Protein AF-A0A1Y4U693-F1 (afdb_monomer_lite)

Sequence (388 aa):
MEKKRFAIISALFRLSKIIGRSRKLAESLASGKVEDEAGNKDICKSIRREMKTVPALLNEVREYIAEHDDKELAHQFVRLHGDAKRLHGLCSAYLQDLGKEALYAGIVYTSIEVISQYFFPDGNEQEKVRPMTRIEATDCIDAIRTAIRKCTAKTDVNKGKEYIGEEAYALLADMDKDKIEAVKEYITNANDKDLARLLTEDFAKAVHLSMVFQDGNTKTQLAGIKMFHIALSMGYVKRNILHEDATESEVKTIPTPMAGFTATDTVQGGAFSTTAQVPVLRLYQFLTTFTVQSGPDKGKPVLDGNAVPDKDFIRAVMRADYSTAYQNCVKGKMRCVITQLSKAYFKEWKEYRTAAARSIGLTAESLAKYNVEKPFISRLKELLPMIK

Radius of gyration: 25.88 Å; chains: 1; bounding box: 64×49×75 Å

pLDDT: mean 82.59, std 17.25, range [22.33, 97.12]

Structure (mmCIF, N/CA/C/O backbone):
data_AF-A0A1Y4U693-F1
#
_entry.id   AF-A0A1Y4U693-F1
#
loop_
_atom_site.group_PDB
_atom_site.id
_atom_site.type_symbol
_atom_site.label_atom_id
_atom_site.label_alt_id
_atom_site.label_comp_id
_atom_site.label_asym_id
_atom_site.label_entity_id
_atom_site.label_seq_id
_atom_site.pdbx_PDB_ins_code
_atom_site.Cartn_x
_atom_site.Cartn_y
_atom_site.Cartn_z
_atom_site.occupancy
_atom_site.B_iso_or_equiv
_atom_site.auth_seq_id
_atom_site.auth_comp_id
_atom_site.auth_asym_id
_atom_site.auth_atom_id
_atom_site.pdbx_PDB_model_num
ATOM 1 N N . MET A 1 1 ? 12.457 13.881 12.908 1.00 54.97 1 MET A N 1
ATOM 2 C CA . MET A 1 1 ? 11.631 13.470 11.750 1.00 54.97 1 MET A CA 1
ATOM 3 C C . MET A 1 1 ? 11.953 14.282 10.490 1.00 54.97 1 MET A C 1
ATOM 5 O O . MET A 1 1 ? 12.216 13.684 9.455 1.00 54.97 1 MET A O 1
ATOM 9 N N . GLU A 1 2 ? 12.049 15.615 10.577 1.00 59.62 2 GLU A N 1
ATOM 10 C CA . GLU A 1 2 ? 12.254 16.511 9.418 1.00 59.62 2 GLU A CA 1
ATOM 11 C C . GLU A 1 2 ? 13.514 16.231 8.578 1.00 59.62 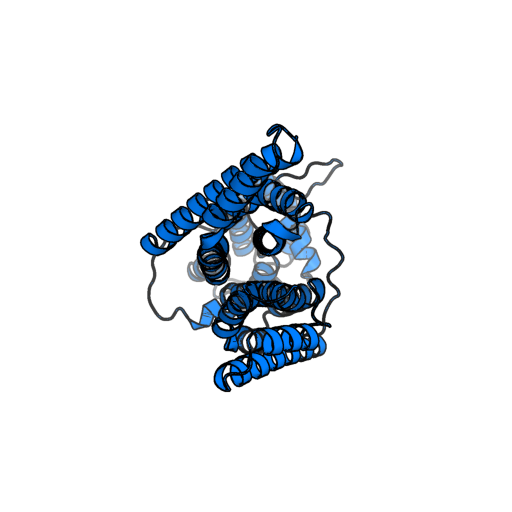2 GLU A C 1
ATOM 13 O O . GLU A 1 2 ? 13.428 16.210 7.355 1.00 59.62 2 GLU A O 1
ATOM 18 N N . LYS A 1 3 ? 14.668 15.932 9.199 1.00 64.44 3 LYS A N 1
ATOM 19 C CA . LYS A 1 3 ? 15.910 15.617 8.456 1.00 64.44 3 LYS A CA 1
ATOM 20 C C . LYS A 1 3 ? 15.797 14.349 7.602 1.00 64.44 3 LYS A C 1
ATOM 22 O O . LYS A 1 3 ? 16.288 14.332 6.478 1.00 64.44 3 LYS A O 1
ATOM 27 N N . LYS A 1 4 ? 15.135 13.307 8.123 1.00 81.06 4 LYS A N 1
ATOM 28 C CA . LYS A 1 4 ? 14.880 12.066 7.374 1.00 81.06 4 LYS A CA 1
ATOM 29 C C . LYS A 1 4 ? 13.901 12.336 6.231 1.00 81.06 4 LYS A C 1
ATOM 31 O O . LYS A 1 4 ? 14.229 12.044 5.091 1.00 81.06 4 LYS A O 1
ATOM 36 N N . ARG A 1 5 ? 12.773 13.004 6.506 1.00 82.12 5 ARG A N 1
ATOM 37 C CA . ARG A 1 5 ? 11.789 13.386 5.478 1.00 82.12 5 ARG A CA 1
ATOM 38 C C . ARG A 1 5 ? 12.416 14.195 4.337 1.00 82.12 5 ARG A C 1
ATOM 40 O O . ARG A 1 5 ? 12.174 13.907 3.172 1.00 82.12 5 ARG A O 1
ATOM 47 N N . PHE A 1 6 ? 13.266 15.171 4.658 1.00 83.25 6 PHE A N 1
ATOM 48 C CA . PHE A 1 6 ? 13.965 15.988 3.663 1.00 83.25 6 PHE A CA 1
ATOM 49 C C . PHE A 1 6 ? 14.908 15.168 2.767 1.00 83.25 6 PHE A C 1
ATOM 51 O O . PHE A 1 6 ? 14.958 15.386 1.552 1.00 83.25 6 PHE A O 1
ATOM 58 N N . ALA A 1 7 ? 15.636 14.207 3.345 1.00 86.31 7 ALA A N 1
ATOM 59 C CA . ALA A 1 7 ? 16.478 13.293 2.577 1.00 86.31 7 ALA A CA 1
ATOM 60 C C . ALA A 1 7 ? 15.641 12.457 1.596 1.00 86.31 7 ALA A C 1
ATOM 62 O O . ALA A 1 7 ? 16.003 12.351 0.427 1.00 86.31 7 ALA A O 1
ATOM 63 N N . ILE A 1 8 ? 14.474 11.972 2.030 1.00 91.88 8 ILE A N 1
ATOM 64 C CA . ILE A 1 8 ? 13.559 11.199 1.181 1.00 91.88 8 ILE A CA 1
ATOM 65 C C . ILE A 1 8 ? 12.937 12.050 0.069 1.00 91.88 8 ILE A C 1
ATOM 67 O O . ILE A 1 8 ? 12.882 11.610 -1.077 1.00 91.88 8 ILE A O 1
ATOM 71 N N . ILE A 1 9 ? 12.541 13.295 0.349 1.00 85.12 9 ILE A N 1
ATOM 72 C CA . ILE A 1 9 ? 12.090 14.237 -0.692 1.00 85.12 9 ILE A CA 1
ATOM 73 C C . ILE A 1 9 ? 13.203 14.456 -1.728 1.00 85.12 9 ILE A C 1
ATOM 75 O O . ILE A 1 9 ? 12.956 14.451 -2.935 1.00 85.12 9 ILE A O 1
ATOM 79 N N . SER A 1 10 ? 14.452 14.594 -1.273 1.00 89.12 10 SER A N 1
ATOM 80 C CA . SER A 1 10 ? 15.609 14.715 -2.165 1.00 89.12 10 SER A CA 1
ATOM 81 C C . SER A 1 10 ? 15.834 13.448 -2.998 1.00 89.12 10 SER A C 1
ATOM 83 O O . SER A 1 10 ? 16.148 13.550 -4.187 1.00 89.12 10 SER A O 1
ATOM 85 N N . ALA A 1 11 ? 15.652 12.262 -2.409 1.00 90.81 11 ALA A N 1
ATOM 86 C CA . ALA A 1 11 ? 15.726 10.985 -3.114 1.00 90.81 11 ALA A CA 1
ATOM 87 C C . ALA A 1 11 ? 14.636 10.875 -4.191 1.00 90.81 11 ALA A C 1
ATOM 89 O O . ALA A 1 11 ? 14.941 10.564 -5.344 1.00 90.81 11 ALA A O 1
ATOM 90 N N . LEU A 1 12 ? 13.394 11.245 -3.862 1.00 91.75 12 LEU A N 1
ATOM 91 C CA . LEU A 1 12 ? 12.275 11.280 -4.802 1.00 91.75 12 LEU A CA 1
ATOM 92 C C . LEU A 1 12 ? 12.524 12.261 -5.959 1.00 91.75 12 LEU A C 1
ATOM 94 O O . LEU A 1 12 ? 12.271 11.936 -7.120 1.00 91.75 12 LEU A O 1
ATOM 98 N N . PHE A 1 13 ? 13.074 13.444 -5.677 1.00 90.94 13 PHE A N 1
ATOM 99 C CA . PHE A 1 13 ? 13.422 14.414 -6.717 1.00 90.94 13 PHE A CA 1
ATOM 100 C C . PHE A 1 13 ? 14.516 13.886 -7.659 1.00 90.94 13 PHE A C 1
ATOM 102 O O . PHE A 1 13 ? 14.436 14.054 -8.879 1.00 90.94 13 PHE A O 1
ATOM 109 N N . ARG A 1 14 ? 15.531 13.199 -7.116 1.00 93.12 14 ARG A N 1
ATOM 110 C CA . ARG A 1 14 ? 16.562 12.525 -7.923 1.00 93.12 14 ARG A CA 1
ATOM 111 C C . ARG A 1 14 ? 15.956 11.423 -8.787 1.00 93.12 14 ARG A C 1
ATOM 113 O O . ARG A 1 14 ? 16.266 11.369 -9.975 1.00 93.12 14 ARG A O 1
ATOM 120 N N . LEU A 1 15 ? 15.069 10.607 -8.219 1.00 95.06 15 LEU A N 1
ATOM 121 C CA . LEU A 1 15 ? 14.358 9.551 -8.936 1.00 95.06 15 LEU A CA 1
ATOM 122 C C . LEU A 1 15 ? 13.554 10.131 -10.109 1.00 95.06 15 LEU A C 1
ATOM 124 O O . LEU A 1 15 ? 13.732 9.699 -11.244 1.00 95.06 15 LEU A O 1
ATOM 128 N N . SER A 1 16 ? 12.761 11.177 -9.861 1.00 94.06 16 SER A N 1
ATOM 129 C CA . SER A 1 16 ? 12.014 11.915 -10.890 1.00 94.06 16 SER A CA 1
ATOM 130 C C . SER A 1 16 ? 12.912 12.381 -12.040 1.00 94.06 16 SER A C 1
ATOM 132 O O . SER A 1 16 ? 12.628 12.135 -13.214 1.00 94.06 16 SER A O 1
ATOM 134 N N . LYS A 1 17 ? 14.055 12.994 -11.711 1.00 94.81 17 LYS A N 1
ATOM 135 C CA . LYS A 1 17 ? 15.012 13.500 -12.700 1.00 94.81 17 LYS A CA 1
ATOM 136 C C . LYS A 1 17 ? 15.619 12.383 -13.552 1.00 94.81 17 LYS A C 1
ATOM 138 O O . LYS A 1 17 ? 15.736 12.555 -14.766 1.00 94.81 17 LYS A O 1
ATOM 143 N N . ILE A 1 18 ? 15.998 11.265 -12.931 1.00 96.81 18 ILE A N 1
ATOM 144 C CA . ILE A 1 18 ? 16.565 10.098 -13.621 1.00 96.81 18 ILE A CA 1
ATOM 145 C C . ILE A 1 18 ? 15.533 9.492 -14.571 1.00 96.81 18 ILE A C 1
ATOM 147 O O . ILE A 1 18 ? 15.843 9.277 -15.744 1.00 96.81 18 ILE A O 1
ATOM 151 N N . ILE A 1 19 ? 14.302 9.275 -14.098 1.00 96.00 19 ILE A N 1
ATOM 152 C CA . ILE A 1 19 ? 13.211 8.728 -14.912 1.00 96.00 19 ILE A CA 1
ATOM 153 C C . ILE A 1 19 ? 12.910 9.660 -16.089 1.00 96.00 19 ILE A C 1
ATOM 155 O O . ILE A 1 19 ? 12.917 9.217 -17.234 1.00 96.00 19 ILE A O 1
ATOM 159 N N . GLY A 1 20 ? 12.748 10.963 -15.848 1.00 95.25 20 GLY A N 1
ATOM 160 C CA . GLY A 1 20 ? 12.456 11.935 -16.903 1.00 95.25 20 GLY A CA 1
ATOM 161 C C . GLY A 1 20 ? 13.563 12.047 -17.960 1.00 95.25 20 GLY A C 1
ATOM 162 O O . GLY A 1 20 ? 13.273 12.116 -19.156 1.00 95.25 20 GLY A O 1
ATOM 163 N N . ARG A 1 21 ? 14.841 12.034 -17.553 1.00 95.38 21 ARG A N 1
ATOM 164 C CA . ARG A 1 21 ? 15.987 12.035 -18.484 1.00 95.38 21 ARG A CA 1
ATOM 165 C C . ARG A 1 21 ? 16.062 10.749 -19.296 1.00 95.38 21 ARG A C 1
ATOM 167 O O . ARG A 1 21 ? 16.160 10.813 -20.518 1.00 95.38 21 ARG A O 1
ATOM 174 N N . SER A 1 22 ? 15.966 9.606 -18.625 1.00 96.81 22 SER A N 1
ATOM 175 C CA . SER A 1 22 ? 16.016 8.288 -19.263 1.00 96.81 22 SER A CA 1
ATOM 176 C C . SER A 1 22 ? 14.866 8.116 -20.252 1.00 96.81 22 SER A C 1
ATOM 178 O O . SER A 1 22 ? 15.074 7.621 -21.353 1.00 96.81 22 SER A O 1
ATOM 180 N N . ARG A 1 23 ? 13.673 8.629 -19.920 1.00 96.38 23 ARG A N 1
ATOM 181 C CA . ARG A 1 23 ? 12.505 8.644 -20.811 1.00 96.38 23 ARG A CA 1
ATOM 182 C C . ARG A 1 23 ? 12.769 9.450 -22.081 1.00 96.38 23 ARG A C 1
ATOM 184 O O . ARG A 1 23 ? 12.508 8.948 -23.164 1.00 96.38 23 ARG A O 1
ATOM 191 N N . LYS A 1 24 ? 13.332 10.660 -21.976 1.00 95.00 24 LYS A N 1
ATOM 192 C CA . LYS A 1 24 ? 13.693 11.489 -23.148 1.00 95.00 24 LYS A CA 1
ATOM 193 C C . LYS A 1 24 ? 14.762 10.837 -24.033 1.00 95.00 24 LYS A C 1
ATOM 195 O O . LYS A 1 24 ? 14.704 10.944 -25.258 1.00 95.00 24 LYS A O 1
ATOM 200 N N . LEU A 1 25 ? 15.727 10.153 -23.420 1.00 94.62 25 LEU A N 1
ATOM 201 C CA . LEU A 1 25 ? 16.739 9.380 -24.141 1.00 94.62 25 LEU A CA 1
ATOM 202 C C . LEU A 1 25 ? 16.099 8.197 -24.882 1.00 94.62 25 LEU A C 1
ATOM 204 O O . LEU A 1 25 ? 16.325 8.030 -26.076 1.00 94.62 25 LEU A O 1
ATOM 208 N N . ALA A 1 26 ? 15.233 7.440 -24.209 1.00 94.19 26 ALA A N 1
ATOM 209 C CA . ALA A 1 26 ? 14.528 6.307 -24.802 1.00 94.19 26 ALA A CA 1
ATOM 210 C C . ALA A 1 26 ? 13.528 6.733 -25.901 1.00 94.19 26 ALA A C 1
ATOM 212 O O . ALA A 1 26 ? 13.355 6.028 -26.888 1.00 94.19 26 ALA A O 1
ATOM 213 N N . GLU A 1 27 ? 12.909 7.913 -25.787 1.00 94.25 27 GLU A N 1
ATOM 214 C CA . GLU A 1 27 ? 12.102 8.520 -26.859 1.00 94.25 27 GLU A CA 1
ATOM 215 C C . GLU A 1 27 ? 12.943 8.848 -28.099 1.00 94.25 27 GLU A C 1
ATOM 217 O O . GLU A 1 27 ? 12.506 8.627 -29.228 1.00 94.25 27 GLU A O 1
ATOM 222 N N . SER A 1 28 ? 14.148 9.387 -27.900 1.00 90.56 28 SER A N 1
ATOM 223 C CA . SER A 1 28 ? 15.077 9.683 -28.999 1.00 90.56 28 SER A CA 1
ATOM 224 C C . SER A 1 28 ? 15.500 8.404 -29.721 1.00 90.56 28 SER A C 1
ATOM 226 O O . SER A 1 28 ? 15.516 8.381 -30.949 1.00 90.56 28 SER A O 1
ATOM 228 N N . LEU A 1 29 ? 15.742 7.335 -28.956 1.00 89.69 29 LEU A N 1
ATOM 229 C CA . LEU A 1 29 ? 16.038 6.001 -29.478 1.00 89.69 29 LEU A CA 1
ATOM 230 C C . LEU A 1 29 ? 14.866 5.444 -30.305 1.00 89.69 29 LEU A C 1
ATOM 232 O O . LEU A 1 29 ? 15.053 5.035 -31.446 1.00 89.69 29 LEU A O 1
ATOM 236 N N . ALA A 1 30 ? 13.645 5.503 -29.767 1.00 87.69 30 ALA A N 1
ATOM 237 C CA . ALA A 1 30 ? 12.448 4.986 -30.434 1.00 87.69 30 ALA A CA 1
ATOM 238 C C . ALA A 1 30 ? 12.025 5.798 -31.672 1.00 87.69 30 ALA A C 1
ATOM 240 O O . ALA A 1 30 ? 11.389 5.262 -32.573 1.00 87.69 30 ALA A O 1
ATOM 241 N N . SER A 1 31 ? 12.356 7.091 -31.723 1.00 85.69 31 SER A N 1
ATOM 242 C CA . SER A 1 31 ? 12.034 7.960 -32.864 1.00 85.69 31 SER A CA 1
ATOM 243 C C . SER A 1 31 ? 13.036 7.870 -34.017 1.00 85.69 31 SER A C 1
ATOM 245 O O . SER A 1 31 ? 12.830 8.538 -35.026 1.00 85.69 31 SER A O 1
ATOM 247 N N . GLY A 1 32 ? 14.110 7.079 -33.886 1.00 74.69 32 GLY A N 1
ATOM 248 C CA . GLY A 1 32 ? 15.120 6.928 -34.937 1.00 74.69 32 GLY A CA 1
ATOM 249 C C . GLY A 1 32 ? 15.868 8.225 -35.257 1.00 74.69 32 GLY A C 1
ATOM 250 O O . GLY A 1 32 ? 16.419 8.364 -36.340 1.00 74.69 32 GLY A O 1
ATOM 251 N N . LYS A 1 33 ? 15.890 9.193 -34.328 1.00 64.56 33 LYS A N 1
ATOM 252 C CA . LYS A 1 33 ? 16.568 10.491 -34.513 1.00 64.56 33 LYS A CA 1
ATOM 253 C C . LYS A 1 33 ? 18.092 10.386 -34.624 1.00 64.56 33 LYS A C 1
ATOM 255 O O . LYS A 1 33 ? 18.747 11.390 -34.883 1.00 64.56 33 LYS A O 1
ATOM 260 N N . VAL A 1 34 ? 18.644 9.205 -34.374 1.00 63.66 34 VAL A N 1
ATOM 261 C CA . VAL A 1 34 ? 20.060 8.896 -34.521 1.00 63.66 34 VAL A CA 1
ATOM 262 C C . VAL A 1 34 ? 20.195 7.937 -35.695 1.00 63.66 34 VAL A C 1
ATOM 264 O O . VAL A 1 34 ? 19.651 6.835 -35.664 1.00 63.66 34 VAL A O 1
ATOM 267 N N . GLU A 1 35 ? 20.869 8.401 -36.745 1.00 62.22 35 GLU A N 1
ATOM 268 C CA . GLU A 1 35 ? 20.932 7.731 -38.049 1.00 62.22 35 GLU A CA 1
ATOM 269 C C . GLU A 1 35 ? 21.903 6.533 -38.074 1.00 62.22 35 GLU A C 1
ATOM 271 O O . GLU A 1 35 ? 21.897 5.774 -39.041 1.00 62.22 35 GLU A O 1
ATOM 276 N N . ASP A 1 36 ? 22.703 6.318 -37.018 1.00 75.06 36 ASP A N 1
ATOM 277 C CA . ASP A 1 36 ? 23.692 5.238 -36.941 1.00 75.06 36 ASP A CA 1
ATOM 278 C C . ASP A 1 36 ? 23.555 4.309 -35.710 1.00 75.06 36 ASP A C 1
ATOM 280 O O . ASP A 1 36 ? 23.060 4.655 -34.633 1.00 75.06 36 ASP A O 1
ATOM 284 N N . GLU A 1 37 ? 24.009 3.063 -35.877 1.00 77.75 37 GLU A N 1
ATOM 285 C CA . GLU A 1 37 ? 23.965 2.013 -34.848 1.00 77.75 37 GLU A CA 1
ATOM 286 C C . GLU A 1 37 ? 24.843 2.354 -33.625 1.00 77.75 37 GLU A C 1
ATOM 288 O O . GLU A 1 37 ? 24.545 1.970 -32.488 1.00 77.75 37 GLU A O 1
ATOM 293 N N . ALA A 1 38 ? 25.910 3.132 -33.839 1.00 80.25 38 ALA A N 1
ATOM 294 C CA . ALA A 1 38 ? 26.826 3.576 -32.795 1.00 80.25 38 ALA A CA 1
ATOM 295 C C . ALA A 1 38 ? 26.152 4.543 -31.809 1.00 80.25 38 ALA A C 1
ATOM 297 O O . ALA A 1 38 ? 26.258 4.355 -30.591 1.00 80.25 38 ALA A O 1
ATOM 298 N N . GLY A 1 39 ? 25.405 5.529 -32.307 1.00 82.50 39 GLY A N 1
ATOM 299 C CA . GLY A 1 39 ? 24.717 6.494 -31.465 1.00 82.50 39 GLY A CA 1
ATOM 300 C C . GLY A 1 39 ? 23.533 5.882 -30.704 1.00 82.50 39 GLY A C 1
ATOM 301 O O . GLY A 1 39 ? 23.329 6.215 -29.533 1.00 82.50 39 GLY A O 1
ATOM 302 N N . ASN A 1 40 ? 22.827 4.901 -31.279 1.00 86.00 40 ASN A N 1
ATOM 303 C CA . ASN A 1 40 ? 21.817 4.119 -30.546 1.00 86.00 40 ASN A CA 1
ATOM 304 C C . ASN A 1 40 ? 22.435 3.379 -29.349 1.00 86.00 40 ASN A C 1
ATOM 306 O O . ASN A 1 40 ? 21.917 3.425 -28.228 1.00 86.00 40 ASN A O 1
ATOM 310 N N . LYS A 1 41 ? 23.608 2.769 -29.548 1.00 88.56 41 LYS A N 1
ATOM 311 C CA . LYS A 1 41 ? 24.351 2.087 -28.482 1.00 88.56 41 LYS A CA 1
ATOM 312 C C . LYS A 1 41 ? 24.815 3.049 -27.385 1.00 88.56 41 LYS A C 1
ATOM 314 O O . LYS A 1 41 ? 24.830 2.678 -26.205 1.00 88.56 41 LYS A O 1
ATOM 319 N N . ASP A 1 42 ? 25.176 4.279 -27.738 1.00 90.94 42 ASP A N 1
ATOM 320 C CA . ASP A 1 42 ? 25.581 5.313 -26.781 1.00 90.94 42 ASP A CA 1
ATOM 321 C C . ASP A 1 42 ? 24.403 5.889 -25.985 1.00 90.94 42 ASP A C 1
ATOM 323 O O . ASP A 1 42 ? 24.534 6.121 -24.774 1.00 90.94 42 ASP A O 1
ATOM 327 N N . ILE A 1 43 ? 23.223 6.010 -26.601 1.00 92.38 43 ILE A N 1
ATOM 328 C CA . ILE A 1 43 ? 21.979 6.297 -25.878 1.00 92.38 43 ILE A CA 1
ATOM 329 C C . ILE A 1 43 ? 21.702 5.189 -24.857 1.00 92.38 43 ILE A C 1
ATOM 331 O O . ILE A 1 43 ? 21.517 5.486 -23.672 1.00 92.38 43 ILE A O 1
ATOM 335 N N . CYS A 1 44 ? 21.768 3.915 -25.259 1.00 93.81 44 CYS A N 1
ATOM 336 C CA . CYS A 1 44 ? 21.570 2.791 -24.342 1.00 93.81 44 CYS A CA 1
ATOM 337 C C . CYS A 1 44 ? 22.583 2.802 -23.184 1.00 93.81 44 CYS A C 1
ATOM 339 O O . CYS A 1 44 ? 22.218 2.584 -22.029 1.00 93.81 44 CYS A O 1
ATOM 341 N N . LYS A 1 45 ? 23.867 3.100 -23.435 1.00 94.69 45 LYS A N 1
ATOM 342 C CA . LYS A 1 45 ? 24.870 3.272 -22.358 1.00 94.69 45 LYS A CA 1
ATOM 343 C C . LYS A 1 45 ? 24.504 4.407 -21.400 1.00 94.69 45 LYS A C 1
ATOM 345 O O . LYS A 1 45 ? 24.712 4.268 -20.195 1.00 94.69 45 LYS A O 1
ATOM 350 N N . SER A 1 46 ? 23.987 5.515 -21.919 1.00 94.81 46 SER A N 1
ATOM 351 C CA . SER A 1 46 ? 23.603 6.679 -21.115 1.00 94.81 46 SER A CA 1
ATOM 352 C C . SER A 1 46 ? 22.414 6.365 -20.208 1.00 94.81 46 SER A C 1
ATOM 354 O O . SER A 1 46 ? 22.474 6.656 -19.014 1.00 94.81 46 SER A O 1
ATOM 356 N N . ILE A 1 47 ? 21.394 5.676 -20.734 1.00 95.69 47 ILE A N 1
ATOM 357 C CA . ILE A 1 47 ? 20.239 5.206 -19.954 1.00 95.69 47 ILE A CA 1
ATOM 358 C C . ILE A 1 47 ? 20.700 4.269 -18.827 1.00 95.69 47 ILE A C 1
ATOM 360 O O . ILE A 1 47 ? 20.375 4.507 -17.665 1.00 95.69 47 ILE A O 1
ATOM 364 N N . ARG A 1 48 ? 21.539 3.267 -19.133 1.00 95.69 48 ARG A N 1
ATOM 365 C CA . ARG A 1 48 ? 22.097 2.341 -18.125 1.00 95.69 48 ARG A CA 1
ATOM 366 C C . ARG A 1 48 ? 22.833 3.062 -16.993 1.00 95.69 48 ARG A C 1
ATOM 368 O O . ARG A 1 48 ? 22.713 2.696 -15.826 1.00 95.69 48 ARG A O 1
ATOM 375 N N . ARG A 1 49 ? 23.614 4.096 -17.325 1.00 94.50 49 ARG A N 1
ATOM 376 C CA . ARG A 1 49 ? 24.359 4.892 -16.335 1.00 94.50 49 ARG A CA 1
ATOM 377 C C . ARG A 1 49 ? 23.431 5.700 -15.434 1.00 94.50 49 ARG A C 1
ATOM 379 O O . ARG A 1 49 ? 23.621 5.675 -14.222 1.00 94.50 49 ARG A O 1
ATOM 386 N N . GLU A 1 50 ? 22.450 6.388 -16.014 1.00 93.31 50 GLU A N 1
ATOM 387 C CA . GLU A 1 50 ? 21.477 7.199 -15.270 1.00 93.31 50 GLU A CA 1
ATOM 388 C C . GLU A 1 50 ? 20.616 6.323 -14.347 1.00 93.31 50 GLU A C 1
ATOM 390 O O . GLU A 1 50 ? 20.434 6.645 -13.175 1.00 93.31 50 GLU A O 1
ATOM 395 N N . MET A 1 51 ? 20.143 5.170 -14.832 1.00 94.88 51 MET A N 1
ATOM 396 C CA . MET A 1 51 ? 19.222 4.309 -14.082 1.00 94.88 51 MET A CA 1
ATOM 397 C C . MET A 1 51 ? 19.886 3.441 -13.004 1.00 94.88 51 MET A C 1
ATOM 399 O O . MET A 1 51 ? 19.184 2.831 -12.199 1.00 94.88 51 MET A O 1
ATOM 403 N N . LYS A 1 52 ? 21.223 3.412 -12.921 1.00 93.12 52 LYS A N 1
ATOM 404 C CA . LYS A 1 52 ? 21.973 2.568 -11.973 1.00 93.12 52 LYS A CA 1
ATOM 405 C C . LYS A 1 52 ? 21.568 2.777 -10.507 1.00 93.12 52 LYS A C 1
ATOM 407 O O . LYS A 1 52 ? 21.642 1.842 -9.717 1.00 93.12 52 LYS A O 1
ATOM 412 N N . THR A 1 53 ? 21.174 3.992 -10.130 1.00 92.88 53 THR A N 1
ATOM 413 C CA . THR A 1 53 ? 20.821 4.346 -8.744 1.00 92.88 53 THR A CA 1
ATOM 414 C C . THR A 1 53 ? 19.328 4.229 -8.436 1.00 92.88 53 THR A C 1
ATOM 416 O O . THR A 1 53 ? 18.941 4.407 -7.282 1.00 92.88 53 THR A O 1
ATOM 419 N N . VAL A 1 54 ? 18.489 3.907 -9.429 1.00 93.94 54 VAL A N 1
ATOM 420 C CA . VAL A 1 54 ? 17.028 3.815 -9.270 1.00 93.94 54 VAL A CA 1
ATOM 421 C C . VAL A 1 54 ? 16.616 2.845 -8.158 1.00 93.94 54 VAL A C 1
ATOM 423 O O . VAL A 1 54 ? 15.822 3.272 -7.321 1.00 93.94 54 VAL A O 1
ATOM 426 N N . PRO A 1 55 ? 17.154 1.609 -8.065 1.00 90.69 55 PRO A N 1
ATOM 427 C CA . PRO A 1 55 ? 16.738 0.672 -7.018 1.00 90.69 55 PRO A CA 1
ATOM 428 C C . PRO A 1 55 ? 16.982 1.205 -5.601 1.00 90.69 55 PRO A C 1
ATOM 430 O O . PRO A 1 55 ? 16.102 1.147 -4.748 1.00 90.69 55 PRO A O 1
ATOM 433 N N . ALA A 1 56 ? 18.153 1.802 -5.358 1.00 90.94 56 ALA A N 1
ATOM 434 C CA . ALA A 1 56 ? 18.497 2.356 -4.049 1.00 90.94 56 ALA A CA 1
ATOM 435 C C . ALA A 1 56 ? 17.577 3.526 -3.662 1.00 90.94 56 ALA A C 1
ATOM 437 O O . ALA A 1 56 ? 17.023 3.538 -2.566 1.00 90.94 56 ALA A O 1
ATOM 438 N N . LEU A 1 57 ? 17.352 4.468 -4.587 1.00 93.44 57 LEU A N 1
ATOM 439 C CA . LEU A 1 57 ? 16.456 5.607 -4.358 1.00 93.44 57 LEU A CA 1
ATOM 440 C C . LEU A 1 57 ? 15.009 5.159 -4.126 1.00 93.44 57 LEU A C 1
ATOM 442 O O . LEU A 1 57 ? 14.307 5.726 -3.292 1.00 93.44 57 LEU A O 1
ATOM 446 N N . LEU A 1 58 ? 14.559 4.140 -4.860 1.00 92.69 58 LEU A N 1
ATOM 447 C CA . LEU A 1 58 ? 13.225 3.581 -4.697 1.00 92.69 58 LEU A CA 1
ATOM 448 C C . LEU A 1 58 ? 13.052 2.922 -3.326 1.00 92.69 58 LEU A C 1
ATOM 450 O O . LEU A 1 58 ? 12.008 3.104 -2.704 1.00 92.69 58 LEU A O 1
ATOM 454 N N . ASN A 1 59 ? 14.062 2.196 -2.842 1.00 91.06 59 ASN A N 1
ATOM 455 C CA . ASN A 1 59 ? 14.037 1.571 -1.520 1.00 91.06 59 ASN A CA 1
ATOM 456 C C . ASN A 1 59 ? 13.874 2.604 -0.405 1.00 91.06 59 ASN A C 1
ATOM 458 O O . ASN A 1 59 ? 12.985 2.440 0.427 1.00 91.06 59 ASN A O 1
ATOM 462 N N . GLU A 1 60 ? 14.651 3.690 -0.441 1.00 90.25 60 GLU A N 1
ATOM 463 C CA . GLU A 1 60 ? 14.542 4.784 0.534 1.00 90.25 60 GLU A CA 1
ATOM 464 C C . GLU A 1 60 ? 13.114 5.360 0.582 1.00 90.25 60 GLU A C 1
ATOM 466 O O . GLU A 1 60 ? 12.539 5.552 1.655 1.00 90.25 60 GLU A O 1
ATOM 471 N N . VAL A 1 61 ? 12.506 5.593 -0.588 1.00 91.88 61 VAL A N 1
ATOM 472 C CA . VAL A 1 61 ? 11.135 6.117 -0.689 1.00 91.88 61 VAL A CA 1
ATOM 473 C C . VAL A 1 61 ? 10.103 5.099 -0.189 1.00 91.88 61 VAL A C 1
ATOM 475 O O . VAL A 1 61 ? 9.217 5.463 0.585 1.00 91.88 61 VAL A O 1
ATOM 478 N N . ARG A 1 62 ? 10.211 3.826 -0.595 1.00 91.50 62 ARG A N 1
ATOM 479 C CA . ARG A 1 62 ? 9.303 2.740 -0.182 1.00 91.50 62 ARG A CA 1
ATOM 480 C C . ARG A 1 62 ? 9.309 2.535 1.328 1.00 91.50 62 ARG A C 1
ATOM 482 O O . ARG A 1 62 ? 8.239 2.469 1.928 1.00 91.50 62 ARG A O 1
ATOM 489 N N . GLU A 1 63 ? 10.496 2.452 1.925 1.00 89.81 63 GLU A N 1
ATOM 490 C CA . GLU A 1 63 ? 10.682 2.283 3.369 1.00 89.81 63 GLU A CA 1
ATOM 491 C C . GLU A 1 63 ? 9.972 3.389 4.139 1.00 89.81 63 GLU A C 1
ATOM 493 O O . GLU A 1 63 ? 9.128 3.130 4.999 1.00 89.81 63 GLU A O 1
ATOM 498 N N . TYR A 1 64 ? 10.267 4.633 3.759 1.00 90.62 64 TYR A N 1
ATOM 499 C CA . TYR A 1 64 ? 9.724 5.796 4.430 1.00 90.62 64 TYR A CA 1
ATOM 500 C C . TYR A 1 64 ? 8.201 5.848 4.330 1.00 90.62 64 TYR A C 1
ATOM 502 O O . TYR A 1 64 ? 7.535 6.076 5.339 1.00 90.62 64 TYR A O 1
ATOM 510 N N . ILE A 1 65 ? 7.644 5.604 3.139 1.00 89.62 65 ILE A N 1
ATOM 511 C CA . ILE A 1 65 ? 6.195 5.611 2.915 1.00 89.62 65 ILE A CA 1
ATOM 512 C C . ILE A 1 65 ? 5.500 4.516 3.736 1.00 89.62 65 ILE A C 1
ATOM 514 O O . ILE A 1 65 ? 4.480 4.799 4.369 1.00 89.62 65 ILE A O 1
ATOM 518 N N . ALA A 1 66 ? 6.050 3.298 3.774 1.00 87.12 66 ALA A N 1
ATOM 519 C CA . ALA A 1 66 ? 5.466 2.200 4.546 1.00 87.12 66 ALA A CA 1
ATOM 520 C C . ALA A 1 66 ? 5.447 2.485 6.052 1.00 87.12 66 ALA A C 1
ATOM 522 O O . ALA A 1 66 ? 4.449 2.219 6.731 1.00 87.12 66 ALA A O 1
ATOM 523 N N . GLU A 1 67 ? 6.525 3.076 6.562 1.00 85.06 67 GLU A N 1
ATOM 524 C CA . GLU A 1 67 ? 6.667 3.396 7.978 1.00 85.06 67 GLU A CA 1
ATOM 525 C C . GLU A 1 67 ? 5.834 4.623 8.397 1.00 85.06 67 GLU A C 1
ATOM 527 O O . GLU A 1 67 ? 5.179 4.584 9.440 1.00 85.06 67 GLU A O 1
ATOM 532 N N . HIS A 1 68 ? 5.800 5.687 7.586 1.00 84.06 68 HIS A N 1
ATOM 533 C CA . HIS A 1 68 ? 5.321 7.009 8.020 1.00 84.06 68 HIS A CA 1
ATOM 534 C C . HIS A 1 68 ? 3.944 7.425 7.484 1.00 84.06 68 HIS A C 1
ATOM 536 O O . HIS A 1 68 ? 3.419 8.435 7.946 1.00 84.06 68 HIS A O 1
ATOM 542 N N . ASP A 1 69 ? 3.346 6.693 6.537 1.00 83.38 69 ASP A N 1
ATOM 543 C CA . ASP A 1 69 ? 2.040 7.049 5.946 1.00 83.38 69 ASP A CA 1
ATOM 544 C C . ASP A 1 69 ? 1.994 8.454 5.306 1.00 83.38 69 ASP A C 1
ATOM 546 O O . ASP A 1 69 ? 0.956 9.119 5.298 1.00 83.38 69 ASP A O 1
ATOM 550 N N . ASP A 1 70 ? 3.126 8.948 4.796 1.00 85.69 70 ASP A N 1
ATOM 551 C CA . ASP A 1 70 ? 3.238 10.319 4.286 1.00 85.69 70 ASP A CA 1
ATOM 552 C C . ASP A 1 70 ? 2.472 10.493 2.964 1.00 85.69 70 ASP A C 1
ATOM 554 O O . ASP A 1 70 ? 3.001 10.277 1.870 1.00 85.69 70 ASP A O 1
ATOM 558 N N . LYS A 1 71 ? 1.206 10.911 3.075 1.00 86.38 71 LYS A N 1
ATOM 559 C CA . LYS A 1 71 ? 0.294 11.127 1.941 1.00 86.38 71 LYS A CA 1
ATOM 560 C C . LYS A 1 71 ? 0.791 12.178 0.952 1.00 86.38 71 LYS A C 1
ATOM 562 O O . LYS A 1 71 ? 0.513 12.072 -0.240 1.00 86.38 71 LYS A O 1
ATOM 567 N N . GLU A 1 72 ? 1.483 13.211 1.427 1.00 86.12 72 GLU A N 1
ATOM 568 C CA . GLU A 1 72 ? 1.981 14.282 0.561 1.00 86.12 72 GLU A CA 1
ATOM 569 C C . GLU A 1 72 ? 3.137 13.763 -0.299 1.00 86.12 72 GLU A C 1
ATOM 571 O O . GLU A 1 72 ? 3.142 13.945 -1.519 1.00 86.12 72 GLU A O 1
ATOM 576 N N . LEU A 1 73 ? 4.079 13.050 0.323 1.00 87.25 73 LEU A N 1
ATOM 577 C CA . LEU A 1 73 ? 5.166 12.392 -0.389 1.00 87.25 73 LEU A CA 1
ATOM 578 C C . LEU A 1 73 ? 4.632 11.318 -1.348 1.00 87.25 73 LEU A C 1
ATOM 580 O O . LEU A 1 73 ? 5.073 11.253 -2.496 1.00 87.25 73 LEU A O 1
ATOM 584 N N . ALA A 1 74 ? 3.649 10.522 -0.916 1.00 89.88 74 ALA A N 1
ATOM 585 C CA . ALA A 1 74 ? 2.979 9.544 -1.767 1.00 89.88 74 ALA A CA 1
A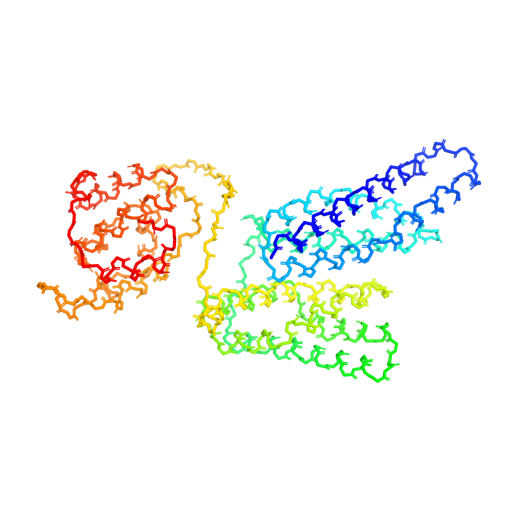TOM 586 C C . ALA A 1 74 ? 2.352 10.217 -2.997 1.00 89.88 74 ALA A C 1
ATOM 588 O O . ALA A 1 74 ? 2.589 9.774 -4.117 1.00 89.88 74 ALA A O 1
ATOM 589 N N . HIS A 1 75 ? 1.640 11.336 -2.827 1.00 88.38 75 HIS A N 1
ATOM 590 C CA . HIS A 1 75 ? 1.066 12.087 -3.946 1.00 88.38 75 HIS A CA 1
ATOM 591 C C . HIS A 1 75 ? 2.140 12.572 -4.932 1.00 88.38 75 HIS A C 1
ATOM 593 O O . HIS A 1 75 ? 1.960 12.481 -6.147 1.00 88.38 75 HIS A O 1
ATOM 599 N N . GLN A 1 76 ? 3.277 13.067 -4.432 1.00 88.44 76 GLN A N 1
ATOM 600 C CA . GLN A 1 76 ? 4.401 13.462 -5.287 1.00 88.44 76 GLN A CA 1
ATOM 601 C C . GLN A 1 76 ? 4.987 12.269 -6.046 1.00 88.44 76 GLN A C 1
ATOM 603 O O . GLN A 1 76 ? 5.323 12.402 -7.223 1.00 88.44 76 GLN A O 1
ATOM 608 N N . PHE A 1 77 ? 5.077 11.103 -5.404 1.00 92.19 77 PHE A N 1
ATOM 609 C CA . PHE A 1 77 ? 5.579 9.897 -6.047 1.00 92.19 77 PHE A CA 1
ATOM 610 C C . PHE A 1 77 ? 4.625 9.388 -7.135 1.00 92.19 77 PHE A C 1
ATOM 612 O O . PHE A 1 77 ? 5.071 9.049 -8.232 1.00 92.19 77 PHE A O 1
ATOM 619 N N . VAL A 1 78 ? 3.313 9.459 -6.892 1.00 92.81 78 VAL A N 1
ATOM 620 C CA . VAL A 1 78 ? 2.271 9.082 -7.860 1.00 92.81 78 VAL A CA 1
ATOM 621 C C . VAL A 1 78 ? 2.346 9.881 -9.161 1.00 92.81 78 VAL A C 1
ATOM 623 O O . VAL A 1 78 ? 2.101 9.336 -10.237 1.00 92.81 78 VAL A O 1
ATOM 626 N N . ARG A 1 79 ? 2.788 11.143 -9.116 1.00 90.12 79 ARG A N 1
ATOM 627 C CA . ARG A 1 79 ? 2.980 11.965 -10.326 1.00 90.12 79 ARG A CA 1
ATOM 628 C C . ARG A 1 79 ? 4.013 11.396 -11.302 1.00 90.12 79 ARG A C 1
ATOM 630 O O . ARG A 1 79 ? 3.981 11.754 -12.475 1.00 90.12 79 ARG A O 1
ATOM 637 N N . LEU A 1 80 ? 4.901 10.505 -10.854 1.00 93.75 80 LEU A N 1
ATOM 638 C CA . LEU A 1 80 ? 5.880 9.838 -11.718 1.00 93.75 80 LEU A CA 1
ATOM 639 C C . LEU A 1 80 ? 5.299 8.654 -12.497 1.00 93.75 80 LEU A C 1
ATOM 641 O O . LEU A 1 80 ? 5.989 8.126 -13.369 1.00 93.75 80 LEU A O 1
ATOM 645 N N . HIS A 1 81 ? 4.054 8.244 -12.223 1.00 95.06 81 HIS A N 1
ATOM 646 C CA . HIS A 1 81 ? 3.436 7.055 -12.812 1.00 95.06 81 HIS A CA 1
ATOM 647 C C . HIS A 1 81 ? 3.538 7.035 -14.344 1.00 95.06 81 HIS A C 1
ATOM 649 O O . HIS A 1 81 ? 4.072 6.087 -14.919 1.00 95.06 81 HIS A O 1
ATOM 655 N N . GLY A 1 82 ? 3.067 8.098 -15.007 1.00 94.19 82 GLY A N 1
ATOM 656 C CA . GLY A 1 82 ? 3.034 8.166 -16.471 1.00 94.19 82 GLY A CA 1
ATOM 657 C C . GLY A 1 82 ? 4.427 8.101 -17.099 1.00 94.19 82 GLY A C 1
ATOM 658 O O . GLY A 1 82 ? 4.634 7.386 -18.081 1.00 94.19 82 GLY A O 1
ATOM 659 N N . ASP A 1 83 ? 5.400 8.789 -16.500 1.00 95.75 83 ASP A N 1
ATOM 660 C CA . ASP A 1 83 ? 6.778 8.804 -16.989 1.00 95.75 83 ASP A CA 1
ATOM 661 C C . ASP A 1 83 ? 7.469 7.453 -16.800 1.00 95.75 83 ASP A C 1
ATOM 663 O O . ASP A 1 83 ? 8.118 6.969 -17.729 1.00 95.75 83 ASP A O 1
ATOM 667 N N . ALA A 1 84 ? 7.296 6.820 -15.637 1.00 96.56 84 ALA A N 1
ATOM 668 C CA . ALA A 1 84 ? 7.868 5.512 -15.340 1.00 96.56 84 ALA A CA 1
ATOM 669 C C . ALA A 1 84 ? 7.247 4.405 -16.206 1.00 96.56 84 ALA A C 1
ATOM 671 O O . ALA A 1 84 ? 7.976 3.607 -16.795 1.00 96.56 84 ALA A O 1
ATOM 672 N N . LYS A 1 85 ? 5.915 4.397 -16.359 1.00 96.94 85 LYS A N 1
ATOM 673 C CA . LYS A 1 85 ? 5.194 3.436 -17.207 1.00 96.94 85 LYS A CA 1
ATOM 674 C C . LYS A 1 85 ? 5.603 3.563 -18.671 1.00 96.94 85 LYS A C 1
ATOM 676 O O . LYS A 1 85 ? 5.859 2.564 -19.342 1.00 96.94 85 LYS A O 1
ATOM 681 N N . ARG A 1 86 ? 5.733 4.796 -19.167 1.00 96.50 86 ARG A N 1
ATOM 682 C CA . ARG A 1 86 ? 6.171 5.040 -20.544 1.00 96.50 86 ARG A CA 1
ATOM 683 C C . ARG A 1 86 ? 7.640 4.682 -20.759 1.00 96.50 86 ARG A C 1
ATOM 685 O O . ARG A 1 86 ? 7.961 4.085 -21.781 1.00 96.50 86 ARG A O 1
ATOM 692 N N . LEU A 1 87 ? 8.519 4.994 -19.804 1.00 97.12 87 LEU A N 1
ATOM 693 C CA . LEU A 1 87 ? 9.922 4.569 -19.843 1.00 97.12 87 LEU A CA 1
ATOM 694 C C . LEU A 1 87 ? 10.045 3.041 -19.863 1.00 97.12 87 LEU A C 1
ATOM 696 O O . LEU A 1 87 ? 10.811 2.514 -20.662 1.00 97.12 87 LEU A O 1
ATOM 700 N N . HIS A 1 88 ? 9.266 2.332 -19.042 1.00 96.19 88 HIS A N 1
ATOM 701 C CA . HIS A 1 88 ? 9.227 0.872 -19.059 1.00 96.19 88 HIS A CA 1
ATOM 702 C C . HIS A 1 88 ? 8.861 0.331 -20.445 1.00 96.19 88 HIS A C 1
ATOM 704 O O . HIS A 1 88 ? 9.574 -0.527 -20.960 1.00 96.19 88 HIS A O 1
ATOM 710 N N . GLY A 1 89 ? 7.802 0.858 -21.070 1.00 95.88 89 GLY A N 1
ATOM 711 C CA . GLY A 1 89 ? 7.399 0.450 -22.419 1.00 95.88 89 GLY A CA 1
ATOM 712 C C . GLY A 1 89 ? 8.493 0.691 -23.464 1.00 95.88 89 GLY A C 1
ATOM 713 O O . GLY A 1 89 ? 8.787 -0.197 -24.258 1.00 95.88 89 GLY A O 1
ATOM 714 N N . LEU A 1 90 ? 9.150 1.856 -23.417 1.00 95.81 90 LEU A N 1
ATOM 715 C CA . LEU A 1 90 ? 10.246 2.187 -24.331 1.00 95.81 90 LEU A CA 1
ATOM 716 C C . LEU A 1 90 ? 11.458 1.267 -24.132 1.00 95.81 90 LEU A C 1
ATOM 718 O O . LEU A 1 90 ? 11.949 0.703 -25.101 1.00 95.81 90 LEU A O 1
ATOM 722 N N . CYS A 1 91 ? 11.918 1.057 -22.896 1.00 95.06 91 CYS A N 1
ATOM 723 C CA . CYS A 1 91 ? 13.039 0.152 -22.620 1.00 95.06 91 CYS A CA 1
ATOM 724 C C . CYS A 1 91 ? 12.704 -1.309 -22.963 1.00 95.06 91 CYS A C 1
ATOM 726 O O . CYS A 1 91 ? 13.576 -2.046 -23.418 1.00 95.06 91 CYS A O 1
ATOM 728 N N . SER A 1 92 ? 11.444 -1.724 -22.793 1.00 93.69 92 SER A N 1
ATOM 729 C CA . SER A 1 92 ? 10.984 -3.079 -23.131 1.00 93.69 92 SER A CA 1
ATOM 730 C C . SER A 1 92 ? 11.006 -3.365 -24.634 1.00 93.69 92 SER A C 1
ATOM 732 O O . SER A 1 92 ? 11.051 -4.524 -25.026 1.00 93.69 92 SER A O 1
ATOM 734 N N . ALA A 1 93 ? 11.025 -2.343 -25.491 1.00 92.38 93 ALA A N 1
ATOM 735 C CA . ALA A 1 93 ? 11.248 -2.537 -26.923 1.00 92.38 93 ALA A CA 1
ATOM 736 C C . ALA A 1 93 ? 12.712 -2.907 -27.254 1.00 92.38 93 ALA A C 1
ATOM 738 O O . ALA A 1 93 ? 12.983 -3.424 -28.333 1.00 92.38 93 ALA A O 1
ATOM 739 N N . TYR A 1 94 ? 13.648 -2.693 -26.319 1.00 90.94 94 TYR A N 1
ATOM 740 C CA . TYR A 1 94 ? 15.091 -2.899 -26.492 1.00 90.94 94 TYR A CA 1
ATOM 741 C C . TYR A 1 94 ? 15.665 -3.838 -25.418 1.00 90.94 94 TYR A C 1
ATOM 743 O O . TYR A 1 94 ? 16.707 -3.556 -24.827 1.00 90.94 94 TYR A O 1
ATOM 751 N N . LEU A 1 95 ? 15.002 -4.968 -25.138 1.00 88.44 95 LEU A N 1
ATOM 752 C CA . LEU A 1 95 ? 15.381 -5.876 -24.037 1.00 88.44 95 LEU A CA 1
ATOM 753 C C . LEU A 1 95 ? 16.831 -6.377 -24.091 1.00 88.44 95 LEU A C 1
ATOM 755 O O . LEU A 1 95 ? 17.416 -6.620 -23.037 1.00 88.44 95 LEU A O 1
ATOM 759 N N . GLN A 1 96 ? 17.414 -6.514 -25.287 1.00 88.75 96 GLN A N 1
ATOM 760 C CA . GLN A 1 96 ? 18.808 -6.944 -25.442 1.00 88.75 96 GLN A CA 1
ATOM 761 C C . GLN A 1 96 ? 19.802 -5.947 -24.820 1.00 88.75 96 GLN A C 1
ATOM 763 O O . GLN A 1 96 ? 20.797 -6.370 -24.235 1.00 88.75 96 GLN A O 1
ATOM 768 N N . ASP A 1 97 ? 19.507 -4.645 -24.877 1.00 90.50 97 ASP A N 1
ATOM 769 C CA . ASP A 1 97 ? 20.393 -3.583 -24.381 1.00 90.50 97 ASP A CA 1
ATOM 770 C C . ASP A 1 97 ? 19.926 -2.948 -23.064 1.00 90.50 97 ASP A C 1
ATOM 772 O O . ASP A 1 97 ? 20.756 -2.464 -22.289 1.00 90.50 97 ASP A O 1
ATOM 776 N N . LEU A 1 98 ? 18.609 -2.931 -22.824 1.00 93.75 98 LEU A N 1
ATOM 777 C CA . LEU A 1 98 ? 17.936 -2.194 -21.747 1.00 93.75 98 LEU A CA 1
ATOM 778 C C . LEU A 1 98 ? 17.053 -3.085 -20.861 1.00 93.75 98 LEU A C 1
ATOM 780 O O . LEU A 1 98 ? 16.149 -2.593 -20.185 1.00 93.75 98 LEU A O 1
ATOM 784 N N . GLY A 1 99 ? 17.283 -4.401 -20.843 1.00 90.94 99 GLY A N 1
ATOM 785 C CA . GLY A 1 99 ? 16.466 -5.337 -20.064 1.00 90.94 99 GLY A CA 1
ATOM 786 C C . GLY A 1 99 ? 16.403 -5.005 -18.567 1.00 90.94 99 GLY A C 1
ATOM 787 O O . GLY A 1 99 ? 15.323 -5.016 -17.980 1.00 90.94 99 GLY A O 1
ATOM 788 N N . LYS A 1 100 ? 17.528 -4.632 -17.939 1.00 90.44 100 LYS A N 1
ATOM 789 C CA . LYS A 1 100 ? 17.553 -4.245 -16.512 1.00 90.44 100 LYS A CA 1
ATOM 790 C C . LYS A 1 100 ? 16.822 -2.930 -16.267 1.00 90.44 100 LYS A C 1
ATOM 792 O O . LYS A 1 100 ? 16.127 -2.773 -15.273 1.00 90.44 100 LYS A O 1
ATOM 797 N N . GLU A 1 101 ? 16.947 -1.999 -17.194 1.00 94.25 101 GLU A N 1
ATOM 798 C CA . GLU A 1 101 ? 16.358 -0.668 -17.140 1.00 94.25 101 GLU A CA 1
ATOM 799 C C . GLU A 1 101 ? 14.840 -0.736 -17.327 1.00 94.25 101 GLU A C 1
ATOM 801 O O . GLU A 1 101 ? 14.098 -0.057 -16.615 1.00 94.25 101 GLU A O 1
ATOM 806 N N . ALA A 1 102 ? 14.370 -1.615 -18.217 1.00 92.94 102 ALA A N 1
ATOM 807 C CA . ALA A 1 102 ? 12.961 -1.964 -18.345 1.00 92.94 102 ALA A CA 1
ATOM 808 C C . ALA A 1 102 ? 12.418 -2.521 -17.024 1.00 92.94 102 ALA A C 1
ATOM 810 O O . ALA A 1 102 ? 11.354 -2.089 -16.577 1.00 92.94 102 ALA A O 1
ATOM 811 N N . LEU A 1 103 ? 13.165 -3.412 -16.366 1.00 89.38 103 LEU A N 1
ATOM 812 C CA . LEU A 1 103 ? 12.789 -3.954 -15.0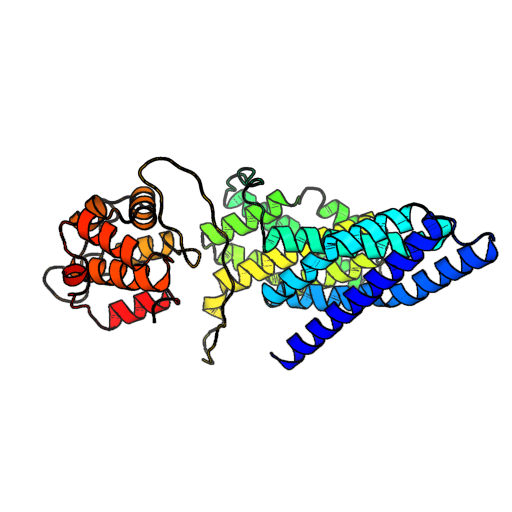60 1.00 89.38 103 LEU A CA 1
ATOM 813 C C . LEU A 1 103 ? 12.757 -2.868 -13.973 1.00 89.38 103 LEU A C 1
ATOM 815 O O . LEU A 1 103 ? 11.768 -2.765 -13.256 1.00 89.38 103 LEU A O 1
ATOM 819 N N . TYR A 1 104 ? 13.770 -2.003 -13.879 1.00 92.50 104 TYR A N 1
ATOM 820 C CA . TYR A 1 104 ? 13.795 -0.912 -12.896 1.00 92.50 104 TYR A CA 1
ATOM 821 C C . TYR A 1 104 ? 12.628 0.061 -13.078 1.00 92.50 104 TYR A C 1
ATOM 823 O O . TYR A 1 104 ? 11.948 0.390 -12.107 1.00 92.50 104 TYR A O 1
ATOM 831 N N . ALA A 1 105 ? 12.351 0.493 -14.312 1.00 93.62 105 ALA A N 1
ATOM 832 C CA . ALA A 1 105 ? 11.177 1.316 -14.600 1.00 93.62 105 ALA A CA 1
ATOM 833 C C . ALA A 1 105 ? 9.875 0.572 -14.258 1.00 93.62 105 ALA A C 1
ATOM 835 O O . ALA A 1 105 ? 8.953 1.175 -13.706 1.00 93.62 105 ALA A O 1
ATOM 836 N N . GLY A 1 106 ? 9.845 -0.739 -14.521 1.00 91.81 106 GLY A N 1
ATOM 837 C CA . GLY A 1 106 ? 8.778 -1.666 -14.153 1.00 91.81 106 GLY A CA 1
ATOM 838 C C . GLY A 1 106 ? 8.444 -1.650 -12.669 1.00 91.81 106 GLY A C 1
ATOM 839 O O . GLY A 1 106 ? 7.308 -1.399 -12.265 1.00 91.81 106 GLY A O 1
ATOM 840 N N . ILE A 1 107 ? 9.465 -1.858 -11.843 1.00 91.50 107 ILE A N 1
ATOM 841 C CA . ILE A 1 107 ? 9.347 -1.855 -10.388 1.00 91.50 107 ILE A CA 1
ATOM 842 C C . ILE A 1 107 ? 8.903 -0.477 -9.889 1.00 91.50 107 ILE A C 1
ATOM 844 O O . ILE A 1 107 ? 8.079 -0.411 -8.982 1.00 91.50 107 ILE A O 1
ATOM 848 N N . VAL A 1 108 ? 9.400 0.619 -10.475 1.00 93.75 108 VAL A N 1
ATOM 849 C CA . VAL A 1 108 ? 8.988 1.979 -10.090 1.00 93.75 108 VAL A CA 1
ATOM 850 C C . VAL A 1 108 ? 7.494 2.192 -10.331 1.00 93.75 108 VAL A C 1
ATOM 852 O O . VAL A 1 108 ? 6.799 2.573 -9.391 1.00 93.75 108 VAL A O 1
ATOM 855 N N . TYR A 1 109 ? 6.973 1.944 -11.541 1.00 93.50 109 TYR A N 1
ATOM 856 C CA . TYR A 1 109 ? 5.558 2.240 -11.806 1.00 93.50 109 TYR A CA 1
ATOM 857 C C . TYR A 1 109 ? 4.613 1.280 -11.074 1.00 93.50 109 TYR A C 1
ATOM 859 O O . TYR A 1 109 ? 3.602 1.737 -10.554 1.00 93.50 109 TYR A O 1
ATOM 867 N N . THR A 1 110 ? 4.959 -0.004 -10.933 1.00 92.44 110 THR A N 1
ATOM 868 C CA . THR A 1 110 ? 4.156 -0.951 -10.131 1.00 92.44 110 THR A CA 1
ATOM 869 C C . THR A 1 110 ? 4.173 -0.587 -8.646 1.00 92.44 110 THR A C 1
ATOM 871 O O . THR A 1 110 ? 3.163 -0.697 -7.957 1.00 92.44 110 THR A O 1
ATOM 874 N N . SER A 1 111 ? 5.294 -0.055 -8.144 1.00 93.06 111 SER A N 1
ATOM 875 C CA . SER A 1 111 ? 5.348 0.557 -6.814 1.00 93.06 111 SER A CA 1
ATOM 876 C C . SER A 1 111 ? 4.340 1.674 -6.644 1.00 93.06 111 SER A C 1
ATOM 878 O O . SER A 1 111 ? 3.718 1.800 -5.591 1.00 93.06 111 SER A O 1
ATOM 880 N N . ILE A 1 112 ? 4.275 2.530 -7.662 1.00 94.19 112 ILE A N 1
ATOM 881 C CA . ILE A 1 112 ? 3.410 3.690 -7.678 1.00 94.19 112 ILE A CA 1
ATOM 882 C C . ILE A 1 112 ? 1.960 3.228 -7.736 1.00 94.19 112 ILE A C 1
ATOM 884 O O . ILE A 1 112 ? 1.162 3.769 -6.993 1.00 94.19 112 ILE A O 1
ATOM 888 N N . GLU A 1 113 ? 1.627 2.205 -8.523 1.00 91.88 113 GLU A N 1
ATOM 889 C CA . GLU A 1 113 ? 0.283 1.617 -8.560 1.00 91.88 113 GLU A CA 1
ATOM 890 C C . GLU A 1 113 ? -0.140 1.093 -7.177 1.00 91.88 113 GLU A C 1
ATOM 892 O O . GLU A 1 113 ? -1.225 1.432 -6.709 1.00 91.88 113 GLU A O 1
ATOM 897 N N . VAL A 1 114 ? 0.736 0.368 -6.470 1.00 91.19 114 VAL A N 1
ATOM 898 C CA . VAL A 1 114 ? 0.463 -0.106 -5.099 1.00 91.19 114 VAL A CA 1
ATOM 899 C C . VAL A 1 114 ? 0.249 1.063 -4.125 1.00 91.19 114 VAL A C 1
ATOM 901 O O . VAL A 1 114 ? -0.692 1.053 -3.334 1.00 91.19 114 VAL A O 1
ATOM 904 N N . ILE A 1 115 ? 1.090 2.101 -4.188 1.00 90.81 115 ILE A N 1
ATOM 905 C CA . ILE A 1 115 ? 0.968 3.304 -3.341 1.00 90.81 115 ILE A CA 1
ATOM 906 C C . ILE A 1 115 ? -0.295 4.091 -3.688 1.00 90.81 115 ILE A C 1
ATOM 908 O O . ILE A 1 115 ? -1.000 4.541 -2.787 1.00 90.81 115 ILE A O 1
ATOM 912 N N . SER A 1 116 ? -0.595 4.242 -4.976 1.00 87.56 116 SER A N 1
ATOM 913 C CA . SER A 1 116 ? -1.808 4.881 -5.472 1.00 87.56 116 SER A CA 1
ATOM 914 C C . SER A 1 116 ? -3.035 4.193 -4.913 1.00 87.56 116 SER A C 1
ATOM 916 O O . SER A 1 116 ? -3.874 4.857 -4.330 1.00 87.56 116 SER A O 1
ATOM 918 N N . GLN A 1 117 ? -3.108 2.870 -5.012 1.00 84.12 117 GLN A N 1
ATOM 919 C CA . GLN A 1 117 ? -4.244 2.105 -4.504 1.00 84.12 117 GLN A CA 1
ATOM 920 C C . GLN A 1 117 ? -4.385 2.229 -2.985 1.00 84.12 117 GLN A C 1
ATOM 922 O O . GLN A 1 117 ? -5.492 2.377 -2.479 1.00 84.12 117 GLN A O 1
ATOM 927 N N . TYR A 1 118 ? -3.269 2.219 -2.256 1.00 85.31 118 TYR A N 1
ATOM 928 C CA . TYR A 1 118 ? -3.285 2.329 -0.802 1.00 85.31 118 TYR A CA 1
ATOM 929 C C . TYR A 1 118 ? -3.697 3.733 -0.303 1.00 85.31 118 TYR A C 1
ATOM 931 O O . TYR A 1 118 ? -4.468 3.841 0.650 1.00 85.31 118 TYR A O 1
ATOM 939 N N . PHE A 1 119 ? -3.201 4.818 -0.915 1.00 81.56 119 PHE A N 1
ATOM 940 C CA . PHE A 1 119 ? -3.459 6.197 -0.454 1.00 81.56 119 PHE A CA 1
ATOM 941 C C . PHE A 1 119 ? -4.609 6.907 -1.172 1.00 81.56 119 PHE A C 1
ATOM 943 O O . PHE A 1 119 ? -5.224 7.812 -0.601 1.00 81.56 119 PHE A O 1
ATOM 950 N N . PHE A 1 120 ? -4.854 6.538 -2.425 1.00 83.88 120 PHE A N 1
ATOM 951 C CA . PHE A 1 120 ? -5.765 7.188 -3.365 1.00 83.88 120 PHE A CA 1
ATOM 952 C C . PHE A 1 120 ? -6.617 6.135 -4.105 1.00 83.88 120 PHE A C 1
ATOM 954 O O . PHE A 1 120 ? -6.580 6.089 -5.334 1.00 83.88 120 PHE A O 1
ATOM 961 N N . PRO A 1 121 ? -7.353 5.260 -3.391 1.00 74.25 121 PRO A N 1
ATOM 962 C CA . PRO A 1 121 ? -8.196 4.262 -4.039 1.00 74.25 121 PRO A CA 1
ATOM 963 C C . PRO A 1 121 ? -9.251 4.952 -4.912 1.00 74.25 121 PRO A C 1
ATOM 965 O O . PRO A 1 121 ? -9.953 5.859 -4.451 1.00 74.25 121 PRO A O 1
ATOM 968 N N . ASP A 1 122 ? -9.364 4.526 -6.170 1.00 63.00 122 ASP A N 1
ATOM 969 C CA . ASP A 1 122 ? -10.394 5.024 -7.074 1.00 63.00 122 ASP A CA 1
ATOM 970 C C . ASP A 1 122 ? -11.766 4.578 -6.557 1.00 63.00 122 ASP A C 1
ATOM 972 O O . ASP A 1 122 ? -12.045 3.389 -6.417 1.00 63.00 122 ASP A O 1
ATOM 976 N N . GLY A 1 123 ? -12.657 5.537 -6.287 1.00 49.91 123 GLY A N 1
ATOM 977 C CA . GLY A 1 123 ? -14.000 5.262 -5.754 1.00 49.91 123 GLY A CA 1
ATOM 978 C C . GLY A 1 123 ? -14.886 4.392 -6.660 1.00 49.91 123 GLY A C 1
ATOM 979 O O . GLY A 1 123 ? -15.931 3.929 -6.214 1.00 49.91 123 GLY A O 1
ATOM 980 N N . ASN A 1 124 ? -14.458 4.150 -7.904 1.00 41.94 124 ASN A N 1
ATOM 981 C CA . ASN A 1 124 ? -15.129 3.298 -8.887 1.00 41.94 124 ASN A CA 1
ATOM 982 C C . ASN A 1 124 ? -14.623 1.840 -8.882 1.00 41.94 124 ASN A C 1
ATOM 984 O O . ASN A 1 124 ? -15.301 0.977 -9.430 1.00 41.94 124 ASN A O 1
ATOM 988 N N . GLU A 1 125 ? -13.474 1.557 -8.253 1.00 42.78 125 GLU A N 1
ATOM 989 C CA . GLU A 1 125 ? -12.903 0.209 -8.073 1.00 42.78 125 GLU A CA 1
ATOM 990 C C . GLU A 1 125 ? -13.161 -0.338 -6.659 1.00 42.78 125 GLU A C 1
ATOM 992 O O . GLU A 1 125 ? -12.423 -1.184 -6.159 1.00 42.78 125 GLU A O 1
ATOM 997 N N . GLN A 1 126 ? -14.234 0.104 -5.994 1.00 44.12 126 GLN A N 1
ATOM 998 C CA . GLN A 1 126 ? -14.801 -0.676 -4.893 1.00 44.12 126 GLN A CA 1
ATOM 999 C C . GLN A 1 126 ? -15.505 -1.909 -5.474 1.00 44.12 126 GLN A C 1
ATOM 1001 O O . GLN A 1 126 ? -16.727 -2.059 -5.389 1.00 44.12 126 GLN A O 1
ATOM 1006 N N . GLU A 1 127 ? -14.728 -2.830 -6.050 1.00 46.12 127 GLU A N 1
ATOM 1007 C CA . GLU A 1 127 ? -15.097 -4.232 -5.925 1.00 46.12 127 GLU A CA 1
ATOM 1008 C C . GLU A 1 127 ? -15.352 -4.459 -4.438 1.00 46.12 127 GLU A C 1
ATOM 1010 O O . GLU A 1 127 ? -14.534 -4.092 -3.595 1.00 46.12 127 GLU A O 1
ATOM 1015 N N . LYS A 1 128 ? -16.550 -4.950 -4.107 1.00 51.81 128 LYS A N 1
ATOM 1016 C CA . LYS A 1 128 ? -16.919 -5.306 -2.738 1.00 51.81 128 LYS A CA 1
ATOM 1017 C C . LYS A 1 128 ? -15.829 -6.227 -2.205 1.00 51.81 128 LYS A C 1
ATOM 1019 O O . LYS A 1 128 ? -15.864 -7.420 -2.510 1.00 51.81 128 LYS A O 1
ATOM 1024 N N . VAL A 1 129 ? -14.889 -5.682 -1.433 1.00 57.06 129 VAL A N 1
ATOM 1025 C CA . VAL A 1 129 ? -13.872 -6.471 -0.748 1.00 57.06 129 VAL A CA 1
ATOM 1026 C C . VAL A 1 129 ? -14.644 -7.539 0.008 1.00 57.06 129 VAL A C 1
ATOM 1028 O O . VAL A 1 129 ? -15.563 -7.238 0.779 1.00 57.06 129 VAL A O 1
ATOM 1031 N N . ARG A 1 130 ? -14.391 -8.801 -0.352 1.00 67.56 130 ARG A N 1
ATOM 1032 C CA . ARG A 1 130 ? -15.173 -9.923 0.159 1.00 67.56 130 ARG A CA 1
ATOM 1033 C C . ARG A 1 130 ? -15.105 -9.859 1.686 1.00 67.56 130 ARG A C 1
ATOM 1035 O O . ARG A 1 130 ? -13.996 -9.865 2.220 1.00 67.56 130 ARG A O 1
ATOM 1042 N N . PRO A 1 131 ? -16.250 -9.818 2.390 1.00 71.62 131 PRO A N 1
ATOM 1043 C CA . PRO A 1 131 ? -16.233 -9.840 3.841 1.00 71.62 131 PRO A CA 1
ATOM 1044 C C . PRO A 1 131 ? -15.504 -11.105 4.292 1.00 71.62 131 PRO A C 1
ATOM 1046 O O . PRO A 1 131 ? -15.890 -12.217 3.927 1.00 71.62 131 PRO A O 1
ATOM 1049 N N . MET A 1 132 ? -14.416 -10.905 5.029 1.00 86.81 132 MET A N 1
ATOM 1050 C CA . MET A 1 132 ? -13.550 -11.964 5.526 1.00 86.81 132 MET A CA 1
ATOM 1051 C C . MET A 1 132 ? -13.936 -12.291 6.968 1.00 86.81 132 MET A C 1
ATOM 1053 O O . MET A 1 132 ? -14.224 -11.401 7.770 1.00 86.81 132 MET A O 1
ATOM 1057 N N . THR A 1 133 ? -13.980 -13.573 7.305 1.00 89.88 133 THR A N 1
ATOM 1058 C CA . THR A 1 133 ? -14.169 -14.039 8.681 1.00 89.88 133 THR A CA 1
ATOM 1059 C C . THR A 1 133 ? -12.860 -13.959 9.464 1.00 89.88 133 THR A C 1
ATOM 1061 O O . THR A 1 133 ? -11.772 -13.915 8.892 1.00 89.88 133 THR A O 1
ATOM 1064 N N . ARG A 1 134 ? -12.943 -14.016 10.798 1.00 89.62 134 ARG A N 1
ATOM 1065 C CA . ARG A 1 134 ? -11.749 -14.060 11.657 1.00 89.62 134 ARG A CA 1
ATOM 1066 C C . ARG A 1 134 ? -10.809 -15.218 11.319 1.00 89.62 134 ARG A C 1
ATOM 1068 O O . ARG A 1 134 ? -9.595 -15.056 11.379 1.00 89.62 134 ARG A O 1
ATOM 1075 N N . ILE A 1 135 ? -11.381 -16.380 10.996 1.00 93.00 135 ILE A N 1
ATOM 1076 C CA . ILE A 1 135 ? -10.639 -17.604 10.670 1.00 93.00 135 ILE A CA 1
ATOM 1077 C C . ILE A 1 135 ? -9.895 -17.414 9.347 1.00 93.00 135 ILE A C 1
ATOM 1079 O O . ILE A 1 135 ? -8.680 -17.555 9.322 1.00 93.00 135 ILE A O 1
ATOM 1083 N N . GLU A 1 136 ? -10.586 -16.967 8.294 1.00 93.56 136 GLU A N 1
ATOM 1084 C CA . GLU A 1 136 ? -9.955 -16.667 6.999 1.00 93.56 136 GLU A CA 1
ATOM 1085 C C . GLU A 1 136 ? -8.846 -15.606 7.132 1.00 93.56 136 GLU A C 1
ATOM 1087 O O . GLU A 1 136 ? -7.785 -15.741 6.522 1.00 93.56 136 GLU A O 1
ATOM 1092 N N . ALA A 1 137 ? -9.055 -14.573 7.959 1.00 94.62 137 ALA A N 1
ATOM 1093 C CA . ALA A 1 137 ? -8.032 -13.564 8.234 1.00 94.62 137 ALA A CA 1
ATOM 1094 C C . ALA A 1 137 ? -6.811 -14.164 8.947 1.00 94.62 137 ALA A C 1
ATOM 1096 O O . ALA A 1 137 ? -5.678 -13.811 8.625 1.00 94.62 137 ALA A O 1
ATOM 1097 N N . THR A 1 138 ? -7.033 -15.094 9.879 1.00 95.75 138 THR A N 1
ATOM 1098 C CA . THR A 1 138 ? -5.963 -15.787 10.612 1.00 95.75 138 THR A CA 1
ATOM 1099 C C . THR A 1 138 ? -5.142 -16.659 9.662 1.00 95.75 138 THR A C 1
ATOM 1101 O O . THR A 1 138 ? -3.921 -16.526 9.633 1.00 95.75 138 THR A O 1
ATOM 1104 N N . ASP A 1 139 ? -5.798 -17.446 8.805 1.00 95.31 139 ASP A N 1
ATOM 1105 C CA . ASP A 1 139 ? -5.134 -18.291 7.805 1.00 95.31 139 ASP A CA 1
ATOM 1106 C C . ASP A 1 139 ? -4.277 -17.459 6.834 1.00 95.31 139 ASP A C 1
ATOM 1108 O O . ASP A 1 139 ? -3.141 -17.822 6.513 1.00 95.31 139 ASP A O 1
ATOM 1112 N N . CYS A 1 140 ? -4.783 -16.299 6.399 1.00 95.88 140 CYS A N 1
ATOM 1113 C CA . CYS A 1 140 ? -4.025 -15.380 5.548 1.00 95.88 140 CYS A CA 1
ATOM 1114 C C . CYS A 1 140 ? -2.795 -14.810 6.271 1.00 95.88 140 CYS A C 1
ATOM 1116 O O . CYS A 1 140 ? -1.710 -14.738 5.687 1.00 95.88 140 CYS A O 1
ATOM 1118 N N . ILE A 1 141 ? -2.939 -14.412 7.539 1.00 96.69 141 ILE A N 1
ATOM 1119 C CA . ILE A 1 141 ? -1.820 -13.915 8.351 1.00 96.69 141 ILE A CA 1
ATOM 1120 C C . ILE A 1 141 ? -0.768 -15.014 8.536 1.00 96.69 141 ILE A C 1
ATOM 1122 O O . ILE A 1 141 ? 0.425 -14.745 8.386 1.00 96.69 141 ILE A O 1
ATOM 1126 N N . ASP A 1 142 ? -1.180 -16.253 8.793 1.00 95.81 142 ASP A N 1
ATOM 1127 C CA . ASP A 1 142 ? -0.263 -17.381 8.953 1.00 95.81 142 ASP A CA 1
ATOM 1128 C C . ASP A 1 142 ? 0.471 -17.729 7.652 1.00 95.81 142 ASP A C 1
ATOM 1130 O O . ASP A 1 142 ? 1.673 -18.026 7.686 1.00 95.81 142 ASP A O 1
ATOM 1134 N N . ALA A 1 143 ? -0.189 -17.613 6.495 1.00 95.69 143 ALA A N 1
ATOM 1135 C CA . ALA A 1 143 ? 0.458 -17.742 5.190 1.00 95.69 143 ALA A CA 1
ATOM 1136 C C . ALA A 1 143 ? 1.524 -16.652 4.975 1.00 95.69 143 ALA A C 1
ATOM 1138 O O . ALA A 1 143 ? 2.666 -16.965 4.620 1.00 95.69 143 ALA A O 1
ATOM 1139 N N . ILE A 1 144 ? 1.192 -15.386 5.266 1.00 96.50 144 ILE A N 1
ATOM 1140 C CA . ILE A 1 144 ? 2.127 -14.250 5.185 1.00 96.50 144 ILE A CA 1
ATOM 1141 C C . ILE A 1 144 ? 3.333 -14.473 6.107 1.00 96.50 144 ILE A C 1
ATOM 1143 O O . ILE A 1 144 ? 4.482 -14.380 5.666 1.00 96.50 144 ILE A O 1
ATOM 1147 N N . ARG A 1 145 ? 3.098 -14.809 7.379 1.00 95.88 145 ARG A N 1
ATOM 1148 C CA . ARG A 1 145 ? 4.164 -15.037 8.369 1.00 95.88 145 ARG A CA 1
ATOM 1149 C C . ARG A 1 145 ? 5.034 -16.228 7.993 1.00 95.88 145 ARG A C 1
ATOM 1151 O O . ARG A 1 145 ? 6.258 -16.158 8.092 1.00 95.88 145 ARG A O 1
ATOM 1158 N N . THR A 1 146 ? 4.434 -17.307 7.491 1.00 94.62 146 THR A N 1
ATOM 1159 C CA . THR A 1 146 ? 5.172 -18.472 6.988 1.00 94.62 146 THR A CA 1
ATOM 1160 C C . THR A 1 146 ? 6.073 -18.094 5.818 1.00 94.62 146 THR A C 1
ATOM 1162 O O . THR A 1 146 ? 7.235 -18.516 5.790 1.00 94.62 146 THR A O 1
ATOM 1165 N N . ALA A 1 147 ? 5.570 -17.287 4.878 1.00 94.25 147 ALA A N 1
ATOM 1166 C CA . ALA A 1 147 ? 6.356 -16.783 3.760 1.00 94.25 147 ALA A CA 1
ATOM 1167 C C . ALA A 1 147 ? 7.548 -15.953 4.251 1.00 94.25 147 ALA A C 1
ATOM 1169 O O . ALA A 1 147 ? 8.685 -16.260 3.889 1.00 94.25 147 ALA A O 1
ATOM 1170 N N . ILE A 1 148 ? 7.318 -14.983 5.142 1.00 94.81 148 ILE A N 1
ATOM 1171 C CA . ILE A 1 148 ? 8.384 -14.145 5.706 1.00 94.81 148 ILE A CA 1
ATOM 1172 C C . ILE A 1 148 ? 9.423 -15.004 6.433 1.00 94.81 148 ILE A C 1
ATOM 1174 O O . ILE A 1 148 ? 10.608 -14.923 6.114 1.00 94.81 148 ILE A O 1
ATOM 1178 N N . ARG A 1 149 ? 8.997 -15.899 7.335 1.00 92.62 149 ARG A N 1
ATOM 1179 C CA . ARG A 1 149 ? 9.900 -16.770 8.104 1.00 92.62 149 ARG A CA 1
ATOM 1180 C C . ARG A 1 149 ? 10.776 -17.638 7.204 1.00 92.62 149 ARG A C 1
ATOM 1182 O O . ARG A 1 149 ? 11.981 -17.725 7.432 1.00 92.62 149 ARG A O 1
ATOM 1189 N N . LYS A 1 150 ? 10.187 -18.291 6.194 1.00 90.38 150 LYS A N 1
ATOM 1190 C CA . LYS A 1 150 ? 10.935 -19.143 5.252 1.00 90.38 150 LYS A CA 1
ATOM 1191 C C . LYS A 1 150 ? 11.932 -18.333 4.432 1.00 90.38 150 LYS A C 1
ATOM 1193 O O . LYS A 1 150 ? 13.057 -18.791 4.247 1.00 90.38 150 LYS A O 1
ATOM 1198 N N . CYS A 1 151 ? 11.537 -17.145 3.976 1.00 89.56 151 CYS A N 1
ATOM 1199 C CA . CYS A 1 151 ? 12.417 -16.273 3.211 1.00 89.56 151 CYS A CA 1
ATOM 1200 C C . CYS A 1 151 ? 13.590 -15.792 4.067 1.00 89.56 151 CYS A C 1
ATOM 1202 O O . CYS A 1 151 ? 14.733 -15.972 3.667 1.00 89.56 151 CYS A O 1
ATOM 1204 N N . THR A 1 152 ? 13.329 -15.275 5.272 1.00 87.00 152 THR A N 1
ATOM 1205 C CA . THR A 1 152 ? 14.375 -14.796 6.189 1.00 87.00 152 THR A CA 1
ATOM 1206 C C . THR A 1 152 ? 15.361 -15.903 6.559 1.00 87.00 152 THR A C 1
ATOM 1208 O O . THR A 1 152 ? 16.561 -15.720 6.383 1.00 87.00 152 THR A O 1
ATOM 1211 N N . ALA A 1 153 ? 14.875 -17.085 6.956 1.00 82.56 153 ALA A N 1
ATOM 1212 C CA . ALA A 1 153 ? 15.746 -18.200 7.332 1.00 82.56 153 ALA A CA 1
ATOM 1213 C C . ALA A 1 153 ? 16.649 -18.677 6.180 1.00 82.56 153 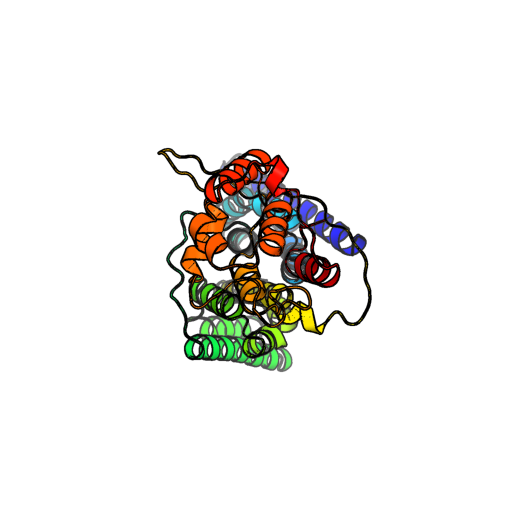ALA A C 1
ATOM 1215 O O . ALA A 1 153 ? 17.737 -19.192 6.412 1.00 82.56 153 ALA A O 1
ATOM 1216 N N . LYS A 1 154 ? 16.208 -18.536 4.925 1.00 74.81 154 LYS A N 1
ATOM 1217 C CA . LYS A 1 154 ? 16.997 -18.934 3.750 1.00 74.81 154 LYS A CA 1
ATOM 1218 C C . LYS A 1 154 ? 17.993 -17.868 3.311 1.00 74.81 154 LYS A C 1
ATOM 1220 O O . LYS A 1 154 ? 19.023 -18.239 2.746 1.00 74.81 154 LYS A O 1
ATOM 1225 N N . THR A 1 155 ? 17.723 -16.598 3.606 1.00 62.41 155 THR A N 1
ATOM 1226 C CA . THR A 1 155 ? 18.694 -15.508 3.441 1.00 62.41 155 THR A CA 1
ATOM 1227 C C . THR A 1 155 ? 19.913 -15.733 4.338 1.00 62.41 155 THR A C 1
ATOM 1229 O O . THR A 1 155 ? 21.037 -15.540 3.884 1.00 62.41 155 THR A O 1
ATOM 1232 N N . ASP A 1 156 ? 19.709 -16.256 5.551 1.00 62.38 156 ASP A N 1
ATOM 1233 C CA . ASP A 1 156 ? 20.788 -16.547 6.509 1.00 62.38 156 ASP A CA 1
ATOM 1234 C C . ASP A 1 156 ? 21.652 -17.761 6.106 1.00 62.38 156 ASP A C 1
ATOM 1236 O O . ASP A 1 156 ? 22.815 -17.868 6.490 1.00 62.38 156 ASP A O 1
ATOM 1240 N N . VAL A 1 157 ? 21.111 -18.672 5.288 1.00 64.50 157 VAL A N 1
ATOM 1241 C CA . VAL A 1 157 ? 21.786 -19.909 4.836 1.00 64.50 157 VAL A CA 1
ATOM 1242 C C . VAL A 1 157 ? 22.564 -19.695 3.521 1.00 64.50 157 VAL A C 1
ATOM 1244 O O . VAL A 1 157 ? 22.996 -20.653 2.885 1.00 64.50 157 VAL A O 1
ATOM 1247 N N . ASN A 1 158 ? 22.768 -18.442 3.086 1.00 62.00 158 ASN A N 1
ATOM 1248 C CA . ASN A 1 158 ? 23.463 -18.091 1.836 1.00 62.00 158 ASN A CA 1
ATOM 1249 C C . ASN A 1 158 ? 22.885 -18.781 0.581 1.00 62.00 158 ASN A C 1
ATOM 1251 O O . ASN A 1 158 ? 23.601 -19.063 -0.383 1.00 62.00 158 ASN A O 1
ATOM 1255 N N . LYS A 1 159 ? 21.571 -19.049 0.551 1.00 65.81 159 LYS A N 1
ATOM 1256 C CA . LYS A 1 159 ? 20.908 -19.446 -0.700 1.00 65.81 159 LYS A CA 1
ATOM 1257 C C . LYS A 1 159 ? 20.818 -18.232 -1.630 1.00 65.81 159 LYS A C 1
ATOM 1259 O O . LYS A 1 159 ? 20.641 -17.105 -1.175 1.00 65.81 159 LYS A O 1
ATOM 1264 N N . GLY A 1 160 ? 20.951 -18.449 -2.940 1.00 75.06 160 GLY A N 1
ATOM 1265 C CA . GLY A 1 160 ? 20.902 -17.362 -3.923 1.00 75.06 160 GLY A CA 1
ATOM 1266 C C . GLY A 1 160 ? 19.594 -16.564 -3.835 1.00 75.06 160 GLY A C 1
ATOM 1267 O O . GLY A 1 160 ? 18.521 -17.152 -3.706 1.00 75.06 160 GLY A O 1
ATOM 1268 N N . LYS A 1 161 ? 19.680 -15.228 -3.930 1.00 75.06 161 LYS A N 1
ATOM 1269 C CA . LYS A 1 161 ? 18.526 -14.308 -3.820 1.00 75.06 161 LYS A CA 1
ATOM 1270 C C . LYS A 1 161 ? 17.377 -14.666 -4.772 1.00 75.06 161 LYS A C 1
ATOM 1272 O O . LYS A 1 161 ? 16.219 -14.515 -4.401 1.00 75.06 161 LYS A O 1
ATOM 1277 N N . GLU A 1 162 ? 17.695 -15.176 -5.961 1.00 80.06 162 GLU A N 1
ATOM 1278 C CA . GLU A 1 162 ? 16.711 -15.621 -6.957 1.00 80.06 162 GLU A CA 1
ATOM 1279 C C . GLU A 1 162 ? 15.903 -16.831 -6.477 1.00 80.06 162 GLU A C 1
ATOM 1281 O O . GLU A 1 162 ? 14.681 -16.819 -6.559 1.00 80.06 162 GLU A O 1
ATOM 1286 N N . TYR A 1 163 ? 16.557 -17.839 -5.889 1.00 83.31 163 TYR A N 1
ATOM 1287 C CA . TYR A 1 163 ? 15.868 -19.011 -5.336 1.00 83.31 163 TYR A CA 1
ATOM 1288 C C . TYR A 1 163 ? 14.902 -18.615 -4.212 1.00 83.31 163 TYR A C 1
ATOM 1290 O O . TYR A 1 163 ? 13.773 -19.098 -4.152 1.00 83.31 163 TYR A O 1
ATOM 1298 N N . ILE A 1 164 ? 15.335 -17.705 -3.334 1.00 84.25 164 ILE A N 1
ATOM 1299 C CA . ILE A 1 164 ? 14.502 -17.195 -2.239 1.00 84.25 164 ILE A CA 1
ATOM 1300 C C . ILE A 1 164 ? 13.319 -16.394 -2.801 1.00 84.25 164 ILE A C 1
ATOM 1302 O O . ILE A 1 164 ? 12.194 -16.553 -2.334 1.00 84.25 164 ILE A O 1
ATOM 1306 N N . GLY A 1 165 ? 13.555 -15.568 -3.823 1.00 84.06 165 GLY A N 1
ATOM 1307 C CA . GLY A 1 165 ? 12.519 -14.787 -4.495 1.00 84.06 165 GLY A CA 1
ATOM 1308 C C . GLY A 1 165 ? 11.468 -15.640 -5.204 1.00 84.06 165 GLY A C 1
ATOM 1309 O O . GLY A 1 165 ? 10.277 -15.359 -5.101 1.00 84.06 165 GLY A O 1
ATOM 1310 N N . GLU A 1 166 ? 11.878 -16.708 -5.887 1.00 87.12 166 GLU A N 1
ATOM 1311 C CA . GLU A 1 166 ? 10.954 -17.645 -6.536 1.00 87.12 166 GLU A CA 1
ATOM 1312 C C . GLU A 1 166 ? 10.122 -18.440 -5.534 1.00 87.12 166 GLU A C 1
ATOM 1314 O O . GLU A 1 166 ? 8.931 -18.668 -5.751 1.00 87.12 166 GLU A O 1
ATOM 1319 N N . GLU A 1 167 ? 10.718 -18.827 -4.410 1.00 88.81 167 GLU A N 1
ATOM 1320 C CA . GLU A 1 167 ? 9.971 -19.464 -3.336 1.00 88.81 167 GLU A CA 1
ATOM 1321 C C . GLU A 1 167 ? 8.993 -18.492 -2.672 1.00 88.81 167 GLU A C 1
ATOM 1323 O O . GLU A 1 167 ? 7.850 -18.867 -2.418 1.00 88.81 167 GLU A O 1
ATOM 1328 N N . ALA A 1 168 ? 9.398 -17.241 -2.435 1.00 89.75 168 ALA A N 1
ATOM 1329 C CA . ALA A 1 168 ? 8.502 -16.199 -1.942 1.00 89.75 168 ALA A CA 1
ATOM 1330 C C . ALA A 1 168 ? 7.318 -15.997 -2.895 1.00 89.75 168 ALA A C 1
ATOM 1332 O O . ALA A 1 168 ? 6.172 -15.919 -2.454 1.00 89.75 168 ALA A O 1
ATOM 1333 N N . TYR A 1 169 ? 7.589 -15.971 -4.202 1.00 90.06 169 TYR A N 1
ATOM 1334 C CA . TYR A 1 169 ? 6.566 -15.886 -5.239 1.00 90.06 169 TYR A CA 1
ATOM 1335 C C . TYR A 1 169 ? 5.581 -17.060 -5.166 1.00 90.06 169 TYR A C 1
ATOM 1337 O O . TYR A 1 169 ? 4.374 -16.842 -5.229 1.00 90.06 169 TYR A O 1
ATOM 1345 N N . ALA A 1 170 ? 6.077 -18.287 -4.979 1.00 92.62 170 ALA A N 1
ATOM 1346 C CA . ALA A 1 170 ? 5.238 -19.476 -4.844 1.00 92.62 170 ALA A CA 1
ATOM 1347 C C . ALA A 1 170 ? 4.410 -19.473 -3.545 1.00 92.62 170 ALA A C 1
ATOM 1349 O O . ALA A 1 170 ? 3.218 -19.757 -3.577 1.00 92.62 170 ALA A O 1
ATOM 1350 N N . LEU A 1 171 ? 5.016 -19.112 -2.408 1.00 93.12 171 LEU A N 1
ATOM 1351 C CA . LEU A 1 171 ? 4.335 -19.048 -1.107 1.00 93.12 171 LEU A CA 1
ATOM 1352 C C . LEU A 1 171 ? 3.263 -17.950 -1.054 1.00 93.12 171 LEU A C 1
ATOM 1354 O O . LEU A 1 171 ? 2.300 -18.076 -0.306 1.00 93.12 171 LEU A O 1
ATOM 1358 N N . LEU A 1 172 ? 3.426 -16.885 -1.843 1.00 92.44 172 LEU A N 1
ATOM 1359 C CA . LEU A 1 172 ? 2.485 -15.767 -1.948 1.00 92.44 172 LEU A CA 1
ATOM 1360 C C . LEU A 1 172 ? 1.617 -15.834 -3.215 1.00 92.44 172 LEU A C 1
ATOM 1362 O O . LEU A 1 172 ? 0.993 -14.832 -3.576 1.00 92.44 172 LEU A O 1
ATOM 1366 N N . ALA A 1 173 ? 1.572 -16.974 -3.913 1.00 91.12 173 ALA A N 1
ATOM 1367 C CA . ALA A 1 173 ? 0.788 -17.119 -5.139 1.00 91.12 173 ALA A CA 1
ATOM 1368 C C . ALA A 1 173 ? -0.694 -16.804 -4.880 1.00 91.12 173 ALA A C 1
ATOM 1370 O O . ALA A 1 173 ? -1.260 -15.943 -5.555 1.00 91.12 173 ALA A O 1
ATOM 1371 N N . ASP A 1 174 ? -1.243 -17.382 -3.810 1.00 88.62 174 ASP A N 1
ATOM 1372 C CA . ASP A 1 174 ? -2.637 -17.210 -3.394 1.00 88.62 174 ASP A CA 1
ATOM 1373 C C . ASP A 1 174 ? -2.914 -15.884 -2.678 1.00 88.62 174 ASP A C 1
ATOM 1375 O O . ASP A 1 174 ? -4.072 -15.599 -2.387 1.00 88.62 174 ASP A O 1
ATOM 1379 N N . MET A 1 175 ? -1.888 -15.080 -2.381 1.00 91.19 175 MET A N 1
ATOM 1380 C CA . MET A 1 175 ? -2.019 -13.764 -1.746 1.00 91.19 175 MET A CA 1
ATOM 1381 C C . MET A 1 175 ? -2.081 -12.680 -2.821 1.00 91.19 175 MET A C 1
ATOM 1383 O O . MET A 1 175 ? -1.071 -12.061 -3.175 1.00 91.19 175 MET A O 1
ATOM 1387 N N . ASP A 1 176 ? -3.253 -12.503 -3.419 1.00 88.19 176 ASP A N 1
ATOM 1388 C CA . ASP A 1 176 ? -3.528 -11.376 -4.307 1.00 88.19 176 ASP A CA 1
ATOM 1389 C C . ASP A 1 176 ? -3.722 -10.065 -3.523 1.00 88.19 176 ASP A C 1
ATOM 1391 O O . ASP A 1 176 ? -3.672 -10.012 -2.290 1.00 88.19 176 ASP A O 1
ATOM 1395 N N . LYS A 1 177 ? -3.874 -8.976 -4.276 1.00 86.25 177 LYS A N 1
ATOM 1396 C CA . LYS A 1 177 ? -4.092 -7.637 -3.734 1.00 86.25 177 LYS A CA 1
ATOM 1397 C C . LYS A 1 177 ? -5.346 -7.596 -2.853 1.00 86.25 177 LYS A C 1
ATOM 1399 O O . LYS A 1 177 ? -5.287 -7.033 -1.763 1.00 86.25 177 LYS A O 1
ATOM 1404 N N . ASP A 1 178 ? -6.433 -8.213 -3.298 1.00 87.12 178 ASP A N 1
ATOM 1405 C CA . ASP A 1 178 ? -7.745 -8.092 -2.663 1.00 87.12 178 ASP A CA 1
ATOM 1406 C C . ASP A 1 178 ? -7.805 -8.857 -1.344 1.00 87.12 178 ASP A C 1
ATOM 1408 O O . ASP A 1 178 ? -8.405 -8.384 -0.385 1.00 87.12 178 ASP A O 1
ATOM 1412 N N . LYS A 1 179 ? -7.107 -9.992 -1.233 1.00 91.25 179 LYS A N 1
ATOM 1413 C CA . LYS A 1 179 ? -6.936 -10.708 0.037 1.00 91.25 179 LYS A CA 1
ATOM 1414 C C . LYS A 1 179 ? -6.089 -9.929 1.032 1.00 91.25 179 LYS A C 1
ATOM 1416 O O . LYS A 1 179 ? -6.432 -9.896 2.211 1.00 91.25 179 LYS A O 1
ATOM 1421 N N . ILE A 1 180 ? -4.998 -9.300 0.586 1.00 92.12 180 ILE A N 1
ATOM 1422 C CA . ILE A 1 180 ? -4.174 -8.445 1.459 1.00 92.12 180 ILE A CA 1
ATOM 1423 C C . ILE A 1 180 ? -5.018 -7.277 1.991 1.00 92.12 180 ILE A C 1
ATOM 1425 O O . ILE A 1 180 ? -4.960 -6.968 3.184 1.00 92.12 180 ILE A O 1
ATOM 1429 N N . GLU A 1 181 ? -5.829 -6.667 1.125 1.00 88.19 181 GLU A N 1
ATOM 1430 C CA . GLU A 1 181 ? -6.744 -5.590 1.499 1.00 88.19 181 GLU A CA 1
ATOM 1431 C C . GLU A 1 181 ? -7.850 -6.083 2.441 1.00 88.19 181 GLU A C 1
ATOM 1433 O O . GLU A 1 181 ? -8.074 -5.474 3.482 1.00 88.19 181 GLU A O 1
ATOM 1438 N N . ALA A 1 182 ? -8.465 -7.235 2.162 1.00 89.56 182 ALA A N 1
ATOM 1439 C CA . ALA A 1 182 ? -9.505 -7.833 2.998 1.00 89.56 182 ALA A CA 1
ATOM 1440 C C . ALA A 1 182 ? -9.016 -8.156 4.417 1.00 89.56 182 ALA A C 1
ATOM 1442 O O . ALA A 1 182 ? -9.741 -7.922 5.382 1.00 89.56 182 ALA A O 1
ATOM 1443 N N . VAL A 1 183 ? -7.776 -8.640 4.571 1.00 93.69 183 VAL A N 1
ATOM 1444 C CA . VAL A 1 183 ? -7.160 -8.848 5.894 1.00 93.69 183 VAL A CA 1
ATOM 1445 C C . VAL A 1 183 ? -6.997 -7.513 6.623 1.00 93.69 183 VAL A C 1
ATOM 1447 O O . VAL A 1 183 ? -7.367 -7.398 7.794 1.00 93.69 183 VAL A O 1
ATOM 1450 N N . LYS A 1 184 ? -6.470 -6.488 5.938 1.00 91.00 184 LYS A N 1
ATOM 1451 C CA . LYS A 1 184 ? -6.296 -5.141 6.502 1.00 91.00 184 LYS A CA 1
ATOM 1452 C C . LYS A 1 184 ? -7.638 -4.554 6.944 1.00 91.00 184 LYS A C 1
ATOM 1454 O O . LYS A 1 184 ? -7.743 -4.052 8.066 1.00 91.00 184 LYS A O 1
ATOM 1459 N N . GLU A 1 185 ? -8.655 -4.632 6.090 1.00 87.25 185 GLU A N 1
ATOM 1460 C CA . GLU A 1 185 ? -10.010 -4.167 6.378 1.00 87.25 185 GLU A CA 1
ATOM 1461 C C . GLU A 1 185 ? -10.641 -4.943 7.529 1.00 87.25 185 GLU A C 1
ATOM 1463 O O . GLU A 1 185 ? -11.188 -4.319 8.434 1.00 87.25 185 GLU A O 1
ATOM 1468 N N . TYR A 1 186 ? -10.528 -6.275 7.552 1.00 89.12 186 TYR A N 1
ATOM 1469 C CA . TYR A 1 186 ? -11.053 -7.097 8.641 1.00 89.12 186 TYR A CA 1
ATOM 1470 C C . TYR A 1 186 ? -10.480 -6.659 9.990 1.00 89.12 186 TYR A C 1
ATOM 1472 O O . TYR A 1 186 ? -11.239 -6.304 10.891 1.00 89.12 186 TYR A O 1
ATOM 1480 N N . ILE A 1 187 ? -9.147 -6.626 10.115 1.00 88.06 187 ILE A N 1
ATOM 1481 C CA . ILE A 1 187 ? -8.469 -6.252 11.364 1.00 88.06 187 ILE A CA 1
ATOM 1482 C C . ILE A 1 187 ? -8.878 -4.841 11.788 1.00 88.06 187 ILE A C 1
ATOM 1484 O O . ILE A 1 187 ? -9.156 -4.599 12.962 1.00 88.06 187 ILE A O 1
ATOM 1488 N N . THR A 1 188 ? -8.944 -3.914 10.829 1.00 84.50 188 THR A N 1
ATOM 1489 C CA . THR A 1 188 ? -9.279 -2.513 11.099 1.00 84.50 188 THR A CA 1
ATOM 1490 C C . THR A 1 188 ? -10.730 -2.347 11.544 1.00 84.50 188 THR A C 1
ATOM 1492 O O . THR A 1 188 ? -10.999 -1.644 12.517 1.00 84.50 188 THR A O 1
ATOM 1495 N N . ASN A 1 189 ? -11.665 -3.011 10.863 1.00 79.44 189 ASN A N 1
ATOM 1496 C CA . ASN A 1 189 ? -13.099 -2.924 11.134 1.00 79.44 189 ASN A CA 1
ATOM 1497 C C . ASN A 1 189 ? -13.483 -3.652 12.427 1.00 79.44 189 ASN A C 1
ATOM 1499 O O . ASN A 1 189 ? -14.298 -3.146 13.196 1.00 79.44 189 ASN A O 1
ATOM 1503 N N . ALA A 1 190 ? -12.886 -4.819 12.681 1.00 80.50 190 ALA A N 1
ATOM 1504 C CA . ALA A 1 190 ? -13.094 -5.586 13.907 1.00 80.50 190 ALA A CA 1
ATOM 1505 C C . ALA A 1 190 ? -12.315 -5.019 15.105 1.00 80.50 190 ALA A C 1
ATOM 1507 O O . ALA A 1 190 ? -12.604 -5.388 16.242 1.00 80.50 190 ALA A O 1
ATOM 1508 N N . ASN A 1 191 ? -11.337 -4.137 14.862 1.00 81.81 191 ASN A N 1
ATOM 1509 C CA . ASN A 1 191 ? -10.375 -3.672 15.860 1.00 81.81 191 ASN A CA 1
ATOM 1510 C C . ASN A 1 191 ? -9.687 -4.846 16.590 1.00 81.81 191 ASN A C 1
ATOM 1512 O O . ASN A 1 191 ? -9.492 -4.815 17.807 1.00 81.81 191 ASN A O 1
ATOM 1516 N N . ASP A 1 192 ? -9.361 -5.911 15.848 1.00 87.56 192 ASP A N 1
ATOM 1517 C CA . ASP A 1 192 ? -8.792 -7.144 16.402 1.00 87.56 192 ASP A CA 1
ATOM 1518 C C . ASP A 1 192 ? -7.311 -6.926 16.747 1.00 87.56 192 ASP A C 1
ATOM 1520 O O . ASP A 1 192 ? -6.424 -7.043 15.897 1.00 87.56 192 ASP A O 1
ATOM 1524 N N . LYS A 1 193 ? -7.042 -6.564 18.008 1.00 91.50 193 LYS A N 1
ATOM 1525 C CA . LYS A 1 193 ? -5.685 -6.275 18.499 1.00 91.50 193 LYS A CA 1
ATOM 1526 C C . LYS A 1 193 ? -4.762 -7.493 18.444 1.00 91.50 193 LYS A C 1
ATOM 1528 O O . LYS A 1 193 ? -3.559 -7.320 18.254 1.00 91.50 193 LYS A O 1
ATOM 1533 N N . ASP A 1 194 ? -5.298 -8.702 18.578 1.00 93.75 194 ASP A N 1
ATOM 1534 C CA . ASP A 1 194 ? -4.491 -9.921 18.566 1.00 93.75 194 ASP A CA 1
ATOM 1535 C C . ASP A 1 194 ? -3.996 -10.216 17.152 1.00 93.75 194 ASP A C 1
ATOM 1537 O O . ASP A 1 194 ? -2.793 -10.383 16.940 1.00 93.75 194 ASP A O 1
ATOM 1541 N N . LEU A 1 195 ? -4.892 -10.175 16.162 1.00 95.19 195 LEU A N 1
ATOM 1542 C CA . LEU A 1 195 ? -4.506 -10.324 14.759 1.00 95.19 195 LEU A CA 1
ATOM 1543 C C . LEU A 1 195 ? -3.664 -9.148 14.261 1.00 95.19 195 LEU A C 1
ATOM 1545 O O . LEU A 1 195 ? -2.757 -9.349 13.455 1.00 95.19 195 LEU A O 1
ATOM 1549 N N . ALA A 1 196 ? -3.897 -7.935 14.767 1.00 93.69 196 ALA A N 1
ATOM 1550 C CA . ALA A 1 196 ? -3.046 -6.790 14.468 1.00 93.69 196 ALA A CA 1
ATOM 1551 C C . ALA A 1 196 ? -1.602 -7.009 14.944 1.00 93.69 196 ALA A C 1
ATOM 1553 O O . ALA A 1 196 ? -0.663 -6.764 14.181 1.00 93.69 196 ALA A O 1
ATOM 1554 N N . ARG A 1 197 ? -1.397 -7.500 16.176 1.00 94.56 197 ARG A N 1
ATOM 1555 C CA . ARG A 1 197 ? -0.055 -7.853 16.676 1.00 94.56 197 ARG A CA 1
ATOM 1556 C C . ARG A 1 197 ? 0.558 -8.977 15.850 1.00 94.56 197 ARG A C 1
ATOM 1558 O O . ARG A 1 197 ? 1.702 -8.851 15.425 1.00 94.56 197 ARG A O 1
ATOM 1565 N N . LEU A 1 198 ? -0.223 -10.016 15.559 1.00 95.62 198 LEU A N 1
ATOM 1566 C CA . LEU A 1 198 ? 0.221 -11.171 14.781 1.00 95.62 198 LEU A CA 1
ATOM 1567 C C . LEU A 1 198 ? 0.702 -10.773 13.379 1.00 95.62 198 LEU A C 1
ATOM 1569 O O . LEU A 1 198 ? 1.783 -11.172 12.954 1.00 95.62 198 LEU A O 1
ATOM 1573 N N . LEU A 1 199 ? -0.080 -9.954 12.672 1.00 95.88 199 LEU A N 1
ATOM 1574 C CA . LEU A 1 199 ? 0.247 -9.485 11.328 1.00 95.88 1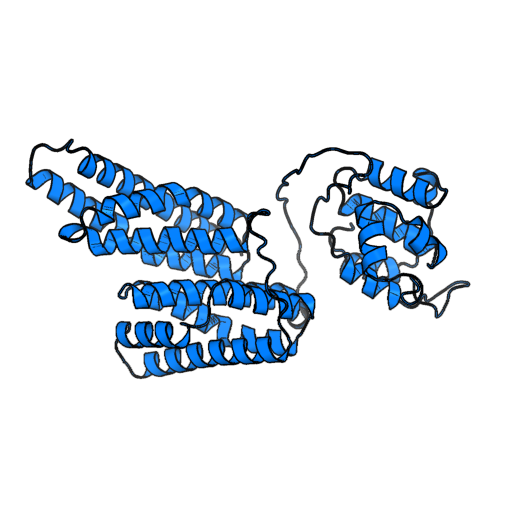99 LEU A CA 1
ATOM 1575 C C . LEU A 1 199 ? 1.494 -8.590 11.321 1.00 95.88 199 LEU A C 1
ATOM 1577 O O . LEU A 1 199 ? 2.289 -8.655 10.389 1.00 95.88 199 LEU A O 1
ATOM 1581 N N . THR A 1 200 ? 1.661 -7.732 12.328 1.00 94.81 200 THR A N 1
ATOM 1582 C CA . THR A 1 200 ? 2.676 -6.662 12.307 1.00 94.81 200 THR A CA 1
ATOM 1583 C C . THR A 1 200 ? 4.002 -7.030 12.972 1.00 94.81 200 THR A C 1
ATOM 1585 O O . THR A 1 200 ? 4.961 -6.262 12.858 1.00 94.81 200 THR A O 1
ATOM 1588 N N . GLU A 1 201 ? 4.087 -8.202 13.608 1.00 93.50 201 GLU A N 1
ATOM 1589 C CA . GLU A 1 201 ? 5.280 -8.711 14.301 1.00 93.50 201 GLU A CA 1
ATOM 1590 C C . GLU A 1 201 ? 6.536 -8.675 13.414 1.00 93.50 201 GLU A C 1
ATOM 1592 O O . GLU A 1 201 ? 7.591 -8.191 13.825 1.00 93.50 201 GLU A O 1
ATOM 1597 N N . ASP A 1 202 ? 6.401 -9.102 12.157 1.00 92.81 202 ASP A N 1
ATOM 1598 C CA . ASP A 1 202 ? 7.505 -9.210 11.201 1.00 92.81 202 ASP A CA 1
ATOM 1599 C C . ASP A 1 202 ? 7.586 -8.029 10.209 1.00 92.81 202 ASP A C 1
ATOM 1601 O O . ASP A 1 202 ? 8.205 -8.141 9.147 1.00 92.81 202 ASP A O 1
ATOM 1605 N N . PHE A 1 203 ? 7.012 -6.867 10.550 1.00 93.50 203 PHE A N 1
ATOM 1606 C CA . PHE A 1 203 ? 6.956 -5.688 9.668 1.00 93.50 203 PHE A CA 1
ATOM 1607 C C . PHE A 1 203 ? 8.315 -5.308 9.056 1.00 93.50 203 PHE A C 1
ATOM 1609 O O . PHE A 1 203 ? 8.431 -5.159 7.840 1.00 93.50 203 PHE A O 1
ATOM 1616 N N . ALA A 1 204 ? 9.369 -5.205 9.873 1.00 91.25 204 ALA A N 1
ATOM 1617 C CA . ALA A 1 204 ? 10.701 -4.832 9.388 1.00 91.25 204 ALA A CA 1
ATOM 1618 C C . ALA A 1 204 ? 11.277 -5.862 8.397 1.00 91.25 204 ALA A C 1
ATOM 1620 O O . ALA A 1 204 ? 11.950 -5.496 7.432 1.00 91.25 204 ALA A O 1
ATOM 1621 N N . LYS A 1 205 ? 10.972 -7.153 8.591 1.00 93.62 205 LYS A N 1
ATOM 1622 C CA . LYS A 1 205 ? 11.394 -8.224 7.678 1.00 93.62 205 LYS A CA 1
ATOM 1623 C C . LYS A 1 205 ? 10.633 -8.149 6.358 1.00 93.62 205 LYS A C 1
ATOM 1625 O O . LYS A 1 205 ? 11.251 -8.307 5.310 1.00 93.62 205 LYS A O 1
ATOM 1630 N N . ALA A 1 206 ? 9.329 -7.862 6.391 1.00 94.06 206 ALA A N 1
ATOM 1631 C CA . ALA A 1 206 ? 8.533 -7.655 5.181 1.00 94.06 206 ALA A CA 1
ATOM 1632 C C . ALA A 1 206 ? 9.066 -6.472 4.354 1.00 94.06 206 ALA A C 1
ATOM 1634 O O . ALA A 1 206 ? 9.302 -6.613 3.152 1.00 94.06 206 ALA A O 1
ATOM 1635 N N . VAL A 1 207 ? 9.357 -5.338 5.005 1.00 91.19 207 VAL A N 1
ATOM 1636 C CA . VAL A 1 207 ? 9.986 -4.174 4.360 1.00 91.19 207 VAL A CA 1
ATOM 1637 C C . VAL A 1 207 ? 11.317 -4.569 3.715 1.00 91.19 207 VAL A C 1
ATOM 1639 O O . VAL A 1 207 ? 11.508 -4.332 2.524 1.00 91.19 207 VAL A O 1
ATOM 1642 N N . HIS A 1 208 ? 12.202 -5.248 4.448 1.00 90.19 208 HIS A N 1
ATOM 1643 C CA . HIS A 1 208 ? 13.495 -5.687 3.921 1.00 90.19 208 HIS A CA 1
ATOM 1644 C C . HIS A 1 208 ? 13.363 -6.640 2.720 1.00 90.19 208 HIS A C 1
ATOM 1646 O O . HIS A 1 208 ? 13.995 -6.431 1.683 1.00 90.19 208 HIS A O 1
ATOM 1652 N N . LEU A 1 209 ? 12.506 -7.661 2.813 1.00 90.56 209 LEU A N 1
ATOM 1653 C CA . LEU A 1 209 ? 12.274 -8.624 1.731 1.00 90.56 209 LEU A CA 1
ATOM 1654 C C . LEU A 1 209 ? 11.709 -7.947 0.472 1.00 90.56 209 LEU A C 1
ATOM 1656 O O . LEU A 1 209 ? 12.103 -8.294 -0.641 1.00 90.56 209 LEU A O 1
ATOM 1660 N N . SER A 1 210 ? 10.869 -6.919 0.633 1.00 90.38 210 SER A N 1
ATOM 1661 C CA . SER A 1 210 ? 10.363 -6.120 -0.492 1.00 90.38 210 SER A CA 1
ATOM 1662 C C . SER A 1 210 ? 11.459 -5.383 -1.279 1.00 90.38 210 SER A C 1
ATOM 1664 O O . SER A 1 210 ? 11.276 -5.043 -2.452 1.00 90.38 210 SER A O 1
ATOM 1666 N N . MET A 1 211 ? 12.614 -5.148 -0.650 1.00 87.44 211 MET A N 1
ATOM 1667 C CA . MET A 1 211 ? 13.787 -4.523 -1.262 1.00 87.44 211 MET A CA 1
ATOM 1668 C C . MET A 1 211 ? 14.724 -5.563 -1.868 1.00 87.44 211 MET A C 1
ATOM 1670 O O . MET A 1 211 ? 15.139 -5.414 -3.014 1.00 87.44 211 MET A O 1
ATOM 1674 N N . VAL A 1 212 ? 15.018 -6.640 -1.130 1.00 84.31 212 VAL A N 1
ATOM 1675 C CA . VAL A 1 212 ? 15.932 -7.712 -1.566 1.00 84.31 212 VAL A CA 1
ATOM 1676 C C . VAL A 1 212 ? 15.498 -8.320 -2.896 1.00 84.31 212 VAL A C 1
ATOM 1678 O O . VAL A 1 212 ? 16.337 -8.658 -3.731 1.00 84.31 212 VAL A O 1
ATOM 1681 N N . PHE A 1 213 ? 14.192 -8.439 -3.107 1.00 82.44 213 PHE A N 1
ATOM 1682 C CA . PHE A 1 213 ? 13.638 -9.065 -4.296 1.00 82.44 213 PHE A CA 1
ATOM 1683 C C . PHE A 1 213 ? 13.580 -8.157 -5.539 1.00 82.44 213 PHE A C 1
ATOM 1685 O O . PHE A 1 213 ? 13.216 -8.624 -6.616 1.00 82.44 213 PHE A O 1
ATOM 1692 N N . GLN A 1 214 ? 13.971 -6.882 -5.449 1.00 72.50 214 GLN A N 1
ATOM 1693 C CA . GLN A 1 214 ? 13.974 -5.984 -6.616 1.00 72.50 214 GLN A CA 1
ATOM 1694 C C . GLN A 1 214 ? 15.093 -6.297 -7.617 1.00 72.50 214 GLN A C 1
ATOM 1696 O O . GLN A 1 214 ? 14.932 -6.065 -8.813 1.00 72.50 214 GLN A O 1
ATOM 1701 N N . ASP A 1 215 ? 16.200 -6.875 -7.156 1.00 69.81 215 ASP A N 1
ATOM 1702 C CA . ASP A 1 215 ? 17.376 -7.137 -7.997 1.00 69.81 215 ASP A CA 1
ATOM 1703 C C . ASP A 1 215 ? 17.321 -8.492 -8.734 1.00 69.81 215 ASP A C 1
ATOM 1705 O O . ASP A 1 215 ? 18.279 -8.861 -9.411 1.00 69.81 215 ASP A O 1
ATOM 1709 N N . GLY A 1 216 ? 16.235 -9.259 -8.577 1.00 75.75 216 GLY A N 1
ATOM 1710 C CA . GLY A 1 216 ? 16.090 -10.599 -9.154 1.00 75.75 216 GLY A CA 1
ATOM 1711 C C . GLY A 1 216 ? 15.342 -10.638 -10.491 1.00 75.75 216 GLY A C 1
ATOM 1712 O O . GLY A 1 216 ? 15.035 -9.615 -11.100 1.00 75.75 216 GLY A O 1
ATOM 1713 N N . ASN A 1 217 ? 15.022 -11.852 -10.942 1.00 82.62 217 ASN A N 1
ATOM 1714 C CA . ASN A 1 217 ? 14.198 -12.088 -12.130 1.00 82.62 217 ASN A CA 1
ATOM 1715 C C . ASN A 1 217 ? 12.741 -11.601 -11.944 1.00 82.62 217 ASN A C 1
ATOM 1717 O O . ASN A 1 217 ? 12.335 -11.201 -10.853 1.00 82.62 217 ASN A O 1
ATOM 1721 N N . THR A 1 218 ? 11.917 -11.677 -12.993 1.00 84.06 218 THR A N 1
ATOM 1722 C CA . THR A 1 218 ? 10.522 -11.194 -12.969 1.00 84.06 218 THR A CA 1
ATOM 1723 C C . THR A 1 218 ? 9.699 -11.755 -11.802 1.00 84.06 218 THR A C 1
ATOM 1725 O O . THR A 1 218 ? 8.980 -11.004 -11.148 1.00 84.06 218 THR A O 1
ATOM 1728 N N . LYS A 1 219 ? 9.821 -13.055 -11.493 1.00 88.88 219 LYS A N 1
ATOM 1729 C CA . LYS A 1 219 ? 9.105 -13.683 -10.364 1.00 88.88 219 LYS A CA 1
ATOM 1730 C C . LYS A 1 219 ? 9.554 -13.110 -9.026 1.00 88.88 219 LYS A C 1
ATOM 1732 O O . LYS A 1 219 ? 8.721 -12.784 -8.185 1.00 88.88 219 LYS A O 1
ATOM 1737 N N . THR A 1 220 ? 10.864 -12.950 -8.864 1.00 87.75 220 THR A N 1
ATOM 1738 C CA . THR A 1 220 ? 11.460 -12.354 -7.670 1.00 87.75 220 THR A CA 1
ATOM 1739 C C . THR A 1 220 ? 10.925 -10.934 -7.485 1.00 87.75 220 THR A C 1
ATOM 1741 O O . THR A 1 220 ? 10.358 -10.620 -6.445 1.00 87.75 220 THR A O 1
ATOM 1744 N N . GLN A 1 221 ? 10.940 -10.107 -8.529 1.00 84.88 221 GLN A N 1
ATOM 1745 C CA . GLN A 1 221 ? 10.418 -8.741 -8.456 1.00 84.88 221 GLN A CA 1
ATOM 1746 C C . GLN A 1 221 ? 8.926 -8.682 -8.111 1.00 84.88 221 GLN A C 1
ATOM 1748 O O . GLN A 1 221 ? 8.532 -7.871 -7.273 1.00 84.88 221 GLN A O 1
ATOM 1753 N N . LEU A 1 222 ? 8.102 -9.567 -8.685 1.00 88.19 222 LEU A N 1
ATOM 1754 C CA . LEU A 1 222 ? 6.684 -9.683 -8.328 1.00 88.19 222 LEU A CA 1
ATOM 1755 C C . LEU A 1 222 ? 6.495 -10.048 -6.850 1.00 88.19 222 LEU A C 1
ATOM 1757 O O . LEU A 1 222 ? 5.639 -9.463 -6.187 1.00 88.19 222 LEU A O 1
ATOM 1761 N N . ALA A 1 223 ? 7.315 -10.955 -6.310 1.00 91.44 223 ALA A N 1
ATOM 1762 C CA . ALA A 1 223 ? 7.321 -11.240 -4.877 1.00 91.44 223 ALA A CA 1
ATOM 1763 C C . ALA A 1 223 ? 7.700 -9.997 -4.057 1.00 91.44 223 ALA A C 1
ATOM 1765 O O . ALA A 1 223 ? 7.068 -9.723 -3.041 1.00 91.44 223 ALA A O 1
ATOM 1766 N N . GLY A 1 224 ? 8.669 -9.203 -4.525 1.00 91.69 224 GLY A N 1
ATOM 1767 C CA . GLY A 1 224 ? 9.041 -7.925 -3.915 1.00 91.69 224 GLY A CA 1
ATOM 1768 C C . GLY A 1 224 ? 7.890 -6.916 -3.871 1.00 91.69 224 GLY A C 1
ATOM 1769 O O . GLY A 1 224 ? 7.649 -6.313 -2.828 1.00 91.69 224 GLY A O 1
ATOM 1770 N N . ILE A 1 225 ? 7.136 -6.771 -4.966 1.00 91.75 225 ILE A N 1
ATOM 1771 C CA . ILE A 1 225 ? 5.945 -5.905 -5.030 1.00 91.75 225 ILE A CA 1
ATOM 1772 C C . ILE A 1 225 ? 4.843 -6.399 -4.088 1.00 91.75 225 ILE A C 1
ATOM 1774 O O . ILE A 1 225 ? 4.291 -5.603 -3.328 1.00 91.75 225 ILE A O 1
ATOM 1778 N N . LYS A 1 226 ? 4.549 -7.706 -4.078 1.00 92.94 226 LYS A N 1
ATOM 1779 C CA . LYS A 1 226 ? 3.571 -8.283 -3.141 1.00 92.94 226 LYS A CA 1
ATOM 1780 C C . LYS A 1 226 ? 3.989 -8.064 -1.686 1.00 92.94 226 LYS A C 1
ATOM 1782 O O . LYS A 1 226 ? 3.172 -7.651 -0.869 1.00 92.94 226 LYS A O 1
ATOM 1787 N N . MET A 1 227 ? 5.266 -8.271 -1.372 1.00 94.62 227 MET A N 1
ATOM 1788 C CA . MET A 1 227 ? 5.806 -8.041 -0.033 1.00 94.62 227 MET A CA 1
ATOM 1789 C C . MET A 1 227 ? 5.740 -6.562 0.365 1.00 94.62 227 MET A C 1
ATOM 1791 O O . MET A 1 227 ? 5.452 -6.246 1.516 1.00 94.62 227 MET A O 1
ATOM 1795 N N . PHE A 1 228 ? 5.950 -5.650 -0.588 1.00 94.25 228 PHE A N 1
ATOM 1796 C CA . PHE A 1 228 ? 5.771 -4.219 -0.362 1.00 94.25 228 PHE A CA 1
ATOM 1797 C C . PHE A 1 228 ? 4.310 -3.876 -0.035 1.00 94.25 228 PHE A C 1
ATOM 1799 O O . PHE A 1 228 ? 4.059 -3.134 0.910 1.00 94.25 228 PHE A O 1
ATOM 1806 N N . HIS A 1 229 ? 3.342 -4.461 -0.749 1.00 94.12 229 HIS A N 1
ATOM 1807 C CA . HIS A 1 229 ? 1.922 -4.276 -0.442 1.00 94.12 229 HIS A CA 1
ATOM 1808 C C . HIS A 1 229 ? 1.569 -4.795 0.965 1.00 94.12 229 HIS A C 1
ATOM 1810 O O . HIS A 1 229 ? 0.943 -4.081 1.746 1.00 94.12 229 HIS A O 1
ATOM 1816 N N . ILE A 1 230 ? 2.058 -5.985 1.333 1.00 95.62 230 ILE A N 1
ATOM 1817 C CA . ILE A 1 230 ? 1.928 -6.529 2.695 1.00 95.62 230 ILE A CA 1
ATOM 1818 C C . ILE A 1 230 ? 2.520 -5.559 3.726 1.00 95.62 230 ILE A C 1
ATOM 1820 O O . ILE A 1 230 ? 1.880 -5.277 4.738 1.00 95.62 230 ILE A O 1
ATOM 1824 N N . ALA A 1 231 ? 3.712 -5.012 3.468 1.00 95.19 231 ALA A N 1
ATOM 1825 C CA . ALA A 1 231 ? 4.358 -4.062 4.365 1.00 95.19 231 ALA A CA 1
ATOM 1826 C C . ALA A 1 231 ? 3.534 -2.772 4.540 1.00 95.19 231 ALA A C 1
ATOM 1828 O O . ALA A 1 231 ? 3.387 -2.308 5.668 1.00 95.19 231 ALA A O 1
ATOM 1829 N N . LEU A 1 232 ? 2.937 -2.220 3.475 1.00 93.69 232 LEU A N 1
ATOM 1830 C CA . LEU A 1 232 ? 2.024 -1.072 3.593 1.00 93.69 232 LEU A CA 1
ATOM 1831 C C . LEU A 1 232 ? 0.823 -1.395 4.493 1.00 93.69 232 LEU A C 1
ATOM 1833 O O . LEU A 1 232 ? 0.508 -0.620 5.399 1.00 93.69 232 LEU A O 1
ATOM 1837 N N . SER A 1 233 ? 0.194 -2.557 4.298 1.00 93.00 233 SER A N 1
ATOM 1838 C CA . SER A 1 233 ? -0.939 -3.009 5.115 1.00 93.00 233 SER A CA 1
ATOM 1839 C C . SER A 1 233 ? -0.553 -3.233 6.579 1.00 93.00 233 SER A C 1
ATOM 1841 O O . SER A 1 233 ? -1.270 -2.798 7.479 1.00 93.00 233 SER A O 1
ATOM 1843 N N . MET A 1 234 ? 0.611 -3.833 6.839 1.00 94.94 234 MET A N 1
ATOM 1844 C CA . MET A 1 234 ? 1.167 -3.969 8.189 1.00 94.94 234 MET A CA 1
ATOM 1845 C C . MET A 1 234 ? 1.413 -2.601 8.836 1.00 94.94 234 MET A C 1
ATOM 1847 O O . MET A 1 234 ? 1.013 -2.379 9.978 1.00 94.94 234 MET A O 1
ATOM 1851 N N . GLY A 1 235 ? 2.036 -1.667 8.110 1.00 90.38 235 GLY A N 1
ATOM 1852 C CA . GLY A 1 235 ? 2.270 -0.303 8.583 1.00 90.38 235 GLY A CA 1
ATOM 1853 C C . GLY A 1 235 ? 0.962 0.393 8.960 1.00 90.38 235 GLY A C 1
ATOM 1854 O O . GLY A 1 235 ? 0.867 0.987 10.035 1.00 90.38 235 GLY A O 1
ATOM 1855 N N . TYR A 1 236 ? -0.071 0.256 8.121 1.00 89.50 236 TYR A N 1
ATOM 1856 C CA . TYR A 1 236 ? -1.407 0.784 8.391 1.00 89.50 236 TYR A CA 1
ATOM 1857 C C . TYR A 1 236 ? -2.002 0.216 9.675 1.00 89.50 236 TYR A C 1
ATOM 1859 O O . TYR A 1 236 ? -2.393 0.978 10.559 1.00 89.50 236 TYR A O 1
ATOM 1867 N N . VAL A 1 237 ? -2.056 -1.111 9.794 1.00 90.38 237 VAL A N 1
ATOM 1868 C CA . VAL A 1 237 ? -2.637 -1.796 10.956 1.00 90.38 237 VAL A CA 1
ATOM 1869 C C . VAL A 1 237 ? -1.889 -1.415 12.230 1.00 90.38 237 VAL A C 1
ATOM 1871 O O . VAL A 1 237 ? -2.508 -1.043 13.228 1.00 90.38 237 VAL A O 1
ATOM 1874 N N . LYS A 1 238 ? -0.553 -1.403 12.183 1.00 90.06 238 LYS A N 1
ATOM 1875 C CA . LYS A 1 238 ? 0.291 -1.001 13.311 1.00 90.06 238 LYS A CA 1
ATOM 1876 C C . LYS A 1 238 ? -0.037 0.418 13.783 1.00 90.06 238 LYS A C 1
ATOM 1878 O O . LYS A 1 238 ? -0.226 0.639 14.975 1.00 90.06 238 LYS A O 1
ATOM 1883 N N . ARG A 1 239 ? -0.157 1.372 12.855 1.00 84.44 239 ARG A N 1
ATOM 1884 C CA . ARG A 1 239 ? -0.436 2.787 13.158 1.00 84.44 239 ARG A CA 1
ATOM 1885 C C . ARG A 1 239 ? -1.879 3.071 13.575 1.00 84.44 239 ARG A C 1
ATOM 1887 O O . ARG A 1 239 ? -2.105 4.032 14.297 1.00 84.44 239 ARG A O 1
ATOM 1894 N N . ASN A 1 240 ? -2.853 2.289 13.116 1.00 82.12 240 ASN A N 1
ATOM 1895 C CA . ASN A 1 240 ? -4.272 2.590 13.349 1.00 82.12 240 ASN A CA 1
ATOM 1896 C C . ASN A 1 240 ? -4.915 1.749 14.461 1.00 82.12 240 ASN A C 1
ATOM 1898 O O . ASN A 1 240 ? -5.929 2.179 15.011 1.00 82.12 240 ASN A O 1
ATOM 1902 N N . ILE A 1 241 ? -4.341 0.583 14.787 1.00 84.94 241 ILE A N 1
ATOM 1903 C CA . ILE A 1 241 ? -4.890 -0.376 15.765 1.00 84.94 241 ILE A CA 1
ATOM 1904 C C . ILE A 1 241 ? -3.972 -0.542 16.978 1.00 84.94 241 ILE A C 1
ATOM 1906 O O . ILE A 1 241 ? -4.452 -0.596 18.107 1.00 84.94 241 ILE A O 1
ATOM 1910 N N . LEU A 1 242 ? -2.651 -0.582 16.767 1.00 82.19 242 LEU A N 1
ATOM 1911 C CA . LEU A 1 242 ? -1.674 -0.809 17.843 1.00 82.19 242 LEU A CA 1
ATOM 1912 C C . LEU A 1 242 ? -1.060 0.475 18.415 1.00 82.19 242 LEU A C 1
ATOM 1914 O O . LEU A 1 242 ? -0.298 0.413 19.374 1.00 82.19 242 LEU A O 1
ATOM 1918 N N . HIS A 1 243 ? -1.392 1.644 17.863 1.00 65.69 243 HIS A N 1
ATOM 1919 C CA . HIS A 1 243 ? -0.843 2.930 18.310 1.00 65.69 243 HIS A CA 1
ATOM 1920 C C . HIS A 1 243 ? -1.213 3.275 19.765 1.00 65.69 243 HIS A C 1
ATOM 1922 O O . HIS A 1 243 ? -0.521 4.071 20.393 1.00 65.69 243 HIS A O 1
ATOM 1928 N N . GLU A 1 244 ? -2.248 2.652 20.335 1.00 48.62 244 GLU A N 1
ATOM 1929 C CA . GLU A 1 244 ? -2.588 2.815 21.756 1.00 48.62 244 GLU A CA 1
ATOM 1930 C C . GLU A 1 244 ? -1.530 2.230 22.710 1.00 48.62 244 GLU A C 1
ATOM 1932 O O . GLU A 1 244 ? -1.375 2.753 23.809 1.00 48.62 244 GLU A O 1
ATOM 1937 N N . ASP A 1 245 ? -0.759 1.215 22.299 1.00 45.16 245 ASP A N 1
ATOM 1938 C CA . ASP A 1 245 ? 0.199 0.536 23.190 1.00 45.16 245 ASP A CA 1
ATOM 1939 C C . ASP A 1 245 ? 1.575 1.243 23.245 1.00 45.16 245 ASP A C 1
ATOM 1941 O O . ASP A 1 245 ? 2.415 0.899 24.073 1.00 45.16 245 ASP A O 1
ATOM 1945 N N . ALA A 1 246 ? 1.831 2.227 22.371 1.00 36.12 246 ALA A N 1
ATOM 1946 C CA . ALA A 1 246 ? 3.134 2.898 22.252 1.00 36.12 246 ALA A CA 1
ATOM 1947 C C . ALA A 1 246 ? 3.203 4.279 22.929 1.00 36.12 246 ALA A C 1
ATOM 1949 O O . ALA A 1 246 ? 4.290 4.831 23.079 1.00 36.12 246 ALA A O 1
ATOM 1950 N N . THR A 1 247 ? 2.068 4.853 23.332 1.00 34.84 247 THR A N 1
ATOM 1951 C CA . THR A 1 247 ? 1.991 6.196 23.929 1.00 34.84 247 THR A CA 1
ATOM 1952 C C . THR A 1 247 ? 1.788 6.154 25.443 1.00 34.84 247 THR A C 1
ATOM 1954 O O . THR A 1 247 ? 0.906 6.819 25.978 1.00 34.84 247 THR A O 1
ATOM 1957 N N . GLU A 1 248 ? 2.647 5.429 26.155 1.00 30.72 248 GLU A N 1
ATOM 1958 C CA . GLU A 1 248 ? 3.196 5.988 27.390 1.00 30.72 248 GLU A CA 1
ATOM 1959 C C . GLU A 1 248 ? 4.517 6.665 27.015 1.00 30.72 248 GLU A C 1
ATOM 1961 O O . GLU A 1 248 ? 5.503 6.010 26.696 1.00 30.72 248 GLU A O 1
ATOM 1966 N N . SER A 1 249 ? 4.500 7.996 27.061 1.00 32.22 249 SER A N 1
ATOM 1967 C CA . SER A 1 249 ? 5.618 8.932 26.898 1.00 32.22 249 SER A CA 1
ATOM 1968 C C . SER A 1 249 ? 5.678 9.724 25.578 1.00 32.22 249 SER A C 1
ATOM 1970 O O . SER A 1 249 ? 5.807 9.205 24.475 1.00 32.22 249 SER A O 1
ATOM 1972 N N . GLU A 1 250 ? 5.633 11.041 25.794 1.00 27.73 250 GLU A N 1
ATOM 1973 C CA . GLU A 1 250 ? 5.953 12.178 24.922 1.00 27.73 250 GLU A CA 1
ATOM 1974 C C . GLU A 1 250 ? 4.918 12.685 23.897 1.00 27.73 250 GLU A C 1
ATOM 1976 O O . GLU A 1 250 ? 4.896 12.386 22.707 1.00 27.73 250 GLU A O 1
ATOM 1981 N N . VAL A 1 251 ? 4.128 13.637 24.404 1.00 35.50 251 VAL A N 1
ATOM 1982 C CA . VAL A 1 251 ? 3.409 14.693 23.683 1.00 35.50 251 VAL A CA 1
ATOM 1983 C C . VAL A 1 251 ? 4.368 15.562 22.853 1.00 35.50 251 VAL A C 1
ATOM 1985 O O . VAL A 1 251 ? 5.295 16.142 23.419 1.00 35.50 251 VAL A O 1
ATOM 1988 N N . LYS A 1 252 ? 4.057 15.785 21.562 1.00 26.86 252 LYS A N 1
ATOM 1989 C CA . LYS A 1 252 ? 4.122 17.108 20.887 1.00 26.86 252 LYS A CA 1
ATOM 1990 C C . LYS A 1 252 ? 3.499 17.096 19.472 1.00 26.86 252 LYS A C 1
ATOM 1992 O O . LYS A 1 252 ? 3.895 16.341 18.597 1.00 26.86 252 LYS A O 1
ATOM 1997 N N . THR A 1 253 ? 2.526 17.997 19.311 1.00 27.70 253 THR A N 1
ATOM 1998 C CA . THR A 1 253 ? 1.833 18.563 18.122 1.00 27.70 253 THR A CA 1
ATOM 1999 C C . THR A 1 253 ? 2.728 18.796 16.885 1.00 27.70 253 THR A C 1
ATOM 2001 O O . THR A 1 253 ? 3.914 19.046 17.062 1.00 27.70 253 THR A O 1
ATOM 2004 N N . ILE A 1 254 ? 2.265 18.798 15.617 1.00 29.50 254 ILE A N 1
ATOM 2005 C CA . ILE A 1 254 ? 1.224 19.618 14.930 1.00 29.50 254 ILE A CA 1
ATOM 2006 C C . ILE A 1 254 ? 0.834 18.929 13.581 1.00 29.50 254 ILE A C 1
ATOM 2008 O O . ILE A 1 254 ? 1.747 18.432 12.925 1.00 29.50 254 ILE A O 1
ATOM 2012 N N . PRO A 1 255 ? -0.428 18.968 13.079 1.00 27.34 255 PRO A N 1
ATOM 2013 C CA . PRO A 1 255 ? -0.744 18.634 11.682 1.00 27.34 255 PRO A CA 1
ATOM 2014 C C . PRO A 1 255 ? -1.138 19.848 10.812 1.00 27.34 255 PRO A C 1
ATOM 2016 O O . PRO A 1 255 ? -1.879 20.742 11.230 1.00 27.34 255 PRO A O 1
ATOM 2019 N N . THR A 1 256 ? -0.663 19.826 9.565 1.00 26.34 256 THR A N 1
ATOM 2020 C CA . THR A 1 256 ? -0.888 20.794 8.470 1.00 26.34 256 THR A CA 1
ATOM 2021 C C . THR A 1 256 ? -1.679 20.083 7.343 1.00 26.34 256 THR A C 1
ATOM 2023 O O . THR A 1 256 ? -1.603 18.858 7.246 1.00 26.34 256 THR A O 1
ATOM 2026 N N . PRO A 1 257 ? -2.521 20.788 6.557 1.00 34.03 257 PRO A N 1
ATOM 2027 C CA . PRO A 1 257 ? -3.766 20.245 6.003 1.00 34.03 257 PRO A CA 1
ATOM 2028 C C . PRO A 1 257 ? -3.638 19.697 4.572 1.00 34.03 257 PRO A C 1
ATOM 2030 O O . PRO A 1 257 ? -2.871 20.222 3.772 1.00 34.03 257 PRO A O 1
ATOM 2033 N N . MET A 1 258 ? -4.462 18.701 4.221 1.00 26.14 258 MET A N 1
ATOM 2034 C CA . MET A 1 258 ? -4.582 18.163 2.856 1.00 26.14 258 MET A CA 1
ATOM 2035 C C . MET A 1 258 ? -6.049 18.115 2.395 1.00 26.14 258 MET A C 1
ATOM 2037 O O . MET A 1 258 ? -6.928 17.628 3.104 1.00 26.14 258 MET A O 1
ATOM 2041 N N . ALA A 1 259 ? -6.272 18.659 1.196 1.00 28.56 259 ALA A N 1
ATOM 2042 C CA . ALA A 1 259 ? -7.500 18.668 0.394 1.00 28.56 259 ALA A CA 1
ATOM 2043 C C . ALA A 1 259 ? -7.883 17.243 -0.077 1.00 28.56 259 ALA A C 1
ATOM 2045 O O . ALA A 1 259 ? -7.007 16.401 -0.214 1.00 28.56 259 ALA A O 1
ATOM 2046 N N . GLY A 1 260 ? -9.126 16.848 -0.369 1.00 26.59 260 GLY A N 1
ATOM 2047 C CA . GLY A 1 260 ? -10.371 17.575 -0.595 1.00 26.59 260 GLY A CA 1
ATOM 2048 C C . GLY A 1 260 ? -10.896 17.289 -2.010 1.00 26.59 260 GLY A C 1
ATOM 2049 O O . GLY A 1 260 ? -10.678 18.117 -2.883 1.00 26.59 260 GLY A O 1
ATOM 2050 N N . PHE A 1 261 ? -11.598 16.168 -2.232 1.00 24.61 261 PHE A N 1
ATOM 2051 C CA . PHE A 1 261 ? -12.342 15.906 -3.479 1.00 24.61 261 PHE A CA 1
ATOM 2052 C C . PHE A 1 261 ? -13.859 15.880 -3.245 1.00 24.61 261 PHE A C 1
ATOM 2054 O O . PHE A 1 261 ? -14.339 15.554 -2.158 1.00 24.61 261 PHE A O 1
ATOM 2061 N N . THR A 1 262 ? -14.576 16.346 -4.260 1.00 32.75 262 THR A N 1
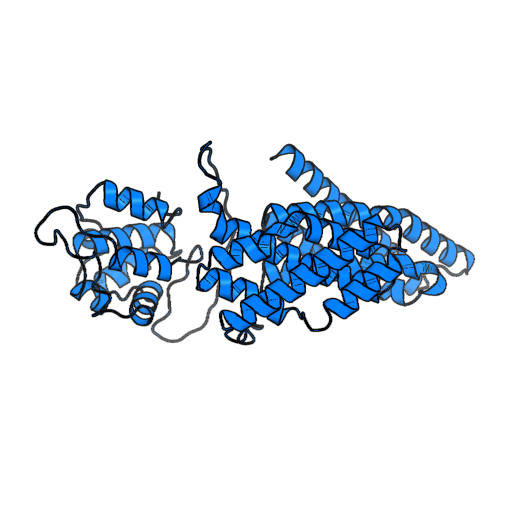ATOM 2062 C CA . THR A 1 262 ? -16.020 16.584 -4.372 1.00 32.75 262 THR A CA 1
ATOM 2063 C C . THR A 1 262 ? -16.690 15.459 -5.153 1.00 32.75 262 THR A C 1
ATOM 2065 O O . THR A 1 262 ? -16.113 14.990 -6.130 1.00 32.75 262 THR A O 1
ATOM 2068 N N . ALA A 1 263 ? -17.928 15.110 -4.803 1.00 26.98 263 ALA A N 1
ATOM 2069 C CA . ALA A 1 263 ? -18.830 14.395 -5.700 1.00 26.98 263 ALA A CA 1
ATOM 2070 C C . ALA A 1 263 ? -20.170 15.138 -5.757 1.00 26.98 263 ALA A C 1
ATOM 2072 O O . ALA A 1 263 ? -20.901 15.215 -4.771 1.00 26.98 263 ALA A O 1
ATOM 2073 N N . THR A 1 264 ? -20.446 15.726 -6.916 1.00 23.28 264 THR A N 1
ATOM 2074 C CA . THR A 1 264 ? -21.783 16.058 -7.408 1.00 23.28 264 THR A CA 1
ATOM 2075 C C . THR A 1 264 ? -22.384 14.781 -7.995 1.00 23.28 264 THR A C 1
ATOM 2077 O O . THR A 1 264 ? -21.740 14.168 -8.837 1.00 23.28 264 THR A O 1
ATOM 2080 N N . ASP A 1 265 ? -23.590 14.379 -7.596 1.00 22.33 265 ASP A N 1
ATOM 2081 C CA . ASP A 1 265 ? -24.743 14.707 -8.434 1.00 22.33 265 ASP A CA 1
ATOM 2082 C C . ASP A 1 265 ? -26.107 14.489 -7.757 1.00 22.33 265 ASP A C 1
ATOM 2084 O O . ASP A 1 265 ? -26.292 13.726 -6.812 1.00 22.33 265 ASP A O 1
ATOM 2088 N N . THR A 1 266 ? -27.021 15.292 -8.277 1.00 32.09 266 THR A N 1
ATOM 2089 C CA . THR A 1 266 ? -28.434 15.571 -8.008 1.00 32.09 266 THR A CA 1
ATOM 2090 C C . THR A 1 266 ? -29.373 14.387 -7.686 1.00 32.09 266 THR A C 1
ATOM 2092 O O . THR A 1 266 ? -29.444 13.404 -8.409 1.00 32.09 266 THR A O 1
ATOM 2095 N N . VAL A 1 267 ? -30.156 14.495 -6.595 1.00 29.33 267 VAL A N 1
ATOM 2096 C CA . VAL A 1 267 ? -31.612 14.806 -6.537 1.00 29.33 267 VAL A CA 1
ATOM 2097 C C . VAL A 1 267 ? -32.075 14.728 -5.060 1.00 29.33 267 VAL A C 1
ATOM 2099 O O . VAL A 1 267 ? -31.958 13.700 -4.406 1.00 29.33 267 VAL A O 1
ATOM 2102 N N . GLN A 1 268 ? -32.552 15.868 -4.540 1.00 36.66 268 GLN A N 1
ATOM 2103 C CA . GLN A 1 268 ? -33.288 16.113 -3.279 1.00 36.66 268 GLN A CA 1
ATOM 2104 C C . GLN A 1 268 ? -33.048 15.165 -2.079 1.00 36.66 268 GLN A C 1
ATOM 2106 O O . GLN A 1 268 ? -33.796 14.223 -1.834 1.00 36.66 268 GLN A O 1
ATOM 2111 N N . GLY A 1 269 ? -32.058 15.531 -1.252 1.00 41.62 269 GLY A N 1
ATOM 2112 C CA . GLY A 1 269 ? -31.797 14.950 0.076 1.00 41.62 269 GLY A CA 1
ATOM 2113 C C . GLY A 1 269 ? -30.349 14.485 0.278 1.00 41.62 269 GLY A C 1
ATOM 2114 O O . GLY A 1 269 ? -30.125 13.387 0.783 1.00 41.62 269 GLY A O 1
ATOM 2115 N N . GLY A 1 270 ? -29.369 15.270 -0.189 1.00 40.06 270 GLY A N 1
ATOM 2116 C CA . GLY A 1 270 ? -27.956 14.878 -0.247 1.00 40.06 270 GLY A CA 1
ATOM 2117 C C . GLY A 1 270 ? -27.279 14.764 1.124 1.00 40.06 270 GLY A C 1
ATOM 2118 O O . GLY A 1 270 ? -27.570 15.529 2.040 1.00 40.06 270 GLY A O 1
ATOM 2119 N N . ALA A 1 271 ? -26.367 13.797 1.255 1.00 57.78 271 ALA A N 1
ATOM 2120 C CA . ALA A 1 271 ? -25.466 13.693 2.400 1.00 57.78 271 ALA A CA 1
ATOM 2121 C C . ALA A 1 271 ? -24.470 14.865 2.403 1.00 57.78 271 ALA A C 1
ATOM 2123 O O . ALA A 1 271 ? -23.993 15.277 1.346 1.00 57.78 271 ALA A O 1
ATOM 2124 N N . PHE A 1 272 ? -24.148 15.393 3.584 1.00 63.50 272 PHE A N 1
ATOM 2125 C CA . PHE A 1 272 ? -23.244 16.536 3.713 1.00 63.50 272 PHE A CA 1
ATOM 2126 C C . PHE A 1 272 ? -21.798 16.154 3.390 1.00 63.50 272 PHE A C 1
ATOM 2128 O O . PHE A 1 272 ? -21.324 15.076 3.758 1.00 63.50 272 PHE A O 1
ATOM 2135 N N . SER A 1 273 ? -21.073 17.074 2.752 1.00 54.69 273 SER A N 1
ATOM 2136 C CA . SER A 1 273 ? -19.671 16.870 2.399 1.00 54.69 273 SER A CA 1
ATOM 2137 C C . SER A 1 273 ? -18.756 17.004 3.630 1.00 54.69 273 SER A C 1
ATOM 2139 O O . SER A 1 273 ? -18.797 17.991 4.377 1.00 54.69 273 SER A O 1
ATOM 2141 N N . THR A 1 274 ? -17.914 15.997 3.874 1.00 50.78 274 THR A N 1
ATOM 2142 C CA . THR A 1 274 ? -17.027 15.962 5.046 1.00 50.78 274 THR A CA 1
ATOM 2143 C C . THR A 1 274 ? -15.640 16.537 4.728 1.00 50.78 274 THR A C 1
ATOM 2145 O O . THR A 1 274 ? -15.167 16.511 3.589 1.00 50.78 274 THR A O 1
ATOM 2148 N N . THR A 1 275 ? -14.973 17.114 5.729 1.00 41.41 275 THR A N 1
ATOM 2149 C CA . THR A 1 275 ? -13.574 17.584 5.656 1.00 41.41 275 THR A CA 1
ATOM 2150 C C . THR A 1 275 ? -12.566 16.465 5.923 1.00 41.41 275 THR A C 1
ATOM 2152 O O . THR A 1 275 ? -11.397 16.611 5.575 1.00 41.41 275 THR A O 1
ATOM 2155 N N . ALA A 1 276 ? -13.015 15.358 6.522 1.00 53.47 276 ALA A N 1
ATOM 2156 C CA . ALA A 1 276 ? -12.248 14.149 6.815 1.00 53.47 276 ALA A CA 1
ATOM 2157 C C . ALA A 1 276 ? -13.189 12.935 6.951 1.00 53.47 276 ALA A C 1
ATOM 2159 O O . ALA A 1 276 ? -14.413 13.097 7.002 1.00 53.47 276 ALA A O 1
ATOM 2160 N N . GLN A 1 277 ? -12.638 11.718 7.040 1.00 55.91 277 GLN A N 1
ATOM 2161 C CA . GLN A 1 277 ? -13.431 10.539 7.398 1.00 55.91 277 GLN A CA 1
ATOM 2162 C C . GLN A 1 277 ? -13.955 10.718 8.827 1.00 55.91 277 GLN A C 1
ATOM 2164 O O . GLN A 1 277 ? -13.182 10.806 9.782 1.00 55.91 277 GLN A O 1
ATOM 2169 N N . VAL A 1 278 ? -15.275 10.813 8.972 1.00 61.66 278 VAL A N 1
ATOM 2170 C CA . VAL A 1 278 ? -15.914 10.915 10.283 1.00 61.66 278 VAL A CA 1
ATOM 2171 C C . VAL A 1 278 ? -15.902 9.517 10.895 1.00 61.66 278 VAL A C 1
ATOM 2173 O O . VAL A 1 278 ? -16.464 8.605 10.288 1.00 61.66 278 VAL A O 1
ATOM 2176 N N . PRO A 1 279 ? -15.290 9.287 12.068 1.00 75.38 279 PRO A N 1
ATOM 2177 C CA . PRO A 1 279 ? -15.263 7.963 12.681 1.00 75.38 279 PRO A CA 1
ATOM 2178 C C . PRO A 1 279 ? -16.611 7.693 13.376 1.00 75.38 279 PRO A C 1
ATOM 2180 O O . PRO A 1 279 ? -16.699 7.555 14.594 1.00 75.38 279 PRO A O 1
ATOM 2183 N N . VAL A 1 280 ? -17.693 7.666 12.589 1.00 80.12 280 VAL A N 1
ATOM 2184 C CA . VAL A 1 280 ? -19.081 7.655 13.074 1.00 80.12 280 VAL A CA 1
ATOM 2185 C C . VAL A 1 280 ? -19.389 6.409 13.893 1.00 80.12 280 VAL A C 1
ATOM 2187 O O . VAL A 1 280 ? -20.083 6.510 14.898 1.00 80.12 280 VAL A O 1
ATOM 2190 N N . LEU A 1 281 ? -18.836 5.253 13.519 1.00 78.62 281 LEU A N 1
ATOM 2191 C CA . LEU A 1 281 ? -19.026 4.016 14.276 1.00 78.62 281 LEU A CA 1
ATOM 2192 C C . LEU A 1 281 ? -18.324 4.064 15.643 1.00 78.62 281 LEU A C 1
ATOM 2194 O O . LEU A 1 281 ? -18.898 3.636 16.640 1.00 78.62 281 LEU A O 1
ATOM 2198 N N . ARG A 1 282 ? -17.128 4.665 15.721 1.00 80.44 282 ARG A N 1
ATOM 2199 C CA . ARG A 1 282 ? -16.438 4.893 17.004 1.00 80.44 282 ARG A CA 1
ATOM 2200 C C . ARG A 1 282 ? -17.219 5.874 17.876 1.00 80.44 282 ARG A C 1
ATOM 2202 O O . ARG A 1 282 ? -17.375 5.647 19.071 1.00 80.44 282 ARG A O 1
ATOM 2209 N N . LEU A 1 283 ? -17.753 6.939 17.271 1.00 88.25 283 LEU A N 1
ATOM 2210 C CA . LEU A 1 283 ? -18.655 7.871 17.947 1.00 88.25 283 LEU A CA 1
ATOM 2211 C C . LEU A 1 283 ? -19.911 7.161 18.460 1.00 88.25 283 LEU A C 1
ATOM 2213 O O . LEU A 1 283 ? -20.287 7.373 19.605 1.00 88.25 283 LEU A O 1
ATOM 2217 N N . TYR A 1 284 ? -20.527 6.299 17.654 1.00 89.44 284 TYR A N 1
ATOM 2218 C CA . TYR A 1 284 ? -21.681 5.502 18.057 1.00 89.44 284 TYR A CA 1
ATOM 2219 C C . TYR A 1 284 ? -21.358 4.635 19.279 1.00 89.44 284 TYR A C 1
ATOM 2221 O O . TYR A 1 284 ? -21.994 4.798 20.317 1.00 89.44 284 TYR A O 1
ATOM 2229 N N . GLN A 1 285 ? -20.305 3.815 19.200 1.00 87.38 285 GLN A N 1
ATOM 2230 C CA . GLN A 1 285 ? -19.855 2.951 20.297 1.00 87.38 285 GLN A CA 1
ATOM 2231 C C . GLN A 1 285 ? -19.553 3.743 21.573 1.00 87.38 285 GLN A C 1
ATOM 2233 O O . GLN A 1 285 ? -19.948 3.342 22.668 1.00 87.38 285 GLN A O 1
ATOM 2238 N N . PHE A 1 286 ? -18.889 4.893 21.448 1.00 92.06 286 PHE A N 1
ATOM 2239 C CA . PHE A 1 286 ? -18.638 5.784 22.575 1.00 92.06 286 PHE A CA 1
ATOM 2240 C C . PHE A 1 286 ? -19.940 6.296 23.195 1.00 92.06 286 PHE A C 1
ATOM 2242 O O . PHE A 1 286 ? -20.097 6.251 24.409 1.00 92.06 286 PHE A O 1
ATOM 2249 N N . LEU A 1 287 ? -20.900 6.759 22.393 1.00 92.75 287 LEU A N 1
ATOM 2250 C CA . LEU A 1 287 ? -22.155 7.293 22.921 1.00 92.75 287 LEU A CA 1
ATOM 2251 C C . LEU A 1 287 ? -23.021 6.210 23.572 1.00 92.75 287 LEU A C 1
ATOM 2253 O O . LEU A 1 287 ? -23.693 6.498 24.561 1.00 92.75 287 LEU A O 1
ATOM 2257 N N . THR A 1 288 ? -22.976 4.974 23.077 1.00 91.56 288 THR A N 1
ATOM 2258 C CA . THR A 1 288 ? -23.724 3.848 23.654 1.00 91.56 288 THR A CA 1
ATOM 2259 C C . THR A 1 288 ? -23.070 3.242 24.894 1.00 91.56 288 THR A C 1
ATOM 2261 O O . THR A 1 288 ? -23.729 2.509 25.623 1.00 91.56 288 THR A O 1
ATOM 2264 N N . THR A 1 289 ? -21.792 3.532 25.159 1.00 89.06 289 THR A N 1
ATOM 2265 C CA . THR A 1 289 ? -21.054 2.985 26.315 1.00 89.06 289 THR A CA 1
ATOM 2266 C C . THR A 1 289 ? -20.680 4.030 27.361 1.00 89.06 289 THR A C 1
ATOM 2268 O O . THR A 1 289 ? -20.481 3.688 28.525 1.00 89.06 289 THR A O 1
ATOM 2271 N N . PHE A 1 290 ? -20.603 5.312 26.995 1.00 89.62 290 PHE A N 1
ATOM 2272 C CA . PHE A 1 290 ? -20.250 6.372 27.930 1.00 89.62 290 PHE A CA 1
ATOM 2273 C C . PHE A 1 290 ? -21.382 6.604 28.932 1.00 89.62 290 PHE A C 1
ATOM 2275 O O . PHE A 1 290 ? -22.410 7.205 28.615 1.00 89.62 290 PHE A O 1
ATOM 2282 N N . THR A 1 291 ? -21.164 6.174 30.170 1.00 88.25 291 THR A N 1
ATOM 2283 C CA . THR A 1 291 ? -22.109 6.381 31.265 1.00 88.25 291 THR A CA 1
ATOM 2284 C C . THR A 1 291 ? -22.085 7.829 31.741 1.00 88.25 291 THR A C 1
ATOM 2286 O O . THR A 1 291 ? -21.038 8.369 32.113 1.00 88.25 291 THR A O 1
ATOM 2289 N N . VAL A 1 292 ? -23.253 8.467 31.776 1.00 86.12 292 VAL A N 1
ATOM 2290 C CA . VAL A 1 292 ? -23.406 9.827 32.297 1.00 86.12 292 VAL A CA 1
ATOM 2291 C C . VAL A 1 292 ? -23.142 9.871 33.802 1.00 86.12 292 VAL A C 1
ATOM 2293 O O . VAL A 1 292 ? -23.709 9.094 34.569 1.00 86.12 292 VAL A O 1
ATOM 2296 N N . GLN A 1 293 ? -22.288 10.806 34.225 1.00 80.62 293 GLN A N 1
ATOM 2297 C CA . GLN A 1 293 ? -21.783 10.875 35.598 1.00 80.62 293 GLN A CA 1
ATOM 2298 C C . GLN A 1 293 ? -22.605 11.802 36.507 1.00 80.62 293 GLN A C 1
ATOM 2300 O O . GLN A 1 293 ? -22.550 11.672 37.732 1.00 80.62 293 GLN A O 1
ATOM 2305 N N . SER A 1 294 ? -23.396 12.718 35.937 1.00 77.81 294 SER A N 1
ATOM 2306 C CA . SER A 1 294 ? -24.199 13.684 36.694 1.00 77.81 294 SER A CA 1
ATOM 2307 C C . SER A 1 294 ? -25.558 13.996 36.050 1.00 77.81 294 SER A C 1
ATOM 2309 O O . SER A 1 294 ? -25.760 13.783 34.854 1.00 77.81 294 SER A O 1
ATOM 2311 N N . GLY A 1 295 ? -26.492 14.524 36.850 1.00 79.62 295 GLY A N 1
ATOM 2312 C CA . GLY A 1 295 ? -27.829 14.932 36.402 1.00 79.62 295 GLY A CA 1
ATOM 2313 C C . GLY A 1 295 ? -28.879 13.806 36.397 1.00 79.62 295 GLY A C 1
ATOM 2314 O O . GLY A 1 295 ? -28.617 12.717 36.907 1.00 79.62 295 GLY A O 1
ATOM 2315 N N . PRO A 1 296 ? -30.077 14.064 35.835 1.00 79.62 296 PRO A N 1
ATOM 2316 C CA . PRO A 1 296 ? -31.208 13.125 35.849 1.00 79.62 296 PRO A CA 1
ATOM 2317 C C . PRO A 1 296 ? -30.960 11.841 35.041 1.00 79.62 296 PRO A C 1
ATOM 2319 O O . PRO A 1 296 ? -31.591 10.822 35.300 1.00 79.62 296 PRO A O 1
ATOM 2322 N N . ASP A 1 297 ? -30.012 11.874 34.101 1.00 84.12 297 ASP A N 1
ATOM 2323 C CA . ASP A 1 297 ? -29.624 10.727 33.272 1.00 84.12 297 ASP A CA 1
ATOM 2324 C C . ASP A 1 297 ? -28.404 9.971 33.826 1.00 84.12 297 ASP A C 1
ATOM 2326 O O . ASP A 1 297 ? -27.800 9.163 33.119 1.00 84.12 297 ASP A O 1
ATOM 2330 N N . LYS A 1 298 ? -28.001 10.232 35.079 1.00 85.00 298 LYS A N 1
ATOM 2331 C CA . LYS A 1 298 ? -26.856 9.558 35.705 1.00 85.00 298 LYS A CA 1
ATOM 2332 C C . LYS A 1 298 ? -27.018 8.036 35.645 1.00 85.00 298 LYS A C 1
ATOM 2334 O O . LYS A 1 298 ? -28.067 7.501 35.991 1.00 85.00 298 LYS A O 1
ATOM 2339 N N . GLY A 1 299 ? -25.957 7.344 35.236 1.00 82.94 299 GLY A N 1
ATOM 2340 C CA . GLY A 1 299 ? -25.943 5.884 35.110 1.00 82.94 299 GLY A CA 1
ATOM 2341 C C . GLY A 1 299 ? -26.442 5.350 33.763 1.00 82.94 299 GLY A C 1
ATOM 2342 O O . GLY A 1 299 ? -26.269 4.165 33.501 1.00 82.94 299 GLY A O 1
ATOM 2343 N N . LYS A 1 300 ? -27.004 6.197 32.890 1.00 87.81 300 LYS A N 1
ATOM 2344 C CA . LYS A 1 300 ? -27.432 5.807 31.537 1.00 87.81 300 LYS A CA 1
ATOM 2345 C C . LYS A 1 300 ? -26.349 6.110 30.491 1.00 87.81 300 LYS A C 1
ATOM 2347 O O . LYS A 1 300 ? -25.563 7.046 30.695 1.00 87.81 300 LYS A O 1
ATOM 2352 N N . PRO A 1 301 ? -26.305 5.361 29.372 1.00 90.69 301 PRO A N 1
ATOM 2353 C CA . PRO A 1 301 ? -25.478 5.723 28.227 1.00 90.69 301 PRO A CA 1
ATOM 2354 C C . PRO A 1 301 ? -25.971 7.024 27.576 1.00 90.69 301 PRO A C 1
ATOM 2356 O O . PRO A 1 301 ? -27.122 7.431 27.744 1.00 90.69 301 PRO A O 1
ATOM 2359 N N . VAL A 1 302 ? -25.097 7.701 26.826 1.00 92.00 302 VAL A N 1
ATOM 2360 C CA . VAL A 1 302 ? -25.449 8.953 26.130 1.00 92.00 302 VAL A CA 1
ATOM 2361 C C . VAL A 1 302 ? -26.444 8.715 24.996 1.00 92.00 302 VAL A C 1
ATOM 2363 O O . VAL A 1 302 ? -27.257 9.597 24.730 1.00 92.00 302 VAL A O 1
ATOM 2366 N N . LEU A 1 303 ? -26.390 7.557 24.344 1.00 94.12 303 LEU A N 1
ATOM 2367 C CA . LEU A 1 303 ? -27.308 7.112 23.298 1.00 94.12 303 LEU A CA 1
ATOM 2368 C C . LEU A 1 303 ? -27.791 5.697 23.632 1.00 94.12 303 LEU A C 1
ATOM 2370 O O . LEU A 1 303 ? -26.978 4.838 23.967 1.00 94.12 303 LEU A O 1
ATOM 2374 N N . ASP A 1 304 ? -29.092 5.445 23.528 1.00 91.06 304 ASP A N 1
ATOM 2375 C CA . ASP A 1 304 ? -29.635 4.097 23.679 1.00 91.06 304 ASP A CA 1
ATOM 2376 C C . ASP A 1 304 ? -29.409 3.286 22.395 1.00 91.06 304 ASP A C 1
ATOM 2378 O O . ASP A 1 304 ? -30.143 3.416 21.413 1.00 91.06 304 ASP A O 1
ATOM 2382 N N . GLY A 1 305 ? -28.370 2.450 22.408 1.00 85.62 305 GLY A N 1
ATOM 2383 C CA . GLY A 1 305 ? -28.012 1.590 21.279 1.00 85.62 305 GLY A CA 1
ATOM 2384 C C . GLY A 1 305 ? -29.000 0.451 21.007 1.00 85.62 305 GLY A C 1
ATOM 2385 O O . GLY A 1 305 ? -28.934 -0.151 19.939 1.00 85.62 305 GLY A O 1
ATOM 2386 N N . ASN A 1 306 ? -29.927 0.157 21.929 1.00 87.06 306 ASN A N 1
ATOM 2387 C CA . ASN A 1 306 ? -31.006 -0.801 21.668 1.00 87.06 306 ASN A CA 1
ATOM 2388 C C . ASN A 1 306 ? -32.140 -0.156 20.862 1.00 87.06 306 ASN A C 1
ATOM 2390 O O . ASN A 1 306 ? -32.810 -0.834 20.087 1.00 87.06 306 ASN A O 1
ATOM 2394 N N . ALA A 1 307 ? -32.354 1.151 21.042 1.00 86.75 307 ALA A N 1
ATOM 2395 C CA . ALA A 1 307 ? -33.380 1.915 20.337 1.00 86.75 307 ALA A CA 1
ATOM 2396 C C . ALA A 1 307 ? -32.883 2.513 19.009 1.00 86.75 307 ALA A C 1
ATOM 2398 O O . ALA A 1 307 ? -33.686 2.776 18.115 1.00 86.75 307 ALA A O 1
ATOM 2399 N N . VAL A 1 308 ? -31.573 2.748 18.872 1.00 89.62 308 VAL A N 1
ATOM 2400 C CA . VAL A 1 308 ? -30.968 3.378 17.689 1.00 89.62 308 VAL A CA 1
ATOM 2401 C C . VAL A 1 308 ? -29.854 2.485 17.147 1.00 89.62 308 VAL A C 1
ATOM 2403 O O . VAL A 1 308 ? -28.748 2.555 17.669 1.00 89.62 308 VAL A O 1
ATOM 2406 N N . PRO A 1 309 ? -30.099 1.684 16.094 1.00 85.38 309 PRO A N 1
ATOM 2407 C CA . PRO A 1 309 ? -29.066 0.871 15.459 1.00 85.38 309 PRO A CA 1
ATOM 2408 C C . PRO A 1 309 ? -27.916 1.708 14.881 1.00 85.38 309 PRO A C 1
ATOM 2410 O O . PRO A 1 309 ? -28.099 2.849 14.444 1.00 85.38 309 PRO A O 1
ATOM 2413 N N . ASP A 1 310 ? -26.733 1.105 14.784 1.00 79.25 310 ASP A N 1
ATOM 2414 C CA . ASP A 1 310 ? -25.518 1.728 14.245 1.00 79.25 310 ASP A CA 1
ATOM 2415 C C . ASP A 1 310 ? -25.712 2.299 12.828 1.00 79.25 310 ASP A C 1
ATOM 2417 O O . ASP A 1 310 ? -25.340 3.442 12.557 1.00 79.25 310 ASP A O 1
ATOM 2421 N N . LYS A 1 311 ? -26.364 1.550 11.932 1.00 80.44 311 LYS A N 1
ATOM 2422 C CA . LYS A 1 311 ? -26.675 1.966 10.555 1.00 80.44 311 LYS A CA 1
ATOM 2423 C C . LYS A 1 311 ? -27.555 3.213 10.506 1.00 80.44 311 LYS A C 1
ATOM 2425 O O . LYS A 1 311 ? -27.342 4.078 9.653 1.00 80.44 311 LYS A O 1
ATOM 2430 N N . ASP A 1 312 ? -28.515 3.322 11.420 1.00 81.94 312 ASP A N 1
ATOM 2431 C CA . ASP A 1 312 ? -29.422 4.468 11.486 1.00 81.94 312 ASP A CA 1
ATOM 2432 C C . ASP A 1 312 ? -28.724 5.684 12.090 1.00 81.94 312 ASP A C 1
ATOM 2434 O O . ASP A 1 312 ? -28.891 6.797 11.589 1.00 81.94 312 ASP A O 1
ATOM 2438 N N . PHE A 1 313 ? -27.850 5.481 13.078 1.00 87.88 313 PHE A N 1
ATOM 2439 C CA . PHE A 1 313 ? -27.001 6.550 13.594 1.00 87.88 313 PHE A CA 1
ATOM 2440 C C . PHE A 1 313 ? -26.005 7.065 12.541 1.00 87.88 313 PHE A C 1
ATOM 2442 O O . PHE A 1 313 ? -25.826 8.275 12.396 1.00 87.88 313 PHE A O 1
ATOM 2449 N N . ILE A 1 314 ? -25.395 6.177 11.750 1.00 84.06 314 ILE A N 1
ATOM 2450 C CA . ILE A 1 314 ? -24.510 6.566 10.643 1.00 84.06 314 ILE A CA 1
ATOM 2451 C C . ILE A 1 314 ? -25.274 7.405 9.617 1.00 84.06 314 ILE A C 1
ATOM 2453 O O . ILE A 1 314 ? -24.808 8.476 9.220 1.00 84.06 314 ILE A O 1
ATOM 2457 N N . ARG A 1 315 ? -26.474 6.962 9.225 1.00 84.00 315 ARG A N 1
ATOM 2458 C CA . ARG A 1 315 ? -27.342 7.717 8.315 1.00 84.00 315 ARG A CA 1
ATOM 2459 C C . ARG A 1 315 ? -27.705 9.088 8.891 1.00 84.00 315 ARG A C 1
ATOM 2461 O O . ARG A 1 315 ? -27.649 10.072 8.154 1.00 84.00 315 ARG A O 1
ATOM 2468 N N . ALA A 1 316 ? -28.028 9.152 10.182 1.00 87.94 316 ALA A N 1
ATOM 2469 C CA . ALA A 1 316 ? -28.360 10.388 10.883 1.00 87.94 316 ALA A CA 1
ATOM 2470 C C . ALA A 1 316 ? -27.215 11.406 10.826 1.00 87.94 316 ALA A C 1
ATOM 2472 O O . ALA A 1 316 ? -27.428 12.565 10.469 1.00 87.94 316 ALA A O 1
ATOM 2473 N N . VAL A 1 317 ? -25.984 10.962 11.098 1.00 88.31 317 VAL A N 1
ATOM 2474 C CA . VAL A 1 317 ? -24.790 11.812 11.020 1.00 88.31 317 VAL A CA 1
ATOM 2475 C C . VAL A 1 317 ? -24.529 12.263 9.584 1.00 88.31 317 VAL A C 1
ATOM 2477 O O . VAL A 1 317 ? -24.334 13.444 9.343 1.00 88.31 317 VAL A O 1
ATOM 2480 N N . MET A 1 318 ? -24.576 11.372 8.595 1.00 84.31 318 MET A N 1
ATOM 2481 C CA . MET A 1 318 ? -24.254 11.761 7.214 1.00 84.31 318 MET A CA 1
ATOM 2482 C C . MET A 1 318 ? -25.297 12.700 6.586 1.00 84.31 318 MET A C 1
ATOM 2484 O O . MET A 1 318 ? -24.959 13.503 5.717 1.00 84.31 318 MET A O 1
ATOM 2488 N N . ARG A 1 319 ? -26.558 12.627 7.025 1.00 84.50 319 ARG A N 1
ATOM 2489 C CA . ARG A 1 319 ? -27.665 13.458 6.514 1.00 84.50 319 ARG A CA 1
ATOM 2490 C C . ARG A 1 319 ? -28.022 14.644 7.407 1.00 84.50 319 ARG A C 1
ATOM 2492 O O . ARG A 1 319 ? -28.950 15.376 7.082 1.00 84.50 319 ARG A O 1
ATOM 2499 N N . ALA A 1 320 ? -27.312 14.825 8.522 1.00 90.25 320 ALA A N 1
ATOM 2500 C CA . ALA A 1 320 ? -27.676 15.767 9.578 1.00 90.25 320 ALA A CA 1
ATOM 2501 C C . ALA A 1 320 ? -29.147 15.634 10.027 1.00 90.25 320 ALA A C 1
ATOM 2503 O O . ALA A 1 320 ? -29.793 16.628 10.351 1.00 90.25 320 ALA A O 1
ATOM 2504 N N . ASP A 1 321 ? -29.680 14.412 10.041 1.00 91.06 321 ASP A N 1
ATOM 2505 C CA . ASP A 1 321 ? -31.036 14.115 10.501 1.00 91.06 321 ASP A CA 1
ATOM 2506 C C . ASP A 1 321 ? -30.965 13.288 11.779 1.00 91.06 321 ASP A C 1
ATOM 2508 O O . ASP A 1 321 ? -30.865 12.065 11.756 1.00 91.06 321 ASP A O 1
ATOM 2512 N N . TYR A 1 322 ? -30.997 13.979 12.913 1.00 93.25 322 TYR A N 1
ATOM 2513 C CA . TYR A 1 322 ? -30.887 13.366 14.230 1.00 93.25 322 TYR A CA 1
ATOM 2514 C C . TYR A 1 322 ? -32.248 13.097 14.870 1.00 93.25 322 TYR A C 1
ATOM 2516 O O . TYR A 1 322 ? -32.277 12.765 16.049 1.00 93.25 322 TYR A O 1
ATOM 2524 N N . SER A 1 323 ? -33.364 13.219 14.148 1.00 89.44 323 SER A N 1
ATOM 2525 C CA . SER A 1 323 ? -34.723 13.081 14.700 1.00 89.44 323 SER A CA 1
ATOM 2526 C C . SER A 1 323 ? -34.897 11.833 15.582 1.00 89.44 323 SER A C 1
ATOM 2528 O O . SER A 1 323 ? -35.320 11.937 16.735 1.00 89.44 323 SER A O 1
ATOM 2530 N N . THR A 1 324 ? -34.470 10.669 15.084 1.00 86.81 324 THR A N 1
ATOM 2531 C CA . THR A 1 324 ? -34.558 9.378 15.794 1.00 86.81 324 THR A CA 1
ATOM 2532 C C . THR A 1 324 ? -33.515 9.256 16.910 1.00 86.81 324 THR A C 1
ATOM 2534 O O . THR A 1 324 ? -33.835 8.881 18.041 1.00 86.81 324 THR A O 1
ATOM 2537 N N . ALA A 1 325 ? -32.261 9.626 16.628 1.00 89.62 325 ALA A N 1
ATOM 2538 C CA . ALA A 1 325 ? -31.177 9.561 17.608 1.00 89.62 325 ALA A CA 1
ATOM 2539 C C . ALA A 1 325 ? -31.413 10.510 18.795 1.00 89.62 325 ALA A C 1
ATOM 2541 O O . ALA A 1 325 ? -31.063 10.201 19.929 1.00 89.62 325 ALA A O 1
ATOM 2542 N N . TYR A 1 326 ? -32.035 11.663 18.551 1.00 93.44 326 TYR A N 1
ATOM 2543 C CA . TYR A 1 326 ? -32.230 12.710 19.543 1.00 93.44 326 TYR A CA 1
ATOM 2544 C C . TYR A 1 326 ? -33.326 12.388 20.560 1.00 93.44 326 TYR A C 1
ATOM 2546 O O . TYR A 1 326 ? -33.240 12.824 21.710 1.00 93.44 326 TYR A O 1
ATOM 2554 N N . GLN A 1 327 ? -34.329 11.603 20.161 1.00 90.50 327 GLN A N 1
ATOM 2555 C CA . GLN A 1 327 ? -35.364 11.095 21.065 1.00 90.50 327 GLN A CA 1
ATOM 2556 C C . GLN A 1 327 ? -34.800 10.095 22.084 1.00 90.50 327 GLN A C 1
ATOM 2558 O O . GLN A 1 327 ? -35.264 10.062 23.220 1.00 90.50 327 GLN A O 1
ATOM 2563 N N . ASN A 1 328 ? -33.758 9.353 21.701 1.00 92.94 328 ASN A N 1
ATOM 2564 C CA . ASN A 1 328 ? -33.194 8.237 22.462 1.00 92.94 328 ASN A CA 1
ATOM 2565 C C . ASN A 1 328 ? -31.789 8.545 23.011 1.00 92.94 328 ASN A C 1
ATOM 2567 O O . ASN A 1 328 ? -30.930 7.668 23.096 1.00 92.94 328 ASN A O 1
ATOM 2571 N N . CYS A 1 329 ? -31.518 9.809 23.349 1.00 92.38 329 CYS A N 1
ATOM 2572 C CA . CYS A 1 329 ? -30.207 10.239 23.832 1.00 92.38 329 CYS A CA 1
ATOM 2573 C C . CYS A 1 329 ? -30.279 11.282 24.952 1.00 92.38 329 CYS A C 1
ATOM 2575 O O . CYS A 1 329 ? -31.293 11.947 25.182 1.00 92.38 329 CYS A O 1
ATOM 2577 N N . VAL A 1 330 ? -29.133 11.515 25.588 1.00 92.38 330 VAL A N 1
ATOM 2578 C CA . VAL A 1 330 ? -28.932 12.611 26.535 1.00 92.38 330 VAL A CA 1
ATOM 2579 C C . VAL A 1 330 ? -28.757 13.916 25.761 1.00 92.38 330 VAL A C 1
ATOM 2581 O O . VAL A 1 330 ? -27.670 14.267 25.288 1.00 92.38 330 VAL A O 1
ATOM 2584 N N . LYS A 1 331 ? -29.859 14.664 25.658 1.00 90.06 331 LYS A N 1
ATOM 2585 C CA . LYS A 1 331 ? -30.033 15.857 24.811 1.00 90.06 331 LYS A CA 1
ATOM 2586 C C . LYS A 1 331 ? -28.870 16.849 24.866 1.00 90.06 331 LYS A C 1
ATOM 2588 O O . LYS A 1 331 ? -28.407 17.296 23.820 1.00 90.06 331 LYS A O 1
ATOM 2593 N N . GLY A 1 332 ? -28.391 17.211 26.060 1.00 88.88 332 GLY A N 1
ATOM 2594 C CA . GLY A 1 332 ? -27.298 18.182 26.220 1.00 88.88 332 GLY A CA 1
ATOM 2595 C C . GLY A 1 332 ? -25.967 17.691 25.639 1.00 88.88 332 GLY A C 1
ATOM 2596 O O . GLY A 1 332 ? -25.275 18.437 24.947 1.00 88.88 332 GLY A O 1
ATOM 2597 N N . LYS A 1 333 ? -25.649 16.410 25.850 1.00 91.50 333 LYS A N 1
ATOM 2598 C CA . LYS A 1 333 ? -24.441 15.767 25.321 1.00 91.50 333 LYS A CA 1
ATOM 2599 C C . LYS A 1 333 ? -24.534 15.566 23.808 1.00 91.50 333 LYS A C 1
ATOM 2601 O O . LYS A 1 333 ? -23.576 15.878 23.107 1.00 91.50 333 LYS A O 1
ATOM 2606 N N . MET A 1 334 ? -25.701 15.185 23.286 1.00 93.81 334 MET A N 1
ATOM 2607 C CA . MET A 1 334 ? -25.915 15.078 21.840 1.00 93.81 334 MET A CA 1
ATOM 2608 C C . MET A 1 334 ? -25.826 16.437 21.130 1.00 93.81 334 MET A C 1
ATOM 2610 O O . MET A 1 334 ? -25.188 16.541 20.087 1.00 93.81 334 MET A O 1
ATOM 2614 N N . ARG A 1 335 ? -26.362 17.519 21.717 1.00 93.56 335 ARG A N 1
ATOM 2615 C CA . ARG A 1 335 ? -26.168 18.888 21.190 1.00 93.56 335 ARG A CA 1
ATOM 2616 C C . ARG A 1 335 ? -24.688 19.274 21.119 1.00 93.56 335 ARG A C 1
ATOM 2618 O O . ARG A 1 335 ? -24.263 19.866 20.125 1.00 93.56 335 ARG A O 1
ATOM 2625 N N . CYS A 1 336 ? -23.904 18.909 22.140 1.00 92.88 336 CYS A N 1
ATOM 2626 C CA . CYS A 1 336 ? -22.454 19.097 22.135 1.00 92.88 336 CYS A CA 1
ATOM 2627 C C . CYS A 1 336 ? -21.792 18.323 20.994 1.00 92.88 336 CYS A C 1
ATOM 2629 O O . CYS A 1 336 ? -21.027 18.913 20.235 1.00 92.88 336 CYS A O 1
ATOM 2631 N N . VAL A 1 337 ? -22.121 17.038 20.838 1.00 93.56 337 VAL A N 1
ATOM 2632 C CA . VAL A 1 337 ? -21.605 16.193 19.752 1.00 93.56 337 VAL A CA 1
ATOM 2633 C C . VAL A 1 337 ? -21.919 16.815 18.398 1.00 93.56 337 VAL A C 1
ATOM 2635 O O . VAL A 1 337 ? -20.989 17.105 17.659 1.00 93.56 337 VAL A O 1
ATOM 2638 N N . ILE A 1 338 ? -23.186 17.115 18.100 1.00 94.00 338 ILE A N 1
ATOM 2639 C CA . ILE A 1 338 ? -23.601 17.718 16.823 1.00 94.00 338 ILE A CA 1
ATOM 2640 C C . ILE A 1 338 ? -22.835 19.023 16.566 1.00 94.00 338 ILE A C 1
ATOM 2642 O O . ILE A 1 338 ? -22.335 19.248 15.467 1.00 94.00 338 ILE A O 1
ATOM 2646 N N . THR A 1 339 ? -22.705 19.882 17.581 1.00 92.38 339 THR A N 1
ATOM 2647 C CA . THR A 1 339 ? -22.039 21.185 17.441 1.00 92.38 339 THR A CA 1
ATOM 2648 C C . THR A 1 339 ? -20.545 21.048 17.165 1.00 92.38 339 THR A C 1
ATOM 2650 O O . THR A 1 339 ? -20.011 21.759 16.308 1.00 92.38 339 THR A O 1
ATOM 2653 N N . GLN A 1 340 ? -19.861 20.176 17.902 1.00 90.75 340 GLN A N 1
ATOM 2654 C CA . GLN A 1 340 ? -18.422 19.984 17.760 1.00 90.75 340 GLN A CA 1
ATOM 2655 C C . GLN A 1 340 ? -18.091 19.216 16.480 1.00 90.75 340 GLN A C 1
ATOM 2657 O O . GLN A 1 340 ? -17.225 19.641 15.717 1.00 90.75 340 GLN A O 1
ATOM 2662 N N . LEU A 1 341 ? -18.854 18.160 16.193 1.00 90.25 341 LEU A N 1
ATOM 2663 C CA . LEU A 1 341 ? -18.742 17.362 14.980 1.00 90.25 341 LEU A CA 1
ATOM 2664 C C . LEU A 1 341 ? -18.954 18.220 13.733 1.00 90.25 341 LEU A C 1
ATOM 2666 O O . LEU A 1 341 ? -18.130 18.163 12.826 1.00 90.25 341 LEU A O 1
ATOM 2670 N N . SER A 1 342 ? -19.996 19.067 13.710 1.00 90.31 342 SER A N 1
ATOM 2671 C CA . SER A 1 342 ? -20.277 19.918 12.549 1.00 90.31 342 SER A CA 1
ATOM 2672 C C . SER A 1 342 ? -19.069 20.787 12.203 1.00 90.31 342 SER A C 1
ATOM 2674 O O . SER A 1 342 ? -18.642 20.812 11.059 1.00 90.31 342 SER A O 1
ATOM 2676 N N . LYS A 1 343 ? -18.488 21.467 13.201 1.00 88.69 343 LYS A N 1
ATOM 2677 C CA . LYS A 1 343 ? -17.342 22.377 13.029 1.00 88.69 343 LYS A CA 1
ATOM 2678 C C . LYS A 1 343 ? -16.064 21.661 12.605 1.00 88.69 343 LYS A C 1
ATOM 2680 O O . LYS A 1 343 ? -15.265 22.247 11.885 1.00 88.69 343 LYS A O 1
ATOM 2685 N N . ALA A 1 344 ? -15.851 20.457 13.119 1.00 84.69 344 ALA A N 1
ATOM 2686 C CA . ALA A 1 344 ? -14.609 19.726 12.936 1.00 84.69 344 ALA A CA 1
ATOM 2687 C C . ALA A 1 344 ? -14.582 18.919 11.628 1.00 84.69 344 ALA A C 1
ATOM 2689 O O . ALA A 1 344 ? -13.538 18.844 10.980 1.00 84.69 344 ALA A O 1
ATOM 2690 N N . TYR A 1 345 ? -15.722 18.348 11.230 1.00 81.44 345 TYR A N 1
ATOM 2691 C CA . TYR A 1 345 ? -15.772 17.281 10.228 1.00 81.44 345 TYR A CA 1
ATOM 2692 C C . TYR A 1 345 ? -16.587 17.591 8.970 1.00 81.44 345 TYR A C 1
ATOM 2694 O O . TYR A 1 345 ? -16.537 16.796 8.035 1.00 81.44 345 TYR A O 1
ATOM 2702 N N . PHE A 1 346 ? -17.318 18.705 8.900 1.00 81.88 346 PHE A N 1
ATOM 2703 C CA . PHE A 1 346 ? -18.152 19.033 7.737 1.00 81.88 346 PHE A CA 1
ATOM 2704 C C . PHE A 1 346 ? -17.709 20.337 7.077 1.00 81.88 346 PHE A C 1
ATOM 2706 O O . PHE A 1 346 ? -17.464 21.333 7.759 1.00 81.88 346 PHE A O 1
ATOM 2713 N N . LYS A 1 347 ? -17.611 20.346 5.740 1.00 78.19 347 LYS A N 1
ATOM 2714 C CA . LYS A 1 347 ? -17.212 21.546 4.978 1.00 78.19 347 LYS A CA 1
ATOM 2715 C C . LYS A 1 347 ? -18.287 22.621 5.109 1.00 78.19 347 LYS A C 1
ATOM 2717 O O . LYS A 1 347 ? -18.014 23.750 5.512 1.00 78.19 347 LYS A O 1
ATOM 2722 N N . GLU A 1 348 ? -19.532 22.221 4.883 1.00 85.00 348 GLU A N 1
ATOM 2723 C CA . GLU A 1 348 ? -20.732 23.047 5.020 1.00 85.00 348 GLU A CA 1
ATOM 2724 C C . GLU A 1 348 ? -21.230 23.065 6.477 1.00 85.00 348 GLU A C 1
ATOM 2726 O O . GLU A 1 348 ? -22.419 22.921 6.755 1.00 85.00 348 GLU A O 1
ATOM 2731 N N . TRP A 1 349 ? -20.332 23.224 7.457 1.00 87.62 349 TRP A N 1
ATOM 2732 C CA . TRP A 1 349 ? -20.670 23.050 8.877 1.00 87.62 349 TRP A CA 1
ATOM 2733 C C . TRP A 1 349 ? -21.839 23.919 9.365 1.00 87.62 349 TRP A C 1
ATOM 2735 O O . TRP A 1 349 ? -22.511 23.546 10.330 1.00 87.62 349 TRP A O 1
ATOM 2745 N N . LYS A 1 350 ? -22.072 25.082 8.739 1.00 90.31 350 LYS A N 1
ATOM 2746 C CA . LYS A 1 350 ? -23.207 25.973 9.037 1.00 90.31 350 LYS A CA 1
ATOM 2747 C C . LYS A 1 350 ? -24.530 25.390 8.538 1.00 90.31 350 LYS A C 1
ATOM 2749 O O . LYS A 1 350 ? -25.518 25.414 9.273 1.00 90.31 350 LYS A O 1
ATOM 2754 N N . GLU A 1 351 ? -24.546 24.851 7.324 1.00 88.12 351 GLU A N 1
ATOM 2755 C CA . GLU A 1 351 ? -25.728 24.235 6.715 1.00 88.12 351 GLU A CA 1
ATOM 2756 C C . GLU A 1 351 ? -26.037 22.900 7.385 1.00 88.12 351 GLU A C 1
ATOM 2758 O O . GLU A 1 351 ? -27.169 22.694 7.819 1.00 88.12 351 GLU A O 1
ATOM 2763 N N . TYR A 1 352 ? -25.007 22.082 7.627 1.00 91.69 352 TYR A N 1
ATOM 2764 C CA . TYR A 1 352 ? -25.095 20.867 8.438 1.00 91.69 352 TYR A CA 1
ATOM 2765 C C . TYR A 1 352 ? -25.751 21.152 9.785 1.00 91.69 352 TYR A C 1
ATOM 2767 O O . TYR A 1 352 ? -26.703 20.497 10.194 1.00 91.69 352 TYR A O 1
ATOM 2775 N N . ARG A 1 353 ? -25.257 22.173 10.494 1.00 92.06 353 ARG A N 1
ATOM 2776 C CA . ARG A 1 353 ? -25.783 22.545 11.808 1.00 92.06 353 ARG A CA 1
ATOM 2777 C C . ARG A 1 353 ? -27.228 23.019 11.738 1.00 92.06 353 ARG A C 1
ATOM 2779 O O . ARG A 1 353 ? -27.991 22.760 12.664 1.00 92.06 353 ARG A O 1
ATOM 2786 N N . THR A 1 354 ? -27.595 23.717 10.671 1.00 90.31 354 THR A N 1
ATOM 2787 C CA . THR A 1 354 ? -28.959 24.210 10.464 1.00 90.31 354 THR A CA 1
ATOM 2788 C C . THR A 1 354 ? -29.917 23.053 10.187 1.00 90.31 354 THR A C 1
ATOM 2790 O O . THR A 1 354 ? -30.983 22.996 10.797 1.00 90.31 354 THR A O 1
ATOM 2793 N N . ALA A 1 355 ? -29.518 22.101 9.340 1.00 90.19 355 ALA A N 1
ATOM 2794 C CA . ALA A 1 355 ? -30.267 20.876 9.076 1.00 90.19 355 ALA A CA 1
ATOM 2795 C C . ALA A 1 355 ? -30.394 20.005 10.337 1.00 90.19 355 ALA A C 1
ATOM 2797 O O . ALA A 1 355 ? -31.510 19.656 10.721 1.00 90.19 355 ALA A O 1
ATOM 2798 N N . ALA A 1 356 ? -29.288 19.786 11.057 1.00 92.88 356 ALA A N 1
ATOM 2799 C CA . ALA A 1 356 ? -29.279 19.056 12.322 1.00 92.88 356 ALA A CA 1
ATOM 2800 C C . ALA A 1 356 ? -30.198 19.701 13.358 1.00 92.88 356 ALA A C 1
ATOM 2802 O O . ALA A 1 356 ? -31.013 19.005 13.954 1.00 92.88 356 ALA A O 1
ATOM 2803 N N . ALA A 1 357 ? -30.120 21.022 13.543 1.00 91.38 357 ALA A N 1
ATOM 2804 C CA . ALA A 1 357 ? -30.994 21.739 14.465 1.00 91.38 357 ALA A CA 1
ATOM 2805 C C . ALA A 1 357 ? -32.470 21.587 14.071 1.00 91.38 357 ALA A C 1
ATOM 2807 O O . ALA A 1 357 ? -33.296 21.260 14.922 1.00 91.38 357 ALA A O 1
ATOM 2808 N N . ARG A 1 358 ? -32.791 21.736 12.778 1.00 91.31 358 ARG A N 1
ATOM 2809 C CA . ARG A 1 358 ? -34.156 21.577 12.263 1.00 91.31 358 ARG A CA 1
ATOM 2810 C C . ARG A 1 358 ? -34.693 20.161 12.489 1.00 91.31 358 ARG A C 1
ATOM 2812 O O . ARG A 1 358 ? -35.831 20.034 12.928 1.00 91.31 358 ARG A O 1
ATOM 2819 N N . SER A 1 359 ? -33.877 19.126 12.270 1.00 92.88 359 SER A N 1
ATOM 2820 C CA . SER A 1 359 ? -34.273 17.717 12.457 1.00 92.88 359 SER A CA 1
ATOM 2821 C C . SER A 1 359 ? -34.696 17.375 13.892 1.00 92.88 359 SER A C 1
ATOM 2823 O O . SER A 1 359 ? -35.444 16.428 14.113 1.00 92.88 359 SER A O 1
ATOM 2825 N N . ILE A 1 360 ? -34.257 18.172 14.871 1.00 93.31 360 ILE A N 1
ATOM 2826 C CA . ILE A 1 360 ? -34.546 17.981 16.299 1.00 93.31 360 ILE A CA 1
ATOM 2827 C C . ILE A 1 360 ? -35.404 19.110 16.893 1.00 93.31 360 ILE A C 1
ATOM 2829 O O . ILE A 1 360 ? -35.499 19.233 18.116 1.00 93.31 360 ILE A O 1
ATOM 2833 N N . GLY A 1 361 ? -36.007 19.950 16.043 1.00 90.62 361 GLY A N 1
ATOM 2834 C CA . GLY A 1 361 ? -36.917 21.024 16.455 1.00 90.62 361 GLY A CA 1
ATOM 2835 C C . GLY A 1 361 ? -36.244 22.225 17.132 1.00 90.62 361 GLY A C 1
ATOM 2836 O O . GLY A 1 361 ? -36.856 22.874 17.976 1.00 90.62 361 GLY A O 1
ATOM 2837 N N . LEU A 1 362 ? -34.983 22.524 16.805 1.00 92.06 362 LEU A N 1
ATOM 2838 C CA . LEU A 1 362 ? -34.213 23.646 17.358 1.00 92.06 362 LEU A CA 1
ATOM 2839 C C . LEU A 1 362 ? -33.745 24.623 16.271 1.00 92.06 362 LEU A C 1
ATOM 2841 O O . LEU A 1 362 ? -33.669 24.294 15.089 1.00 92.06 362 LEU A O 1
ATOM 2845 N N . THR A 1 363 ? -33.341 25.825 16.690 1.00 90.19 363 THR A N 1
ATOM 2846 C CA . THR A 1 363 ? -32.550 26.743 15.853 1.00 90.19 363 THR A CA 1
ATOM 2847 C C . THR A 1 363 ? -31.053 26.445 15.985 1.00 90.19 363 THR A C 1
ATOM 2849 O O . THR A 1 363 ? -30.606 25.917 17.007 1.00 90.19 363 THR A O 1
ATOM 2852 N N . ALA A 1 364 ? -30.246 26.815 14.985 1.00 86.50 364 ALA A N 1
ATOM 2853 C CA . ALA A 1 364 ? -28.790 26.621 15.020 1.00 86.50 364 ALA A CA 1
ATOM 2854 C C . ALA A 1 364 ? -28.112 27.332 16.214 1.00 86.50 364 ALA A C 1
ATOM 2856 O O . ALA A 1 364 ? -27.114 26.845 16.748 1.00 86.50 364 ALA A O 1
ATOM 2857 N N . GLU A 1 365 ? -28.674 28.454 16.665 1.00 86.25 365 GLU A N 1
ATOM 2858 C CA . GLU A 1 365 ? -28.234 29.194 17.855 1.00 86.25 365 GLU A CA 1
ATOM 2859 C C . GLU A 1 365 ? -28.573 28.440 19.144 1.00 86.25 365 GLU A C 1
ATOM 2861 O O . GLU A 1 365 ? -27.749 28.340 20.050 1.00 86.25 365 GLU A O 1
ATOM 2866 N N . SER A 1 366 ? -29.778 27.869 19.217 1.00 85.75 366 SER A N 1
ATOM 2867 C CA . SER A 1 366 ? -30.244 27.084 20.365 1.00 85.75 366 SER A CA 1
ATOM 2868 C C . SER A 1 366 ? -29.502 25.754 20.486 1.00 85.75 366 SER A C 1
ATOM 2870 O O . SER A 1 366 ? -29.252 25.279 21.591 1.00 85.75 366 SER A O 1
ATOM 2872 N N . LEU A 1 367 ? -29.101 25.174 19.353 1.00 87.81 367 LEU A N 1
ATOM 2873 C CA . LEU A 1 367 ? -28.276 23.970 19.290 1.00 87.81 367 LEU A CA 1
ATOM 2874 C C . LEU A 1 367 ? -26.907 24.179 19.955 1.00 87.81 367 LEU A C 1
ATOM 2876 O O . LEU A 1 367 ? -26.419 23.272 20.622 1.00 87.81 367 LEU A O 1
ATOM 2880 N N . ALA A 1 368 ? -26.323 25.377 19.842 1.00 82.56 368 ALA A N 1
ATOM 2881 C CA . ALA A 1 368 ? -25.050 25.719 20.480 1.00 82.56 368 ALA A CA 1
ATOM 2882 C C . ALA A 1 368 ? -25.170 26.000 21.993 1.00 82.56 368 ALA A C 1
ATOM 2884 O O . ALA A 1 368 ? -24.152 26.132 22.672 1.00 82.56 368 ALA A O 1
ATOM 2885 N N . LYS A 1 369 ? -26.393 26.078 22.537 1.00 84.62 369 LYS A N 1
ATOM 2886 C CA . LYS A 1 369 ? -26.654 26.266 23.971 1.00 84.62 369 LYS A CA 1
ATOM 2887 C C . LYS A 1 369 ? -26.780 24.902 24.653 1.00 84.62 369 LYS A C 1
ATOM 2889 O O . LYS A 1 369 ? -27.862 24.312 24.729 1.00 84.62 369 LYS A O 1
ATOM 2894 N N . TYR A 1 370 ? -25.655 24.397 25.150 1.00 84.25 370 TYR A N 1
ATOM 2895 C CA . TYR A 1 370 ? -25.580 23.176 25.950 1.00 84.25 370 TYR A CA 1
ATOM 2896 C C . TYR A 1 370 ? -24.578 23.338 27.095 1.00 84.25 370 TYR A C 1
ATOM 2898 O O . TYR A 1 370 ? -23.593 24.064 26.976 1.00 84.25 370 TYR A O 1
ATOM 2906 N N . ASN A 1 371 ? -24.822 22.628 28.194 1.00 79.06 371 ASN A N 1
ATOM 2907 C CA . ASN A 1 371 ? -23.865 22.465 29.281 1.00 79.06 371 ASN A CA 1
ATOM 2908 C C . ASN A 1 371 ? -23.493 20.984 29.367 1.00 79.06 371 ASN A C 1
ATOM 2910 O O . ASN A 1 371 ? -24.377 20.127 29.418 1.00 79.06 371 ASN A O 1
ATOM 2914 N N . VAL A 1 372 ? -22.199 20.680 29.327 1.00 84.19 372 VAL A N 1
ATOM 2915 C CA . VAL A 1 372 ? -21.688 19.309 29.387 1.00 84.19 372 VAL A CA 1
ATOM 2916 C C . VAL A 1 372 ? -20.461 19.247 30.284 1.00 84.19 372 VAL A C 1
ATOM 2918 O O . VAL A 1 372 ? -19.698 20.201 30.412 1.00 84.19 372 VAL A O 1
ATOM 2921 N N . GLU A 1 373 ? -20.281 18.093 30.910 1.00 82.38 373 GLU A N 1
ATOM 2922 C CA . GLU A 1 373 ? -19.192 17.833 31.842 1.00 82.38 373 GLU A CA 1
ATOM 2923 C C . GLU A 1 373 ? -17.831 17.883 31.118 1.00 82.38 373 GLU A C 1
ATOM 2925 O O . GLU A 1 373 ? -17.678 17.329 30.025 1.00 82.38 373 GLU A O 1
ATOM 2930 N N . LYS A 1 374 ? -16.814 18.499 31.743 1.00 84.50 374 LYS A N 1
ATOM 2931 C CA . LYS A 1 374 ? -15.441 18.549 31.198 1.00 84.50 374 LYS A CA 1
ATOM 2932 C C . LYS A 1 374 ? -14.879 17.160 30.831 1.00 84.50 374 LYS A C 1
ATOM 2934 O O . LYS A 1 374 ? -14.311 17.055 29.744 1.00 84.50 374 LYS A O 1
ATOM 2939 N N . PRO A 1 375 ? -15.070 16.096 31.644 1.00 85.06 375 PRO A N 1
ATOM 2940 C CA . PRO A 1 375 ? -14.637 14.744 31.283 1.00 85.06 375 PRO A CA 1
ATOM 2941 C C . PRO A 1 375 ? -15.243 14.228 29.974 1.00 85.06 375 PRO A C 1
ATOM 2943 O O . PRO A 1 375 ? -14.540 13.610 29.181 1.00 85.06 375 PRO A O 1
ATOM 2946 N N . PHE A 1 376 ? -16.522 14.524 29.710 1.00 88.25 376 PHE A N 1
ATOM 2947 C CA . PHE A 1 376 ? -17.179 14.119 28.467 1.00 88.25 376 PHE A CA 1
ATOM 2948 C C . PHE A 1 376 ? -16.560 14.820 27.254 1.00 88.25 376 PHE A C 1
ATOM 2950 O O . PHE A 1 376 ? -16.262 14.160 26.265 1.00 88.25 376 PHE A O 1
ATOM 2957 N N . ILE A 1 377 ? -16.309 16.135 27.337 1.00 88.12 377 ILE A N 1
ATOM 2958 C CA . ILE A 1 377 ? -15.627 16.866 26.255 1.00 88.12 377 ILE A CA 1
ATOM 2959 C C . ILE A 1 377 ? -14.213 16.314 26.038 1.00 88.12 377 ILE A C 1
ATOM 2961 O O . ILE A 1 377 ? -13.819 16.140 24.891 1.00 88.12 377 ILE A O 1
ATOM 2965 N N . SER A 1 378 ? -13.462 16.031 27.109 1.00 87.25 378 SER A N 1
ATOM 2966 C CA . SER A 1 378 ? -12.101 15.480 27.004 1.00 87.25 378 SER A CA 1
ATOM 2967 C C . SER A 1 378 ? -12.094 14.157 26.243 1.00 87.25 378 SER A C 1
ATOM 2969 O O . SER A 1 378 ? -11.420 14.040 25.226 1.00 87.25 378 SER A O 1
ATOM 2971 N N . ARG A 1 379 ? -12.935 13.201 26.662 1.00 87.31 379 ARG A N 1
ATOM 2972 C CA . ARG A 1 379 ? -13.064 11.902 25.987 1.00 87.31 379 ARG A CA 1
ATOM 2973 C C . ARG A 1 379 ? -13.582 12.031 24.556 1.00 87.31 379 ARG A C 1
ATOM 2975 O O . ARG A 1 379 ? -13.129 11.315 23.671 1.00 87.31 379 ARG A O 1
ATOM 2982 N N . LEU A 1 380 ? -14.498 12.967 24.307 1.00 88.38 380 LEU A N 1
ATOM 2983 C CA . LEU A 1 380 ? -14.990 13.240 22.959 1.00 88.38 380 LEU A CA 1
ATOM 2984 C C . LEU A 1 380 ? -13.878 13.789 22.049 1.00 88.38 380 LEU A C 1
ATOM 2986 O O . LEU A 1 380 ? -13.827 13.409 20.887 1.00 88.38 380 LEU A O 1
ATOM 2990 N N . LYS A 1 381 ? -12.981 14.643 22.561 1.00 87.44 381 LYS A N 1
ATOM 2991 C CA . LYS A 1 381 ? -11.809 15.148 21.823 1.00 87.44 381 LYS A CA 1
ATOM 2992 C C . LYS A 1 381 ? -10.752 14.069 21.588 1.00 87.44 381 LYS A C 1
ATOM 2994 O O . LYS A 1 381 ? -10.176 14.035 20.509 1.00 87.44 381 LYS A O 1
ATOM 2999 N N . GLU A 1 382 ? -10.531 13.184 22.560 1.00 83.81 382 GLU A N 1
ATOM 3000 C CA . GLU A 1 382 ? -9.668 12.002 22.395 1.00 83.81 382 GLU A CA 1
ATOM 3001 C C . GLU A 1 382 ? -10.181 11.102 21.261 1.00 83.81 382 GLU A C 1
ATOM 3003 O O . GLU A 1 382 ? -9.413 10.673 20.404 1.00 83.81 382 GLU A O 1
ATOM 3008 N N . LEU A 1 383 ? -11.496 10.870 21.217 1.00 83.19 383 LEU A N 1
ATOM 3009 C CA . LEU A 1 383 ? -12.140 10.055 20.189 1.00 83.19 383 LEU A CA 1
ATOM 3010 C C . LEU A 1 383 ? -12.159 10.731 18.810 1.00 83.19 383 LEU A C 1
ATOM 3012 O O . LEU A 1 383 ? -12.036 10.072 17.776 1.00 83.19 383 LEU A O 1
ATOM 3016 N N . LEU A 1 384 ? -12.379 12.046 18.798 1.00 83.00 384 LEU A N 1
ATOM 3017 C CA . LEU A 1 384 ? -12.565 12.869 17.610 1.00 83.00 384 LEU A CA 1
ATOM 3018 C C . LEU A 1 384 ? -11.521 13.995 17.592 1.00 83.00 384 LEU A C 1
ATOM 3020 O O . LEU A 1 384 ? -11.847 15.145 17.905 1.00 83.00 384 LEU A O 1
ATOM 3024 N N . PRO A 1 385 ? -10.274 13.702 17.182 1.00 74.50 385 PRO A N 1
ATOM 3025 C CA . PRO A 1 385 ? -9.141 14.617 17.332 1.00 74.50 385 PRO A CA 1
ATOM 3026 C C . PRO A 1 385 ? -9.250 15.907 16.506 1.00 74.50 385 PRO A C 1
ATOM 3028 O O . PRO A 1 385 ? -8.479 16.841 16.716 1.00 74.50 385 PRO A O 1
ATOM 3031 N N . MET A 1 386 ? -10.207 16.004 15.573 1.00 73.44 386 MET A N 1
ATOM 3032 C CA . MET A 1 386 ? -10.467 17.255 14.849 1.00 73.44 386 MET A CA 1
ATOM 3033 C C . MET A 1 386 ? -11.314 18.257 15.653 1.00 73.44 386 MET A C 1
ATOM 3035 O O . MET A 1 386 ? -11.438 19.416 15.249 1.00 73.44 386 MET A O 1
ATOM 3039 N N . ILE A 1 387 ? -11.894 17.842 16.785 1.00 79.81 387 ILE A N 1
ATOM 3040 C CA . ILE A 1 387 ? -12.594 18.733 17.714 1.00 79.81 387 ILE A CA 1
ATOM 3041 C C . ILE A 1 387 ? -11.555 19.522 18.522 1.00 79.81 387 ILE A C 1
ATOM 3043 O O . ILE A 1 387 ? -10.835 18.957 19.342 1.00 79.81 387 ILE A O 1
ATOM 3047 N N . LYS A 1 388 ? -11.499 20.841 18.302 1.00 71.50 388 LYS A N 1
ATOM 3048 C CA . LYS A 1 388 ? -10.547 21.747 18.968 1.00 71.50 388 LYS A CA 1
ATOM 3049 C C . LYS A 1 388 ? -10.933 22.115 20.394 1.00 71.50 388 LYS A C 1
ATOM 3051 O O . LYS A 1 388 ? -12.130 22.306 20.709 1.00 71.50 388 LYS A O 1
#

Foldseek 3Di:
DVVLVVVLVVLLVLLLVLLQVLLVLLVCLVVCVDVDPVVNLVSLVVNCVSCVCLLVSVLSNLVCCLQPVPLVSLVSLLVCQVSLVSSLVSLVVVCVRRVLVNLSSVLSNLLNVLSCCLNPNDPVPPPPLPQDDPVLLVVVLVLVVVLLVQLVVVVVVPDDLQVSLLSLLVSCVVVDLSSLVNSLCNCLVVLPLVSLCSLQVCLVSLSVQLSSQSNYPPSSNVSSSSSSSSSSSNSSSCVRRVVVVVPPDDDDDDDDADDDDDDDDDDPQAFFAWRDPDPQLLVVVQQQPPADCDDPRGRGGQWPCVQAPSVNSVVCLRRLQCLSRCVGGDNQLVLVCLLQCLVQIGPPSVVSLQSNQVNNVHGSVVSNDHDDDPVSVVVVCVSVVSRD

Secondary structure (DSSP, 8-state):
-HHHHHHHHHHHHHHHHHHHHHHHHHHHHHTT-S-SHHHHHHHHHHHHHHHTTHHHHHHHHHHHHHHH--HHHHHHHHTTHHHHHHHHHHHHTTHHHHHHHHHHHHHHHHHHHHHHHHHS--TT----PPPPPHHHHHHHHHHHHHHHHHHHHHHHTT--HHHHHHHHHHHTTT--HHHHHHHHHHHHHHT-HHHHHHHHTTHHHHHHHHHHGGGS-HHHHHHHHHHHHHHHHHHHHHHHHSGGGS-SS-----------------SSSPPPPBSS---HHHHHHHHHH-B--SSTTTTSBSB-TTTS-HHHHHHHHHHT--HHHHHTB-HHHHHHHHHHHHHHHBTTHHHHHHHHHHHTT--HHHHT-----HHHHHHHHHH-TT--